Protein AF-A0A366DUB6-F1 (afdb_monomer_lite)

pLDDT: mean 78.01, std 19.07, range [27.92, 97.5]

Secondary structure (DSSP, 8-state):
--------PPPP-------TTSHHHHHHTTT--HHHHHHIIIIIHHHHHHHHHHHHHHHHHHHHH-HHHHHT--HHHHHHHHHHHHHHHHHHHHHHHH--TTT---TTTTHHHHHHHHHTT---GGGGTTS-HHHHHHHHHHHHHHHHGGGSGGGGGGG--GGGGGS-SS------GGG----PPPPTT----TT-TTS------------HHHHHHHHHHHHHHHHHHHHHHHHHHHHHHHHTS---HHHHHHHHHHTTSSS-HHHHHHHHHHHHHHTHHHHTPPP-HHHHHHHHHHHHHHHHHHHHSPP---HHHHHHHHHHHHHHHHHHHHHHHHTTS---HHHHHHHHHHHHH---HHHHHHHHHHHHHHHHHHTT---SHHHHHHHHHHHHHHHHHHHHHHTT-GGGS-------S------

Radius of gyration: 30.45 Å; chains: 1; bounding box: 73×61×122 Å

InterPro domains:
  IPR003816 Nitrate reductase, gamma subunit [TIGR00351] (32-175)
  IPR023234 NarG-like domain [PF02665] (21-175)
  IPR036197 NarG-like superfamily [SSF103501] (29-175)
  IPR038750 Uncharacterized protein YczE/YyaS-like [PF19700] (220-401)
  IPR038750 Uncharacterized protein YczE/YyaS-like [PTHR40078] (220-408)

Structure (mmCIF, N/CA/C/O backbone):
data_AF-A0A366DUB6-F1
#
_entry.id   AF-A0A366DUB6-F1
#
loop_
_atom_site.group_PDB
_atom_site.id
_atom_site.type_symbol
_atom_site.label_atom_id
_atom_site.label_alt_id
_atom_site.label_comp_id
_atom_site.label_asym_id
_atom_site.label_entity_id
_atom_site.label_seq_id
_atom_site.pdbx_PDB_ins_code
_atom_site.Cartn_x
_atom_site.Cartn_y
_atom_site.Cartn_z
_atom_site.occupancy
_atom_site.B_iso_or_equiv
_atom_site.auth_seq_id
_atom_site.auth_comp_id
_atom_site.auth_asym_id
_atom_site.auth_atom_id
_atom_site.pdbx_PDB_model_num
ATOM 1 N N . MET A 1 1 ? -46.608 15.774 -54.942 1.00 34.97 1 MET A N 1
ATOM 2 C CA . MET A 1 1 ? -46.071 14.465 -55.373 1.00 34.97 1 MET A CA 1
ATOM 3 C C . MET A 1 1 ? -44.607 14.395 -54.980 1.00 34.97 1 MET A C 1
ATOM 5 O O . MET A 1 1 ? -43.908 15.349 -55.271 1.00 34.97 1 MET A O 1
ATOM 9 N N . ARG A 1 2 ? -44.220 13.320 -54.270 1.00 31.08 2 ARG A N 1
ATOM 10 C CA . ARG A 1 2 ? -42.993 12.510 -54.465 1.00 31.08 2 ARG A CA 1
ATOM 11 C C . ARG A 1 2 ? -41.776 13.273 -55.037 1.00 31.08 2 ARG A C 1
ATOM 13 O O . ARG A 1 2 ? -41.858 13.749 -56.152 1.00 31.08 2 ARG A O 1
ATOM 20 N N . GLY A 1 3 ? -40.621 13.384 -54.394 1.00 27.92 3 GLY A N 1
ATOM 21 C CA . GLY A 1 3 ? -39.914 12.377 -53.615 1.00 27.92 3 GLY A CA 1
ATOM 22 C C . GLY A 1 3 ? -38.458 12.311 -54.105 1.00 27.92 3 GLY A C 1
ATOM 23 O O . GLY A 1 3 ? -38.237 12.295 -55.306 1.00 27.92 3 GLY A O 1
ATOM 24 N N . ALA A 1 4 ? -37.538 12.205 -53.144 1.00 28.23 4 ALA A N 1
ATOM 25 C CA . ALA A 1 4 ? -36.235 11.530 -53.197 1.00 28.23 4 ALA A CA 1
ATOM 26 C C . ALA A 1 4 ? -35.027 12.118 -53.973 1.00 28.23 4 ALA A C 1
ATOM 28 O O . ALA A 1 4 ? -35.127 12.539 -55.118 1.00 28.23 4 ALA A O 1
ATOM 29 N N . ALA A 1 5 ? -33.878 11.937 -53.294 1.00 29.95 5 ALA A N 1
ATOM 30 C CA . ALA A 1 5 ? -32.459 12.085 -53.658 1.00 29.95 5 ALA A CA 1
ATOM 31 C C . ALA A 1 5 ? -31.938 13.537 -53.715 1.00 29.95 5 ALA A C 1
ATOM 33 O O . ALA A 1 5 ? -32.468 14.355 -54.443 1.00 29.95 5 ALA A O 1
ATOM 34 N N . GLU A 1 6 ? -30.945 13.959 -52.923 1.00 30.59 6 GLU A N 1
ATOM 35 C CA . GLU A 1 6 ? -29.655 13.302 -52.677 1.00 30.59 6 GLU A CA 1
ATOM 36 C C . GLU A 1 6 ? -29.132 13.430 -51.233 1.00 30.59 6 GLU A C 1
ATOM 38 O O . GLU A 1 6 ? -29.434 14.357 -50.483 1.00 30.59 6 GLU A O 1
ATOM 43 N N . ALA A 1 7 ? -28.331 12.434 -50.863 1.00 30.78 7 ALA A N 1
ATOM 44 C CA . ALA A 1 7 ? -27.756 12.190 -49.555 1.00 30.78 7 ALA A CA 1
ATOM 45 C C . ALA A 1 7 ? -26.490 13.025 -49.287 1.00 30.78 7 ALA A C 1
ATOM 47 O O . ALA A 1 7 ? -25.540 12.989 -50.064 1.00 30.78 7 ALA A O 1
ATOM 48 N N . VAL A 1 8 ? -26.420 13.656 -48.111 1.00 33.19 8 VAL A N 1
ATOM 49 C CA . VAL A 1 8 ? -25.157 14.053 -47.472 1.00 33.19 8 VAL A CA 1
ATOM 50 C C . VAL A 1 8 ? -25.003 13.214 -46.210 1.00 33.19 8 VAL A C 1
ATOM 52 O O . VAL A 1 8 ? -25.770 13.333 -45.255 1.00 33.19 8 VAL A O 1
ATOM 55 N N . ALA A 1 9 ? -24.030 12.308 -46.247 1.00 32.44 9 ALA A N 1
ATOM 56 C CA . ALA A 1 9 ? -23.697 11.395 -45.168 1.00 32.44 9 ALA A CA 1
ATOM 57 C C . ALA A 1 9 ? -23.239 12.157 -43.913 1.00 32.44 9 ALA A C 1
ATOM 59 O O . ALA A 1 9 ? -22.246 12.887 -43.923 1.00 32.44 9 ALA A O 1
ATOM 60 N N . ALA A 1 10 ? -23.959 11.946 -42.814 1.00 31.89 10 ALA A N 1
ATOM 61 C CA . ALA A 1 10 ? -23.605 12.412 -41.485 1.00 31.89 10 ALA A CA 1
ATOM 62 C C . ALA A 1 10 ? -22.422 11.601 -40.923 1.00 31.89 10 ALA A C 1
ATOM 64 O O . ALA A 1 10 ? -22.503 10.381 -40.783 1.00 31.89 10 ALA A O 1
ATOM 65 N N . ARG A 1 11 ? -21.332 12.281 -40.544 1.00 33.34 11 ARG A N 1
ATOM 66 C CA . ARG A 1 11 ? -20.351 11.753 -39.580 1.00 33.34 11 ARG A CA 1
ATOM 67 C C . ARG A 1 11 ? -20.839 12.073 -38.159 1.00 33.34 11 ARG A C 1
ATOM 69 O O . ARG A 1 11 ? -21.175 13.231 -37.909 1.00 33.34 11 ARG A O 1
ATOM 76 N N . PRO A 1 12 ? -20.866 11.115 -37.217 1.00 37.25 12 PRO A N 1
ATOM 77 C CA . PRO A 1 12 ? -21.320 11.383 -35.862 1.00 37.25 12 PRO A CA 1
ATOM 78 C C . PRO A 1 12 ? -20.189 11.958 -34.995 1.00 37.25 12 PRO A C 1
ATOM 80 O O . PRO A 1 12 ? -19.056 11.487 -35.027 1.00 37.25 12 PRO A O 1
ATOM 83 N N . GLY A 1 13 ? -20.536 12.941 -34.162 1.00 36.03 13 GLY A N 1
ATOM 84 C CA . GLY A 1 13 ? -19.953 13.083 -32.825 1.00 36.03 13 GLY A CA 1
ATOM 85 C C . GLY A 1 13 ? -18.637 13.852 -32.682 1.00 36.03 13 GLY A C 1
ATOM 86 O O . GLY A 1 13 ? -17.608 13.275 -32.350 1.00 36.03 13 GLY A O 1
ATOM 87 N N . ARG A 1 14 ? -18.694 15.186 -32.728 1.00 34.31 14 ARG A N 1
ATOM 88 C CA . ARG A 1 14 ? -17.857 16.023 -31.848 1.00 34.31 14 ARG A CA 1
ATOM 89 C C . ARG A 1 14 ? -18.759 17.015 -31.123 1.00 34.31 14 ARG A C 1
ATOM 91 O O . ARG A 1 14 ? -19.282 17.940 -31.734 1.00 34.31 14 ARG A O 1
ATOM 98 N N . ARG A 1 15 ? -18.980 16.779 -29.825 1.00 36.50 15 ARG A N 1
ATOM 99 C CA . ARG A 1 15 ? -19.681 17.725 -28.944 1.00 36.50 15 ARG A CA 1
ATOM 100 C C . ARG A 1 15 ? -18.803 18.975 -28.736 1.00 36.50 15 ARG A C 1
ATOM 102 O O . ARG A 1 15 ? -17.579 18.830 -28.686 1.00 36.50 15 ARG A O 1
ATOM 109 N N . PRO A 1 16 ? -19.378 20.184 -28.611 1.00 34.16 16 PRO A N 1
ATOM 110 C CA . PRO A 1 16 ? -18.604 21.405 -28.400 1.00 34.16 16 PRO A CA 1
ATOM 111 C C . PRO A 1 16 ? -17.957 21.386 -27.009 1.00 34.16 16 PRO A C 1
ATOM 113 O O . PRO A 1 16 ? -18.644 21.169 -26.012 1.00 34.16 16 PRO A O 1
ATOM 116 N N . ARG A 1 17 ? -16.641 21.622 -26.931 1.00 37.78 17 ARG A N 1
ATOM 117 C CA . ARG A 1 17 ? -15.921 21.825 -25.663 1.00 37.78 17 ARG A CA 1
ATOM 118 C C . ARG A 1 17 ? -16.379 23.141 -25.031 1.00 37.78 17 ARG A C 1
ATOM 120 O O . ARG A 1 17 ? -16.026 24.212 -25.518 1.00 37.78 17 ARG A O 1
ATOM 127 N N . ALA A 1 18 ? -17.147 23.055 -23.951 1.00 35.25 18 ALA A N 1
ATOM 128 C CA . ALA A 1 18 ? -17.451 24.190 -23.093 1.00 35.25 18 ALA A CA 1
ATOM 129 C C . ALA A 1 18 ? -16.327 24.383 -22.056 1.00 35.25 18 ALA A C 1
ATOM 131 O O . ALA A 1 18 ? -15.951 23.442 -21.368 1.00 35.25 18 ALA A O 1
ATOM 132 N N . GLY A 1 19 ? -15.823 25.615 -21.933 1.00 36.03 19 GLY A N 1
ATOM 133 C CA . GLY A 1 19 ? -15.151 26.116 -20.727 1.00 36.03 19 GLY A CA 1
ATOM 134 C C . GLY A 1 19 ? -13.691 25.707 -20.506 1.00 36.03 19 GLY A C 1
ATOM 135 O O . GLY A 1 19 ? -13.387 24.912 -19.619 1.00 36.03 19 GLY A O 1
ATOM 136 N N . ALA A 1 20 ? -12.763 26.350 -21.220 1.00 36.97 20 ALA A N 1
ATOM 137 C CA . ALA A 1 20 ? -11.353 26.400 -20.829 1.00 36.97 20 ALA A CA 1
ATOM 138 C C . ALA A 1 20 ? -11.220 27.123 -19.472 1.00 36.97 20 ALA A C 1
ATOM 140 O O . ALA A 1 20 ? -11.294 28.347 -19.401 1.00 36.97 20 ALA A O 1
ATOM 141 N N . GLY A 1 21 ? -11.092 26.362 -18.383 1.00 36.41 21 GLY A N 1
ATOM 142 C CA . GLY A 1 21 ? -10.953 26.898 -17.021 1.00 36.41 21 GLY A CA 1
ATOM 143 C C . GLY A 1 21 ? -11.505 26.002 -15.907 1.00 36.41 21 GLY A C 1
ATOM 144 O O . GLY A 1 21 ? -11.239 26.253 -14.729 1.00 36.41 21 GLY A O 1
ATOM 145 N N . GLY A 1 22 ? -12.254 24.947 -16.247 1.00 42.44 22 GLY A N 1
ATOM 146 C CA . GLY A 1 22 ? -12.763 23.977 -15.276 1.00 42.44 22 GLY A CA 1
ATOM 147 C C . GLY A 1 22 ? -11.671 23.070 -14.674 1.00 42.44 22 GLY A C 1
ATOM 148 O O . GLY A 1 22 ? -10.623 22.875 -15.283 1.00 42.44 22 GLY A O 1
ATOM 149 N N . PRO A 1 23 ? -11.901 22.462 -13.492 1.00 51.28 23 PRO A N 1
ATOM 150 C CA . PRO A 1 23 ? -11.008 21.452 -12.902 1.00 51.28 23 PRO A CA 1
ATOM 151 C C . PRO A 1 23 ? -10.682 20.277 -13.838 1.00 51.28 23 PRO A C 1
ATOM 153 O O . PRO A 1 23 ? -9.624 19.676 -13.697 1.00 51.28 23 PRO A O 1
ATOM 156 N N . GLU A 1 24 ? -11.562 20.000 -14.801 1.00 47.19 24 GLU A N 1
ATOM 157 C CA . GLU A 1 24 ? -11.446 18.935 -15.805 1.00 47.19 24 GLU A CA 1
ATOM 158 C C . GLU A 1 24 ? -10.225 19.130 -16.717 1.00 47.19 24 GLU A C 1
ATOM 160 O O . GLU A 1 24 ? -9.447 18.204 -16.918 1.00 47.19 24 GLU A O 1
ATOM 165 N N . SER A 1 25 ? -9.926 20.365 -17.142 1.00 49.47 25 SER A N 1
ATOM 166 C CA . SER A 1 25 ? -8.716 20.622 -17.936 1.00 49.47 25 SER A CA 1
ATOM 167 C C . SER A 1 25 ? -7.428 20.467 -17.120 1.00 49.47 25 SER A C 1
ATOM 169 O O . SER A 1 25 ? -6.351 20.315 -17.689 1.00 49.47 25 SER A O 1
ATOM 171 N N . ARG A 1 26 ? -7.517 20.533 -15.783 1.00 46.38 26 ARG A N 1
ATOM 172 C CA . ARG A 1 26 ? -6.386 20.320 -14.868 1.00 46.38 26 ARG A CA 1
ATOM 173 C C . ARG A 1 26 ? -6.169 18.846 -14.545 1.00 46.38 26 ARG A C 1
ATOM 175 O O . ARG A 1 26 ? -5.027 18.470 -14.319 1.00 46.38 26 ARG A O 1
ATOM 182 N N . THR A 1 27 ? -7.214 18.022 -14.530 1.00 48.53 27 THR A N 1
ATOM 183 C CA . THR A 1 27 ? -7.070 16.563 -14.406 1.00 48.53 27 THR A CA 1
ATOM 184 C C . THR A 1 27 ? -6.525 15.946 -15.691 1.00 48.53 27 THR A C 1
ATOM 186 O O . THR A 1 27 ? -5.618 15.119 -15.615 1.00 48.53 27 THR A O 1
ATOM 189 N N . ASP A 1 28 ? -6.960 16.445 -16.851 1.00 49.34 28 ASP A N 1
ATOM 190 C CA . ASP A 1 28 ? -6.469 15.998 -18.161 1.00 49.34 28 ASP A CA 1
ATOM 191 C C . ASP A 1 28 ? -5.010 16.419 -18.406 1.00 49.34 28 ASP A C 1
ATOM 193 O O . ASP A 1 28 ? -4.226 15.673 -18.987 1.00 49.34 28 ASP A O 1
ATOM 197 N N . ALA A 1 29 ? -4.603 17.589 -17.897 1.00 44.50 29 ALA A N 1
ATOM 198 C CA . ALA A 1 29 ? -3.223 18.075 -17.993 1.00 44.50 29 ALA A CA 1
ATOM 199 C C . ALA A 1 29 ? -2.215 17.289 -17.127 1.00 44.50 29 ALA A C 1
ATOM 201 O O . ALA A 1 29 ? -1.011 17.429 -17.326 1.00 44.50 29 ALA A O 1
ATOM 202 N N . VAL A 1 30 ? -2.685 16.475 -16.174 1.00 49.47 30 VAL A N 1
ATOM 203 C CA . VAL A 1 30 ? -1.846 15.642 -15.286 1.00 49.47 30 VAL A CA 1
ATOM 204 C C . VAL A 1 30 ? -1.764 14.185 -15.783 1.00 49.47 30 VAL A C 1
ATOM 206 O O . VAL A 1 30 ? -1.053 13.376 -15.197 1.00 49.47 30 VAL A O 1
ATOM 209 N N . GLY A 1 31 ? -2.428 13.840 -16.896 1.00 43.16 31 GLY A N 1
ATOM 210 C CA . GLY A 1 31 ? -2.290 12.525 -17.537 1.00 43.16 31 GLY A CA 1
ATOM 211 C C . GLY A 1 31 ? -2.990 11.371 -16.810 1.00 43.16 31 GLY A C 1
ATOM 212 O O . GLY A 1 31 ? -2.677 10.211 -17.071 1.00 43.16 31 GLY A O 1
ATOM 213 N N . PHE A 1 32 ? -3.937 11.657 -15.908 1.00 45.47 32 PHE A N 1
ATOM 214 C CA . PHE A 1 32 ? -4.830 10.624 -15.383 1.00 45.47 32 PHE A CA 1
ATOM 215 C C . PHE A 1 32 ? -5.869 10.282 -16.449 1.00 45.47 32 PHE A C 1
ATOM 217 O O . PHE A 1 32 ? -6.806 11.045 -16.665 1.00 45.47 32 PHE A O 1
ATOM 224 N N . ASP A 1 33 ? -5.691 9.137 -17.105 1.00 56.44 33 ASP A N 1
ATOM 225 C CA . ASP A 1 33 ? -6.641 8.623 -18.087 1.00 56.44 33 ASP A CA 1
ATOM 226 C C . ASP A 1 33 ? -8.048 8.510 -17.470 1.00 56.44 33 ASP A C 1
ATOM 228 O O . ASP A 1 33 ? -8.213 8.033 -16.338 1.00 56.44 33 ASP A O 1
ATOM 232 N N . GLU A 1 34 ? -9.073 8.958 -18.197 1.00 55.66 34 GLU A N 1
ATOM 233 C CA . GLU A 1 34 ? -10.464 9.004 -17.723 1.00 55.66 34 GLU A CA 1
ATOM 234 C C . GLU A 1 34 ? -10.925 7.611 -17.255 1.00 55.66 34 GLU A C 1
ATOM 236 O O . GLU A 1 34 ? -11.598 7.461 -16.229 1.00 55.66 34 GLU A O 1
ATOM 241 N N . HIS A 1 35 ? -10.432 6.568 -17.928 1.00 57.38 35 HIS A N 1
ATOM 242 C CA . HIS A 1 35 ? -10.652 5.169 -17.586 1.00 57.38 35 HIS A CA 1
ATOM 243 C C . HIS A 1 35 ? -10.096 4.782 -16.204 1.00 57.38 35 HIS A C 1
ATOM 245 O O . HIS A 1 35 ? -10.786 4.133 -15.418 1.00 57.38 35 HIS A O 1
ATOM 251 N N . ALA A 1 36 ? -8.886 5.227 -15.850 1.00 55.12 36 ALA A N 1
ATOM 252 C CA . ALA A 1 36 ? -8.274 4.930 -14.555 1.00 55.12 36 ALA A CA 1
ATOM 253 C C . ALA A 1 36 ? -9.052 5.576 -13.397 1.00 55.12 36 ALA A C 1
ATOM 255 O O . ALA A 1 36 ? -9.252 4.951 -12.350 1.00 55.12 36 ALA A O 1
ATOM 256 N N . TYR A 1 37 ? -9.564 6.796 -13.593 1.00 59.09 37 TYR A N 1
ATOM 257 C CA . TYR A 1 37 ? -10.455 7.430 -12.622 1.00 59.09 37 TYR A CA 1
ATOM 258 C C . TYR A 1 37 ? -11.782 6.674 -12.502 1.00 59.09 37 TYR A C 1
ATOM 260 O O . TYR A 1 37 ? -12.256 6.456 -11.384 1.00 59.09 37 TYR A O 1
ATOM 268 N N . HIS A 1 38 ? -12.388 6.264 -13.621 1.00 61.88 38 HIS A N 1
ATOM 269 C CA . HIS A 1 38 ? -13.634 5.497 -13.606 1.00 61.88 38 HIS A CA 1
ATOM 270 C C . HIS A 1 38 ? -13.465 4.163 -12.878 1.00 61.88 38 HIS A C 1
ATOM 272 O O . HIS A 1 38 ? -14.278 3.852 -12.009 1.00 61.88 38 HIS A O 1
ATOM 278 N N . LEU A 1 39 ? -12.381 3.429 -13.134 1.00 63.50 39 LEU A N 1
ATOM 279 C CA . LEU A 1 39 ? -12.067 2.183 -12.435 1.00 63.50 39 LEU A CA 1
ATOM 280 C C . LEU A 1 39 ? -11.814 2.418 -10.939 1.00 63.50 39 LEU A C 1
ATOM 282 O O . LEU A 1 39 ? -12.414 1.743 -10.102 1.00 63.50 39 LEU A O 1
ATOM 286 N N . LEU A 1 40 ? -10.987 3.401 -10.570 1.00 64.12 40 LEU A N 1
ATOM 287 C CA . LEU A 1 40 ? -10.693 3.702 -9.165 1.00 64.12 40 LEU A CA 1
ATOM 288 C C . LEU A 1 40 ? -11.940 4.177 -8.405 1.00 64.12 40 LEU A C 1
ATOM 290 O O . LEU A 1 40 ? -12.194 3.740 -7.281 1.00 64.12 40 LEU A O 1
ATOM 294 N N . SER A 1 41 ? -12.746 5.048 -9.012 1.00 65.50 41 SER A N 1
ATOM 295 C CA . SER A 1 41 ? -13.995 5.548 -8.432 1.00 65.50 41 SER A CA 1
ATOM 296 C C . SER A 1 41 ? -15.038 4.435 -8.306 1.00 65.50 41 SER A C 1
ATOM 298 O O . SER A 1 41 ? -15.698 4.307 -7.264 1.00 65.50 41 SER A O 1
ATOM 300 N N . LEU A 1 42 ? -15.163 3.579 -9.325 1.00 68.94 42 LEU A N 1
ATOM 301 C CA . LEU A 1 42 ? -16.095 2.458 -9.327 1.00 68.94 42 LEU A CA 1
ATOM 302 C C . LEU A 1 42 ? -15.682 1.412 -8.293 1.00 68.94 42 LEU A C 1
ATOM 304 O O . LEU A 1 42 ? -16.437 1.176 -7.352 1.00 68.94 42 LEU A O 1
ATOM 308 N N . PHE A 1 43 ? -14.485 0.839 -8.397 1.00 71.06 43 PHE A N 1
ATOM 309 C CA . PHE A 1 43 ? -14.037 -0.232 -7.507 1.00 71.06 43 PHE A CA 1
ATOM 310 C C . PHE A 1 43 ? -13.688 0.282 -6.112 1.00 71.06 43 PHE A C 1
ATOM 312 O O . PHE A 1 43 ? -14.224 -0.220 -5.123 1.00 71.06 43 PHE A O 1
ATOM 319 N N . GLY A 1 44 ? -12.861 1.324 -6.013 1.00 71.06 44 GLY A N 1
ATOM 320 C CA . GLY A 1 44 ? -12.424 1.887 -4.734 1.00 71.06 44 GLY A CA 1
ATOM 321 C C . GLY A 1 44 ? -13.585 2.468 -3.933 1.00 71.06 44 GLY A C 1
ATOM 322 O O . GLY A 1 44 ? -13.765 2.138 -2.760 1.00 71.06 44 GLY A O 1
ATOM 323 N N . GLY A 1 45 ? -14.444 3.265 -4.575 1.00 73.38 45 GLY A N 1
ATOM 324 C CA . GLY A 1 45 ? -15.604 3.838 -3.899 1.00 73.38 45 GLY A CA 1
ATOM 325 C C . GLY A 1 45 ? -16.661 2.794 -3.519 1.00 73.38 45 GLY A C 1
ATOM 326 O O . GLY A 1 45 ? -17.311 2.940 -2.489 1.00 73.38 45 GLY A O 1
ATOM 327 N N . THR A 1 46 ? -16.856 1.740 -4.324 1.00 78.19 46 THR A N 1
ATOM 328 C CA . THR A 1 46 ? -17.817 0.668 -3.987 1.00 78.19 46 THR A CA 1
ATOM 329 C C . THR A 1 46 ? -17.289 -0.204 -2.855 1.00 78.19 46 THR A C 1
ATOM 331 O O . THR A 1 46 ? -18.030 -0.477 -1.914 1.00 78.19 46 THR A O 1
ATOM 334 N N . ALA A 1 47 ? -16.001 -0.562 -2.871 1.00 75.69 47 ALA A N 1
ATOM 335 C CA . ALA A 1 47 ? -15.365 -1.292 -1.776 1.00 75.69 47 ALA A CA 1
ATOM 336 C C . ALA A 1 47 ? -15.427 -0.503 -0.457 1.00 75.69 47 ALA A C 1
ATOM 338 O O . ALA A 1 47 ? -15.875 -1.035 0.561 1.00 75.69 47 ALA A O 1
ATOM 339 N N . ALA A 1 48 ? -15.058 0.784 -0.475 1.00 77.69 48 ALA A N 1
ATOM 340 C CA . ALA A 1 48 ? -15.158 1.658 0.695 1.00 77.69 48 ALA A CA 1
ATOM 341 C C . ALA A 1 48 ? -16.606 1.786 1.197 1.00 77.69 48 ALA A C 1
ATOM 343 O O . ALA A 1 48 ? -16.864 1.731 2.402 1.00 77.69 48 ALA A O 1
ATOM 344 N N . GLY A 1 49 ? -17.562 1.903 0.276 1.00 81.88 49 GLY A N 1
ATOM 345 C CA . GLY A 1 49 ? -18.984 1.953 0.584 1.00 81.88 49 GLY A CA 1
ATOM 346 C C . GLY A 1 49 ? -19.511 0.682 1.256 1.00 81.88 49 GLY A C 1
ATOM 347 O O . GLY A 1 49 ? -20.148 0.763 2.306 1.00 81.88 49 GLY A O 1
ATOM 348 N N . VAL A 1 50 ? -19.177 -0.497 0.722 1.00 82.62 50 VAL A N 1
ATOM 349 C CA . VAL A 1 50 ? -19.533 -1.798 1.317 1.00 82.62 50 VAL A CA 1
ATOM 350 C C . VAL A 1 50 ? -18.935 -1.939 2.716 1.00 82.62 50 VAL A C 1
ATOM 352 O O . VAL A 1 50 ? -19.654 -2.273 3.658 1.00 82.62 50 VAL A O 1
ATOM 355 N N . LEU A 1 51 ? -17.648 -1.620 2.887 1.00 84.31 51 LEU A N 1
ATOM 356 C CA . LEU A 1 51 ? -16.991 -1.645 4.198 1.00 84.31 51 LEU A CA 1
ATOM 357 C C . LEU A 1 51 ? -17.680 -0.711 5.201 1.00 84.31 51 LEU A C 1
ATOM 359 O O . LEU A 1 51 ? -17.870 -1.080 6.361 1.00 84.31 51 LEU A O 1
ATOM 363 N N . THR A 1 52 ? -18.101 0.472 4.752 1.00 88.75 52 THR A N 1
ATOM 364 C CA . THR A 1 52 ? -18.815 1.449 5.585 1.00 88.75 52 THR A CA 1
ATOM 365 C C . THR A 1 52 ? -20.183 0.922 6.016 1.00 88.75 52 THR A C 1
ATOM 367 O O . THR A 1 52 ? -20.526 1.010 7.196 1.00 88.75 52 THR A O 1
ATOM 370 N N . VAL A 1 53 ? -20.947 0.319 5.098 1.00 87.88 53 VAL A N 1
ATOM 371 C CA . VAL A 1 53 ? -22.253 -0.297 5.397 1.00 87.88 53 VAL A CA 1
ATOM 372 C C . VAL A 1 53 ? -22.101 -1.453 6.388 1.00 87.88 53 VAL A C 1
ATOM 374 O O . VAL A 1 53 ? -22.834 -1.510 7.375 1.00 87.88 53 VAL A O 1
ATOM 377 N N . VAL A 1 54 ? -21.121 -2.339 6.182 1.00 85.69 54 VAL A N 1
ATOM 378 C CA . VAL A 1 54 ? -20.841 -3.461 7.094 1.00 85.69 54 VAL A CA 1
ATOM 379 C C . VAL A 1 54 ? -20.423 -2.952 8.475 1.00 85.69 54 VAL A C 1
ATOM 381 O O . VAL A 1 54 ? -20.977 -3.384 9.487 1.00 85.69 54 VAL A O 1
ATOM 384 N N . GLY A 1 55 ? -19.493 -1.996 8.540 1.00 85.19 55 GLY A N 1
ATOM 385 C CA . GLY A 1 55 ? -19.056 -1.391 9.799 1.00 85.19 55 GLY A CA 1
ATOM 386 C C . GLY A 1 55 ? -20.212 -0.733 10.555 1.00 85.19 55 GLY A C 1
ATOM 387 O O . GLY A 1 55 ? -20.357 -0.917 11.765 1.00 85.19 55 GLY A O 1
ATOM 388 N N . LEU A 1 56 ? -21.092 -0.033 9.839 1.00 88.50 56 LEU A N 1
ATOM 389 C CA . LEU A 1 56 ? -22.292 0.571 10.405 1.00 88.50 56 LEU A CA 1
ATOM 390 C C . LEU A 1 56 ? -23.272 -0.481 10.933 1.00 88.50 56 LEU A C 1
ATOM 392 O O . LEU A 1 56 ? -23.760 -0.336 12.055 1.00 88.50 56 LEU A O 1
ATOM 396 N N . ALA A 1 57 ? -23.514 -1.561 10.185 1.00 87.06 57 ALA A N 1
ATOM 397 C CA . ALA A 1 57 ? -24.365 -2.667 10.621 1.00 87.06 57 ALA A CA 1
ATOM 398 C C . ALA A 1 57 ? -23.838 -3.303 11.917 1.00 87.06 57 ALA A C 1
ATOM 400 O O . ALA A 1 57 ? -24.600 -3.498 12.866 1.00 87.06 57 ALA A O 1
ATOM 401 N N . VAL A 1 58 ? -22.522 -3.529 12.013 1.00 89.75 58 VAL A N 1
ATOM 402 C CA . VAL A 1 58 ? -21.869 -4.035 13.232 1.00 89.75 58 VAL A CA 1
ATOM 403 C C . VAL A 1 58 ? -22.037 -3.062 14.404 1.00 89.75 58 VAL A C 1
ATOM 405 O O . VAL A 1 58 ? -22.337 -3.488 15.522 1.00 89.75 58 VAL A O 1
ATOM 408 N N . LEU A 1 59 ? -21.888 -1.753 14.181 1.00 88.25 59 LEU A N 1
ATOM 409 C CA . LEU A 1 59 ? -22.071 -0.740 15.226 1.00 88.25 59 LEU A CA 1
ATOM 410 C C . LEU A 1 59 ? -23.521 -0.659 15.712 1.00 88.25 59 LEU A C 1
ATOM 412 O O . LEU A 1 59 ? -23.753 -0.570 16.922 1.00 88.25 59 LEU A O 1
ATOM 416 N N . VAL A 1 60 ? -24.491 -0.717 14.797 1.00 87.62 60 VAL A N 1
ATOM 417 C CA . VAL A 1 60 ? -25.921 -0.738 15.127 1.00 87.62 60 VAL A CA 1
ATOM 418 C C . VAL A 1 60 ? -26.265 -2.017 15.889 1.00 87.62 60 VAL A C 1
ATOM 420 O O . VAL A 1 60 ? -26.871 -1.934 16.959 1.00 87.62 60 VAL A O 1
ATOM 423 N N . TYR A 1 61 ? -25.802 -3.179 15.420 1.00 89.81 61 TYR A N 1
ATOM 424 C CA . TYR A 1 61 ? -25.974 -4.461 16.104 1.00 89.81 61 TYR A CA 1
ATOM 425 C C . TYR A 1 61 ? -25.393 -4.428 17.521 1.00 89.81 61 TYR A C 1
ATOM 427 O O . TYR A 1 61 ? -26.086 -4.741 18.492 1.00 89.81 61 TYR A O 1
ATOM 435 N N . ARG A 1 62 ? -24.149 -3.958 17.678 1.00 89.25 62 ARG A N 1
ATOM 436 C CA . ARG A 1 62 ? -23.495 -3.802 18.986 1.00 89.25 62 ARG A CA 1
ATOM 437 C C . ARG A 1 62 ? -24.275 -2.860 19.903 1.00 89.25 62 ARG A C 1
ATOM 439 O O . ARG A 1 62 ? -24.399 -3.137 21.093 1.00 89.25 62 ARG A O 1
ATOM 446 N N . ARG A 1 63 ? -24.797 -1.750 19.374 1.00 88.56 63 ARG A N 1
ATOM 447 C CA . ARG A 1 63 ? -25.563 -0.761 20.149 1.00 88.56 63 ARG A CA 1
ATOM 448 C C . ARG A 1 63 ? -26.932 -1.288 20.588 1.00 88.56 63 ARG A C 1
ATOM 450 O O . ARG A 1 63 ? -27.418 -0.862 21.630 1.00 88.56 63 ARG A O 1
ATOM 457 N N . ARG A 1 64 ? -27.535 -2.206 19.826 1.00 87.75 64 ARG A N 1
ATOM 458 C CA . ARG A 1 64 ? -28.812 -2.860 20.159 1.00 87.75 64 ARG A CA 1
ATOM 459 C C . ARG A 1 64 ? -28.650 -4.025 21.137 1.00 87.75 64 ARG A C 1
ATOM 461 O O . ARG A 1 64 ? -29.475 -4.172 22.026 1.00 87.75 64 ARG A O 1
ATOM 468 N N . THR A 1 65 ? -27.590 -4.819 21.000 1.00 88.69 65 THR A N 1
ATOM 469 C CA . THR A 1 65 ? -27.384 -6.045 21.797 1.00 88.69 65 THR A CA 1
ATOM 470 C C . THR A 1 65 ? -26.664 -5.810 23.122 1.00 88.69 65 THR A C 1
ATOM 472 O O . THR A 1 65 ? -26.871 -6.544 24.085 1.00 88.69 65 THR A O 1
ATOM 475 N N . ARG A 1 66 ? -25.813 -4.781 23.221 1.00 91.25 66 ARG A N 1
ATOM 476 C CA . ARG A 1 66 ? -25.082 -4.480 24.460 1.00 91.25 66 ARG A CA 1
ATOM 477 C C . ARG A 1 66 ? -25.888 -3.534 25.344 1.00 91.25 66 ARG A C 1
ATOM 479 O O . ARG A 1 66 ? -25.913 -2.326 25.110 1.00 91.25 66 ARG A O 1
ATOM 486 N N . ALA A 1 67 ? -26.462 -4.075 26.419 1.00 84.44 67 ALA A N 1
ATOM 487 C CA . ALA A 1 67 ? -27.327 -3.347 27.350 1.00 84.44 67 ALA A CA 1
ATOM 488 C C . ALA A 1 67 ? -26.700 -2.052 27.914 1.00 84.44 67 ALA A C 1
ATOM 490 O O . ALA A 1 67 ? -27.381 -1.034 28.020 1.00 84.44 67 ALA A O 1
ATOM 491 N N . ALA A 1 68 ? -25.394 -2.056 28.213 1.00 86.94 68 ALA A N 1
ATOM 492 C CA . ALA A 1 68 ? -24.679 -0.864 28.681 1.00 86.94 68 ALA A CA 1
ATOM 493 C C . ALA A 1 68 ? -24.678 0.274 27.642 1.00 86.94 68 ALA A C 1
ATOM 495 O O . ALA A 1 68 ? -24.919 1.430 27.977 1.00 86.94 68 ALA A O 1
ATOM 496 N N . VAL A 1 69 ? -24.455 -0.059 26.366 1.00 83.19 69 VAL A N 1
ATOM 497 C CA . VAL A 1 69 ? -24.406 0.922 25.271 1.00 83.19 69 VAL A CA 1
ATOM 498 C C . VAL A 1 69 ? -25.813 1.403 24.917 1.00 83.19 69 VAL A C 1
ATOM 500 O O . VAL A 1 69 ? -26.013 2.592 24.666 1.00 83.19 69 VAL A O 1
ATOM 503 N N . PHE A 1 70 ? -26.797 0.502 24.932 1.00 85.88 70 PHE A N 1
ATOM 504 C CA . PHE A 1 70 ? -28.190 0.838 24.650 1.00 85.88 70 PHE A CA 1
ATOM 505 C C . PHE A 1 70 ? -28.741 1.863 25.650 1.00 85.88 70 PHE A C 1
ATOM 507 O O . PHE A 1 70 ? -29.287 2.884 25.233 1.00 85.88 70 PHE A O 1
ATOM 514 N N . ARG A 1 71 ? -28.519 1.647 26.956 1.00 84.94 71 ARG A N 1
ATOM 515 C CA . ARG A 1 71 ? -28.975 2.562 28.019 1.00 84.94 71 ARG A CA 1
ATOM 516 C C . ARG A 1 71 ? -28.314 3.941 27.964 1.00 84.94 71 ARG A C 1
ATOM 518 O O . ARG A 1 71 ? -28.960 4.929 28.281 1.00 84.94 71 ARG A O 1
ATOM 525 N N . ALA A 1 72 ? -27.061 4.020 27.520 1.00 88.50 72 ALA A N 1
ATOM 526 C CA . ALA A 1 72 ? -26.329 5.281 27.382 1.00 88.50 72 ALA A CA 1
ATOM 527 C C . ALA A 1 72 ? -26.633 6.049 26.073 1.00 88.50 72 ALA A C 1
ATOM 529 O O . ALA A 1 72 ? -26.041 7.100 25.821 1.00 88.50 72 ALA A O 1
ATOM 530 N N . THR A 1 73 ? -27.502 5.523 25.200 1.00 88.12 73 THR A N 1
ATOM 531 C CA . THR A 1 73 ? -27.817 6.141 23.900 1.00 88.12 73 THR A CA 1
ATOM 532 C C . THR A 1 73 ? -28.952 7.157 24.040 1.00 88.12 73 THR A C 1
ATOM 534 O O . THR A 1 73 ? -30.082 6.798 24.372 1.00 88.12 73 THR A O 1
ATOM 537 N N . THR A 1 74 ? -28.674 8.423 23.727 1.00 91.94 74 THR A N 1
ATOM 538 C CA . THR A 1 74 ? -29.653 9.521 23.812 1.00 91.94 74 THR A CA 1
ATOM 539 C C . THR A 1 74 ? -30.632 9.519 22.625 1.00 91.94 74 THR A C 1
ATOM 541 O O . THR A 1 74 ? -30.426 8.822 21.630 1.00 91.94 74 THR A O 1
ATOM 544 N N . ARG A 1 75 ? -31.723 10.303 22.693 1.00 90.25 75 ARG A N 1
ATOM 545 C CA . ARG A 1 75 ? -32.653 10.480 21.553 1.00 90.25 75 ARG A CA 1
ATOM 546 C C . ARG A 1 75 ? -31.965 11.131 20.348 1.00 90.25 75 ARG A C 1
ATOM 548 O O . ARG A 1 75 ? -32.163 10.673 19.227 1.00 90.25 75 ARG A O 1
ATOM 555 N N . ASN A 1 76 ? -31.107 12.114 20.609 1.00 91.44 76 ASN A N 1
ATOM 556 C CA . ASN A 1 76 ? -30.291 12.784 19.602 1.00 91.44 76 ASN A CA 1
ATOM 557 C C . ASN A 1 76 ? -29.371 11.795 18.861 1.00 91.44 76 ASN A C 1
ATOM 559 O O . ASN A 1 76 ? -29.298 11.794 17.636 1.00 91.44 76 ASN A O 1
ATOM 563 N N . ASP A 1 77 ? -28.758 10.854 19.591 1.00 88.69 77 ASP A N 1
ATOM 564 C CA . ASP A 1 77 ? -27.940 9.798 18.981 1.00 88.69 77 ASP A CA 1
ATOM 565 C C . ASP A 1 77 ? -28.758 8.923 18.021 1.00 88.69 77 ASP A C 1
ATOM 567 O O . ASP A 1 77 ? -28.270 8.548 16.959 1.00 88.69 77 ASP A O 1
ATOM 571 N N . LYS A 1 78 ? -30.013 8.602 18.364 1.00 89.12 78 LYS A N 1
ATOM 572 C CA . LYS A 1 78 ? -30.896 7.798 17.503 1.00 89.12 78 LYS A CA 1
ATOM 573 C C . LYS A 1 78 ? -31.263 8.540 16.217 1.00 89.12 78 LYS A C 1
ATOM 575 O O . LYS A 1 78 ? -31.225 7.925 15.156 1.00 89.12 78 LYS A O 1
ATOM 580 N N . GLN A 1 79 ? -31.580 9.834 16.310 1.00 92.06 79 GLN A N 1
ATOM 581 C CA . GLN A 1 79 ? -31.872 10.685 15.148 1.00 92.06 79 GLN A CA 1
ATOM 582 C C . GLN A 1 79 ? -30.647 10.810 14.236 1.00 92.06 79 GLN A C 1
ATOM 584 O O . GLN A 1 79 ? -30.749 10.564 13.037 1.00 92.06 79 GLN A O 1
ATOM 589 N N . MET A 1 80 ? -29.474 11.078 14.815 1.00 93.06 80 MET A N 1
ATOM 590 C CA . MET A 1 80 ? -28.199 11.101 14.097 1.00 93.06 80 MET A CA 1
ATOM 591 C C . MET A 1 80 ? -27.938 9.780 13.361 1.00 93.06 80 MET A C 1
ATOM 593 O O . MET A 1 80 ? -27.624 9.790 12.175 1.00 93.06 80 MET A O 1
ATOM 597 N N . TYR A 1 81 ? -28.084 8.636 14.043 1.00 90.62 81 TYR A N 1
ATOM 598 C CA . TYR A 1 81 ? -27.881 7.328 13.415 1.00 90.62 81 TYR A CA 1
ATOM 599 C C . TYR A 1 81 ? -28.888 7.052 12.301 1.00 90.62 81 TYR A C 1
ATOM 601 O O . TYR A 1 81 ? -28.491 6.499 11.284 1.00 90.62 81 TYR A O 1
ATOM 609 N N . LEU A 1 82 ? -30.157 7.434 12.469 1.00 92.75 82 LEU A N 1
ATOM 610 C CA . LEU A 1 82 ? -31.172 7.274 11.429 1.00 92.75 82 LEU A CA 1
ATOM 611 C C . LEU A 1 82 ? -30.768 8.025 10.157 1.00 92.75 82 LEU A C 1
ATOM 613 O O . LEU A 1 82 ? -30.713 7.423 9.091 1.00 92.75 82 LEU A O 1
ATOM 617 N N . VAL A 1 83 ? -30.425 9.310 10.275 1.00 94.19 83 VAL A N 1
ATOM 618 C CA . VAL A 1 83 ? -30.043 10.136 9.120 1.00 94.19 83 VAL A CA 1
ATOM 619 C C . VAL A 1 83 ? -28.732 9.653 8.496 1.00 94.19 83 VAL A C 1
ATOM 621 O O . VAL A 1 83 ? -28.645 9.551 7.276 1.00 94.19 83 VAL A O 1
ATOM 624 N N . LEU A 1 84 ? -27.738 9.278 9.308 1.00 92.62 84 LEU A N 1
ATOM 625 C CA . LEU A 1 84 ? -26.457 8.755 8.824 1.00 92.62 84 LEU A CA 1
ATOM 626 C C . LEU A 1 84 ? -26.618 7.426 8.068 1.00 92.62 84 LEU A C 1
ATOM 628 O O . LEU A 1 84 ? -26.046 7.260 6.993 1.00 92.62 84 LEU A O 1
ATOM 632 N N . VAL A 1 85 ? -27.404 6.488 8.611 1.00 92.50 85 VAL A N 1
ATOM 633 C CA . VAL A 1 85 ? -27.710 5.209 7.948 1.00 92.50 85 VAL A CA 1
ATOM 634 C C . VAL A 1 85 ? -28.440 5.463 6.636 1.00 92.50 85 VAL A C 1
ATOM 636 O O . VAL A 1 85 ? -28.027 4.928 5.610 1.00 92.50 85 VAL A O 1
ATOM 639 N N . SER A 1 86 ? -29.470 6.312 6.648 1.00 93.62 86 SER A N 1
ATOM 640 C CA . SER A 1 86 ? -30.213 6.670 5.440 1.00 93.62 86 SER A CA 1
ATOM 641 C C . SER A 1 86 ? -29.304 7.289 4.380 1.00 93.62 86 SER A C 1
ATOM 643 O O . SER A 1 86 ? -29.364 6.870 3.230 1.00 93.62 86 SER A O 1
ATOM 645 N N . ALA A 1 87 ? -28.416 8.216 4.752 1.00 93.69 87 ALA A N 1
ATOM 646 C CA . ALA A 1 87 ? -27.479 8.844 3.823 1.00 93.69 87 ALA A CA 1
ATOM 647 C C . ALA A 1 87 ? -26.535 7.828 3.165 1.00 93.69 87 ALA A C 1
ATOM 649 O O . ALA A 1 87 ? -26.380 7.841 1.944 1.00 93.69 87 ALA A O 1
ATOM 650 N N . ILE A 1 88 ? -25.954 6.916 3.949 1.00 91.81 88 ILE A N 1
ATOM 651 C CA . ILE A 1 88 ? -25.029 5.893 3.442 1.00 91.81 88 ILE A CA 1
ATOM 652 C C . ILE A 1 88 ? -25.759 4.889 2.540 1.00 91.81 88 ILE A C 1
ATOM 654 O O . ILE A 1 88 ? -25.274 4.580 1.454 1.00 91.81 88 ILE A O 1
ATOM 658 N N . VAL A 1 89 ? -26.934 4.402 2.954 1.00 90.94 89 VAL A N 1
ATOM 659 C CA . VAL A 1 89 ? -27.715 3.426 2.176 1.00 90.94 89 VAL A CA 1
ATOM 660 C C . VAL A 1 89 ? -28.237 4.045 0.881 1.00 90.94 89 VAL A C 1
ATOM 662 O O . VAL A 1 89 ? -28.061 3.445 -0.175 1.00 90.94 89 VAL A O 1
ATOM 665 N N . LEU A 1 90 ? -28.811 5.253 0.928 1.00 91.88 90 LEU A N 1
ATOM 666 C CA . LEU A 1 90 ? -29.268 5.968 -0.271 1.00 91.88 90 LEU A CA 1
ATOM 667 C C . LEU A 1 90 ? -28.107 6.284 -1.217 1.00 91.88 90 LEU A C 1
ATOM 669 O O . LEU A 1 90 ? -28.271 6.152 -2.424 1.00 91.88 90 LEU A O 1
ATOM 673 N N . GLY A 1 91 ? -26.934 6.645 -0.689 1.00 89.56 91 GLY A N 1
ATOM 674 C CA . GLY A 1 91 ? -25.746 6.917 -1.503 1.00 89.56 91 GLY A CA 1
ATOM 675 C C . GLY A 1 91 ? -25.232 5.667 -2.210 1.00 89.56 91 GLY A C 1
ATOM 676 O O . GLY A 1 91 ? -24.972 5.692 -3.413 1.00 89.56 91 GLY A O 1
ATOM 677 N N . MET A 1 92 ? -25.161 4.546 -1.487 1.00 88.75 92 MET A N 1
ATOM 678 C CA . MET A 1 92 ? -24.789 3.257 -2.070 1.00 88.75 92 MET A CA 1
ATOM 679 C C . MET A 1 92 ? -25.819 2.758 -3.078 1.00 88.75 92 MET A C 1
ATOM 681 O O . MET A 1 92 ? -25.440 2.264 -4.135 1.00 88.75 92 MET A O 1
ATOM 685 N N . TRP A 1 93 ? -27.109 2.929 -2.792 1.00 88.38 93 TRP A N 1
ATOM 686 C CA . TRP A 1 93 ? -28.179 2.595 -3.722 1.00 88.38 93 TRP A CA 1
ATOM 687 C C . TRP A 1 93 ? -28.112 3.442 -4.994 1.00 88.38 93 TRP A C 1
ATOM 689 O O . TRP A 1 93 ? -28.146 2.891 -6.092 1.00 88.38 93 TRP A O 1
ATOM 699 N N . ALA A 1 94 ? -27.973 4.766 -4.874 1.00 86.81 94 ALA A N 1
ATOM 700 C CA . ALA A 1 94 ? -27.858 5.669 -6.017 1.00 86.81 94 ALA A CA 1
ATOM 701 C C . ALA A 1 94 ? -26.660 5.300 -6.899 1.00 86.81 94 ALA A C 1
ATOM 703 O O . ALA A 1 94 ? -26.796 5.219 -8.115 1.00 86.81 94 ALA A O 1
ATOM 704 N N . LYS A 1 95 ? -25.519 4.974 -6.280 1.00 82.50 95 LYS A N 1
ATOM 705 C CA . LYS A 1 95 ? -24.338 4.497 -6.996 1.00 82.50 95 LYS A CA 1
ATOM 706 C C . LYS A 1 95 ? -24.586 3.167 -7.708 1.00 82.50 95 LYS A C 1
ATOM 708 O O . LYS A 1 95 ? -24.360 3.080 -8.903 1.00 82.50 95 LYS A O 1
ATOM 713 N N . LEU A 1 96 ? -25.054 2.135 -7.008 1.00 83.19 96 LEU A N 1
ATOM 714 C CA . LEU A 1 96 ? -25.206 0.792 -7.585 1.00 83.19 96 LEU A CA 1
ATOM 715 C C . LEU A 1 96 ? -26.321 0.707 -8.635 1.00 83.19 96 LEU A C 1
ATOM 717 O O . LEU A 1 96 ? -26.209 -0.068 -9.577 1.00 83.19 96 LEU A O 1
ATOM 721 N N . SER A 1 97 ? -27.385 1.499 -8.486 1.00 80.69 97 SER A N 1
ATOM 722 C CA . SER A 1 97 ? -28.488 1.527 -9.455 1.00 80.69 97 SER A CA 1
ATOM 723 C C . SER A 1 97 ? -28.133 2.265 -10.748 1.00 80.69 97 SER A C 1
ATOM 725 O O . SER A 1 97 ? -28.705 1.939 -11.786 1.00 80.69 97 SER A O 1
ATOM 727 N N . GLN A 1 98 ? -27.193 3.220 -10.695 1.00 76.75 98 GLN A N 1
ATOM 728 C CA . GLN A 1 98 ? -26.893 4.125 -11.813 1.00 76.75 98 GLN A CA 1
ATOM 729 C C . GLN A 1 98 ? -25.458 4.042 -12.353 1.00 76.75 98 GLN A C 1
ATOM 731 O O . GLN A 1 98 ? -25.196 4.558 -13.437 1.00 76.75 98 GLN A O 1
ATOM 736 N N . SER A 1 99 ? -24.517 3.396 -11.658 1.00 68.31 99 SER A N 1
ATOM 737 C CA . SER A 1 99 ? -23.188 3.087 -12.200 1.00 68.31 99 SER A CA 1
ATOM 738 C C . SER A 1 99 ? -23.262 1.842 -13.080 1.00 68.31 99 SER A C 1
ATOM 740 O O . SER A 1 99 ? -23.190 0.717 -12.590 1.00 68.31 99 SER A O 1
ATOM 742 N N . ARG A 1 100 ? -23.374 2.052 -14.394 1.00 65.06 100 ARG A N 1
ATOM 743 C CA . ARG A 1 100 ? -23.126 1.034 -15.423 1.00 65.06 100 ARG A CA 1
ATOM 744 C C . ARG A 1 100 ? -21.784 1.325 -16.090 1.00 65.06 100 ARG A C 1
ATOM 746 O O . ARG A 1 100 ? -21.418 2.490 -16.209 1.00 65.06 100 ARG A O 1
ATOM 753 N N . ILE A 1 101 ? -21.062 0.272 -16.474 1.00 56.19 101 ILE A N 1
ATOM 754 C CA . ILE A 1 101 ? -19.685 0.360 -16.992 1.00 56.19 101 ILE A CA 1
ATOM 755 C C . ILE A 1 101 ? -19.620 1.201 -18.280 1.00 56.19 101 ILE A C 1
ATOM 757 O O . ILE A 1 101 ? -18.666 1.953 -18.439 1.00 56.19 101 ILE A O 1
ATOM 761 N N . ASP A 1 102 ? -20.676 1.177 -19.103 1.00 54.44 102 ASP A N 1
ATOM 762 C CA . ASP A 1 102 ? -20.681 1.841 -20.417 1.00 54.44 102 ASP A CA 1
ATOM 763 C C . ASP A 1 102 ? -21.707 2.993 -20.558 1.00 54.44 102 ASP A C 1
ATOM 765 O O . ASP A 1 102 ? -21.555 3.850 -21.423 1.00 54.44 102 ASP A O 1
ATOM 769 N N . GLU A 1 103 ? -22.734 3.066 -19.696 1.00 60.06 103 GLU A N 1
ATOM 770 C CA . GLU A 1 103 ? -23.848 4.044 -19.785 1.00 60.06 103 GLU A CA 1
ATOM 771 C C . GLU A 1 103 ? -24.298 4.571 -18.405 1.00 60.06 103 GLU A C 1
ATOM 773 O O . GLU A 1 103 ? -25.487 4.733 -18.118 1.00 60.06 103 GLU A O 1
ATOM 778 N N . GLY A 1 104 ? -23.361 4.767 -17.477 1.00 61.41 104 GLY A N 1
ATOM 779 C CA . GLY A 1 104 ? -23.686 5.304 -16.154 1.00 61.41 104 GLY A CA 1
ATOM 780 C C . GLY A 1 104 ? -24.140 6.769 -16.190 1.00 61.41 104 GLY A C 1
ATOM 781 O O . GLY A 1 104 ? -23.697 7.548 -17.032 1.00 61.41 104 GLY A O 1
ATOM 782 N N . TYR A 1 105 ? -24.992 7.173 -15.241 1.00 69.50 105 TYR A N 1
ATOM 783 C CA . TYR A 1 105 ? -25.367 8.584 -15.085 1.00 69.50 105 TYR A CA 1
ATOM 784 C C . TYR A 1 105 ? -24.138 9.430 -14.721 1.00 69.50 105 TYR A C 1
ATOM 786 O O . TYR A 1 105 ? -23.555 9.262 -13.644 1.00 69.50 105 TYR A O 1
ATOM 794 N N . ASP A 1 106 ? -23.761 10.364 -15.594 1.00 72.94 106 ASP A N 1
ATOM 795 C CA . ASP A 1 106 ? -22.630 11.256 -15.349 1.00 72.94 106 ASP A CA 1
ATOM 796 C C . ASP A 1 106 ? -23.022 12.402 -14.402 1.00 72.94 106 ASP A C 1
ATOM 798 O O . ASP A 1 106 ? -23.479 13.482 -14.792 1.00 72.94 106 ASP A O 1
ATOM 802 N N . TYR A 1 107 ? -22.820 12.162 -13.108 1.00 72.12 107 TYR A N 1
ATOM 803 C CA . TYR A 1 107 ? -23.080 13.135 -12.049 1.00 72.12 107 TYR A CA 1
ATOM 804 C C . TYR A 1 107 ? -22.218 14.407 -12.154 1.00 72.12 107 TYR A C 1
ATOM 806 O O . TYR A 1 107 ? -22.536 15.408 -11.500 1.00 72.12 107 TYR A O 1
ATOM 814 N N . ARG A 1 108 ? -21.140 14.408 -12.954 1.00 71.25 108 ARG A N 1
ATOM 815 C CA . ARG A 1 108 ? -20.235 15.559 -13.098 1.00 71.25 108 ARG A CA 1
ATOM 816 C C . ARG A 1 108 ? -20.850 16.701 -13.897 1.00 71.25 108 ARG A C 1
ATOM 818 O O . ARG A 1 108 ? -20.503 17.850 -13.652 1.00 71.25 108 ARG A O 1
ATOM 825 N N . GLN A 1 109 ? -21.795 16.411 -14.788 1.00 78.12 109 GLN A N 1
ATOM 826 C CA . GLN A 1 109 ? -22.409 17.428 -15.650 1.00 78.12 109 GLN A CA 1
ATOM 827 C C . GLN A 1 109 ? -23.542 18.199 -14.958 1.00 78.12 109 GLN A C 1
ATOM 829 O O . GLN A 1 109 ? -23.899 19.290 -15.389 1.00 78.12 109 GLN A O 1
ATOM 834 N N . THR A 1 110 ? -24.105 17.656 -13.875 1.00 84.94 110 THR A N 1
ATOM 835 C CA . THR A 1 110 ? -25.329 18.181 -13.239 1.00 84.94 110 THR A CA 1
ATOM 836 C C . THR A 1 110 ? -25.147 18.410 -11.738 1.00 84.94 110 THR A C 1
ATOM 838 O O . THR A 1 110 ? -25.135 19.549 -11.268 1.00 84.94 110 THR A O 1
ATOM 841 N N . ILE A 1 111 ? -24.917 17.336 -10.978 1.00 86.00 111 ILE A N 1
ATOM 842 C CA . ILE A 1 111 ? -24.852 17.358 -9.510 1.00 86.00 111 ILE A CA 1
ATOM 843 C C . ILE A 1 111 ? -23.621 18.132 -9.019 1.00 86.00 111 ILE A C 1
ATOM 845 O O . ILE A 1 111 ? -23.725 18.921 -8.080 1.00 86.00 111 ILE A O 1
ATOM 849 N N . ALA A 1 112 ? -22.453 17.939 -9.642 1.00 85.00 112 ALA A N 1
ATOM 850 C CA . ALA A 1 112 ? -21.224 18.610 -9.210 1.00 85.00 112 ALA A CA 1
ATOM 851 C C . ALA A 1 112 ? -21.235 20.144 -9.438 1.00 85.00 112 ALA A C 1
ATOM 853 O O . ALA A 1 112 ? -20.809 20.875 -8.539 1.00 85.00 112 ALA A O 1
ATOM 854 N N . PRO A 1 113 ? -21.713 20.680 -10.582 1.00 86.56 113 PRO A N 1
ATOM 855 C CA . PRO A 1 113 ? -21.948 22.113 -10.754 1.00 86.56 113 PRO A CA 1
ATOM 856 C C . PRO A 1 113 ? -22.992 22.663 -9.777 1.00 86.56 113 PRO A C 1
ATOM 858 O O . PRO A 1 113 ? -22.736 23.691 -9.154 1.00 86.56 113 PRO A O 1
ATOM 861 N N . TRP A 1 114 ? -24.106 21.951 -9.561 1.00 90.38 114 TRP A N 1
ATOM 862 C CA . TRP A 1 114 ? -25.139 22.352 -8.596 1.00 90.38 114 TRP A CA 1
ATOM 863 C C . TRP A 1 114 ? -24.589 22.471 -7.167 1.00 90.38 114 TRP A C 1
ATOM 865 O O . TRP A 1 114 ? -24.777 23.493 -6.508 1.00 90.38 114 TRP A O 1
ATOM 875 N N . ALA A 1 115 ? -23.842 21.462 -6.706 1.00 88.31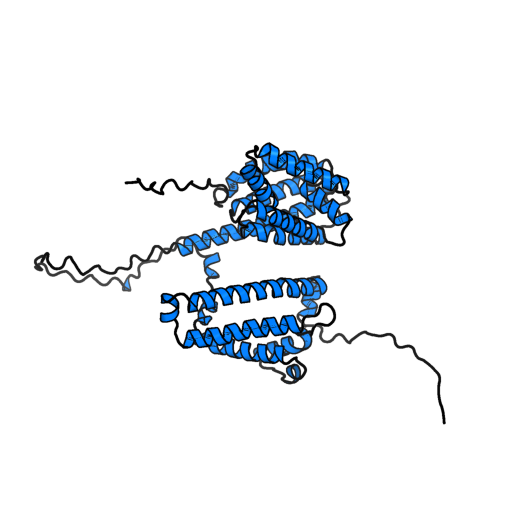 115 ALA A N 1
ATOM 876 C CA . ALA A 1 115 ? -23.260 21.448 -5.365 1.00 88.31 115 ALA A CA 1
ATOM 877 C C . ALA A 1 115 ? -22.246 22.586 -5.164 1.00 88.31 115 ALA A C 1
ATOM 879 O O . ALA A 1 115 ? -22.203 23.200 -4.099 1.00 88.31 115 ALA A O 1
ATOM 880 N N . ARG A 1 116 ? -21.456 22.911 -6.199 1.00 87.31 116 ARG A N 1
ATOM 881 C CA . ARG A 1 116 ? -20.562 24.081 -6.181 1.00 87.31 116 ARG A CA 1
ATOM 882 C C . ARG A 1 116 ? -21.345 25.388 -6.096 1.00 87.31 116 ARG A C 1
ATOM 884 O O . ARG A 1 116 ? -20.970 26.243 -5.300 1.00 87.31 116 ARG A O 1
ATOM 891 N N . GLY A 1 117 ? -22.441 25.502 -6.848 1.00 87.81 117 GLY A N 1
ATOM 892 C CA . GLY A 1 117 ? -23.329 26.665 -6.842 1.00 87.81 117 GLY A CA 1
ATOM 893 C C . GLY A 1 117 ? -23.864 27.013 -5.451 1.00 87.81 117 GLY A C 1
ATOM 894 O O . GLY A 1 117 ? -23.942 28.189 -5.110 1.00 87.81 117 GLY A O 1
ATOM 895 N N . ILE A 1 118 ? -24.149 26.011 -4.610 1.00 88.75 118 ILE A N 1
ATOM 896 C CA . ILE A 1 118 ? -24.554 26.225 -3.208 1.00 88.75 118 ILE A CA 1
ATOM 897 C C . ILE A 1 118 ? -23.449 26.934 -2.413 1.00 88.75 118 ILE A C 1
ATOM 899 O O . ILE A 1 118 ? -23.724 27.886 -1.688 1.00 88.75 118 ILE A O 1
ATOM 903 N N . VAL A 1 119 ? -22.195 26.495 -2.555 1.00 87.12 119 VAL A N 1
ATOM 904 C CA . VAL A 1 119 ? -21.051 27.064 -1.818 1.00 87.12 119 VAL A CA 1
ATOM 905 C C . VAL A 1 119 ? -20.698 28.461 -2.327 1.00 87.12 119 VAL A C 1
ATOM 907 O O . VAL A 1 119 ? -20.351 29.333 -1.535 1.00 87.12 119 VAL A O 1
ATOM 910 N N . THR A 1 120 ? -20.806 28.695 -3.636 1.00 89.19 120 THR A N 1
ATOM 911 C CA . THR A 1 120 ? -20.539 30.003 -4.255 1.00 89.19 120 THR A CA 1
ATOM 912 C C . THR A 1 120 ? -21.742 30.947 -4.227 1.00 89.19 120 THR A C 1
ATOM 914 O O . THR A 1 120 ? -21.678 32.004 -4.847 1.00 89.19 120 THR A O 1
ATOM 917 N N . LEU A 1 121 ? -22.836 30.571 -3.551 1.00 89.56 121 LEU A N 1
ATOM 918 C CA . LEU A 1 121 ? -24.091 31.333 -3.474 1.00 89.56 121 LEU A CA 1
ATOM 919 C C . LEU A 1 121 ? -24.697 31.689 -4.850 1.00 89.56 121 LEU A C 1
ATOM 921 O O . LEU A 1 121 ? -25.413 32.674 -4.987 1.00 89.56 121 LEU A O 1
ATOM 925 N N . ASN A 1 122 ? -24.426 30.868 -5.865 1.00 89.56 122 ASN A N 1
ATOM 926 C CA . ASN A 1 122 ? -24.951 30.983 -7.225 1.00 89.56 122 ASN A CA 1
ATOM 927 C C . ASN A 1 122 ? -25.533 29.630 -7.653 1.00 89.56 122 ASN A C 1
ATOM 929 O O . ASN A 1 122 ? -24.989 28.929 -8.509 1.00 89.56 122 ASN A O 1
ATOM 933 N N . SER A 1 123 ? -26.575 29.195 -6.946 1.00 86.12 123 SER A N 1
ATOM 934 C CA . SER A 1 123 ? -27.207 27.898 -7.174 1.00 86.12 123 SER A CA 1
ATOM 935 C C . SER A 1 123 ? -28.248 27.984 -8.286 1.00 86.12 123 SER A C 1
ATOM 937 O O . SER A 1 123 ? -29.192 28.764 -8.172 1.00 86.12 123 SER A O 1
ATOM 939 N N . ASP A 1 124 ? -28.127 27.125 -9.295 1.00 88.81 124 ASP A N 1
ATOM 940 C CA . ASP A 1 124 ? -29.134 26.937 -10.342 1.00 88.81 124 ASP A CA 1
ATOM 941 C C . ASP A 1 124 ? -29.933 25.638 -10.091 1.00 88.81 124 ASP A C 1
ATOM 943 O O . ASP A 1 124 ? -29.382 24.539 -10.238 1.00 88.81 124 ASP A O 1
ATOM 947 N N . PRO A 1 125 ? -31.220 25.719 -9.693 1.00 87.62 125 PRO A N 1
ATOM 948 C CA . PRO A 1 125 ? -32.059 24.544 -9.453 1.00 87.62 125 PRO A CA 1
ATOM 949 C C . PRO A 1 125 ? -32.354 23.718 -10.712 1.00 87.62 125 PRO A C 1
ATOM 951 O O . PRO A 1 125 ? -32.680 22.536 -10.589 1.00 87.62 125 PRO A O 1
ATOM 954 N N . SER A 1 126 ? -32.235 24.298 -11.913 1.00 89.50 126 SER A N 1
ATOM 955 C CA . SER A 1 126 ? -32.542 23.603 -13.171 1.00 89.50 126 SER A CA 1
ATOM 956 C C . SER A 1 126 ? -31.622 22.400 -13.413 1.00 89.50 126 SER A C 1
ATOM 958 O O . SER A 1 126 ? -32.050 21.390 -13.974 1.00 89.50 126 SER A O 1
ATOM 960 N N . LEU A 1 127 ? -30.401 22.445 -12.868 1.00 87.81 127 LEU A N 1
ATOM 961 C CA . LEU A 1 127 ? -29.415 21.362 -12.910 1.00 87.81 127 LEU A CA 1
ATOM 962 C C . LEU A 1 127 ? -29.890 20.071 -12.224 1.00 87.81 127 LEU A C 1
ATOM 964 O O . LEU A 1 127 ? -29.350 19.002 -12.500 1.00 87.81 127 LEU A O 1
ATOM 968 N N . MET A 1 128 ? -30.891 20.155 -11.342 1.00 88.75 128 MET A N 1
ATOM 969 C CA . MET A 1 128 ? -31.465 19.001 -10.644 1.00 88.75 128 MET A CA 1
ATOM 970 C C . MET A 1 128 ? -32.717 18.426 -11.321 1.00 88.75 128 MET A C 1
ATOM 972 O O . MET A 1 128 ? -33.145 17.333 -10.954 1.00 88.75 128 MET A O 1
ATOM 976 N N . ALA A 1 129 ? -33.286 19.097 -12.329 1.00 87.94 129 ALA A N 1
ATOM 977 C CA . ALA A 1 129 ? -34.566 18.703 -12.928 1.00 87.94 129 ALA A CA 1
ATOM 978 C C . ALA A 1 129 ? -34.526 17.334 -13.639 1.00 87.94 129 ALA A C 1
ATOM 980 O O . ALA A 1 129 ? -35.505 16.594 -13.604 1.00 87.94 129 ALA A O 1
ATOM 981 N N . GLY A 1 130 ? -33.393 16.979 -14.256 1.00 84.56 130 GLY A N 1
ATOM 982 C CA . GLY A 1 130 ? -33.192 15.698 -14.953 1.00 84.56 130 GLY A CA 1
ATOM 983 C C . GLY A 1 130 ? -32.474 14.622 -14.132 1.00 84.56 130 GLY A C 1
ATOM 984 O O . GLY A 1 130 ? -32.201 13.537 -14.644 1.00 84.56 130 GLY A O 1
ATOM 985 N N . VAL A 1 131 ? -32.126 14.911 -12.874 1.00 88.56 131 VAL A N 1
ATOM 986 C CA . VAL A 1 131 ? -31.334 14.005 -12.032 1.00 88.56 131 VAL A CA 1
ATOM 987 C C . VAL A 1 131 ? -32.217 12.856 -11.530 1.00 88.56 131 VAL A C 1
ATOM 989 O O . VAL A 1 131 ? -33.310 13.121 -11.028 1.00 88.56 131 VAL A O 1
ATOM 992 N N . PRO A 1 132 ? -31.768 11.587 -11.578 1.00 90.00 132 PRO A N 1
ATOM 993 C CA . PRO A 1 132 ? -32.534 10.472 -11.039 1.00 90.00 132 PRO A CA 1
ATOM 994 C C . PRO A 1 132 ? -32.928 10.658 -9.570 1.00 90.00 132 PRO A C 1
ATOM 996 O O . PRO A 1 132 ? -32.137 11.132 -8.751 1.00 90.00 132 PRO A O 1
ATOM 999 N N . LEU A 1 133 ? -34.129 10.195 -9.212 1.00 90.25 133 LEU A N 1
ATOM 1000 C CA . LEU A 1 133 ? -34.695 10.373 -7.871 1.00 90.25 133 LEU A CA 1
ATOM 1001 C C . LEU A 1 133 ? -33.780 9.844 -6.753 1.00 90.25 133 LEU A C 1
ATOM 1003 O O . LEU A 1 133 ? -33.699 10.447 -5.687 1.00 90.25 133 LEU A O 1
ATOM 1007 N N . SER A 1 134 ? -33.047 8.753 -6.994 1.00 90.12 134 SER A N 1
ATOM 1008 C CA . SER A 1 134 ? -32.094 8.198 -6.024 1.00 90.12 134 SER A CA 1
ATOM 1009 C C . SER A 1 134 ? -30.999 9.199 -5.631 1.00 90.12 134 SER A C 1
ATOM 1011 O O . SER A 1 134 ? -30.674 9.314 -4.448 1.00 90.12 134 SER A O 1
ATOM 1013 N N . TYR A 1 135 ? -30.479 9.971 -6.589 1.00 89.31 135 TYR A N 1
ATOM 1014 C CA . TYR A 1 135 ? -29.497 11.025 -6.334 1.00 89.31 135 TYR A CA 1
ATOM 1015 C C . TYR A 1 135 ? -30.120 12.252 -5.665 1.00 89.31 135 TYR A C 1
ATOM 1017 O O . TYR A 1 135 ? -29.506 12.811 -4.758 1.00 89.31 135 TYR A O 1
ATOM 1025 N N . GLN A 1 136 ? -31.341 12.640 -6.047 1.00 91.12 136 GLN A N 1
ATOM 1026 C CA . GLN A 1 136 ? -32.049 13.750 -5.397 1.00 91.12 136 GLN A CA 1
ATOM 1027 C C . GLN A 1 136 ? -32.315 13.451 -3.912 1.00 91.12 136 GLN A C 1
ATOM 1029 O O . GLN A 1 136 ? -31.995 14.260 -3.041 1.00 91.12 136 GLN A O 1
ATOM 1034 N N . LEU A 1 137 ? -32.824 12.252 -3.604 1.00 93.88 137 LEU A N 1
ATOM 1035 C CA . LEU A 1 137 ? -33.060 11.803 -2.229 1.00 93.88 137 LEU A CA 1
ATOM 1036 C C . LEU A 1 137 ? -31.757 11.743 -1.421 1.00 93.88 137 LEU A C 1
ATOM 1038 O O . LEU A 1 137 ? -31.735 12.174 -0.266 1.00 93.88 137 LEU A O 1
ATOM 1042 N N . HIS A 1 138 ? -30.668 11.248 -2.023 1.00 93.81 138 HIS A N 1
ATOM 1043 C CA . HIS A 1 138 ? -29.351 11.234 -1.384 1.00 93.81 138 HIS A CA 1
ATOM 1044 C C . HIS A 1 138 ? -28.823 12.653 -1.096 1.00 93.81 138 HIS A C 1
ATOM 1046 O O . HIS A 1 138 ? -28.288 12.902 -0.015 1.00 93.81 138 HIS A O 1
ATOM 1052 N N . ALA A 1 139 ? -29.008 13.599 -2.020 1.00 91.69 139 ALA A N 1
ATOM 1053 C CA . ALA A 1 139 ? -28.602 14.987 -1.821 1.00 91.69 139 ALA A CA 1
ATOM 1054 C C . ALA A 1 139 ? -29.373 15.638 -0.661 1.00 91.69 139 ALA A C 1
ATOM 1056 O O . ALA A 1 139 ? -28.764 16.235 0.225 1.00 91.69 139 ALA A O 1
ATOM 1057 N N . VAL A 1 140 ? -30.698 15.456 -0.604 1.00 94.25 140 VAL A N 1
ATOM 1058 C CA . VAL A 1 140 ? -31.539 16.003 0.476 1.00 94.25 140 VAL A CA 1
ATOM 1059 C C . VAL A 1 140 ? -31.142 15.432 1.837 1.00 94.25 140 VAL A C 1
ATOM 1061 O O . VAL A 1 140 ? -30.907 16.195 2.775 1.00 94.25 140 VAL A O 1
ATOM 1064 N N . ILE A 1 141 ? -31.008 14.105 1.964 1.00 96.00 141 ILE A N 1
ATOM 1065 C CA . ILE A 1 141 ? -30.604 13.495 3.242 1.00 96.00 141 ILE A CA 1
ATOM 1066 C C . ILE A 1 141 ? -29.177 13.903 3.637 1.00 96.00 141 ILE A C 1
ATOM 1068 O O . ILE A 1 141 ? -28.900 14.069 4.824 1.00 96.00 141 ILE A O 1
ATOM 1072 N N . GLY A 1 142 ? -28.287 14.123 2.662 1.00 93.69 142 GLY A N 1
ATOM 1073 C CA . GLY A 1 142 ? -26.948 14.667 2.880 1.00 93.69 142 GLY A CA 1
ATOM 1074 C C . GLY A 1 142 ? -26.979 16.084 3.456 1.00 93.69 142 GLY A C 1
ATOM 1075 O O . GLY A 1 142 ? -26.287 16.363 4.433 1.00 93.69 142 GLY A O 1
ATOM 1076 N N . MET A 1 143 ? -27.841 16.958 2.933 1.00 93.31 143 MET A N 1
ATOM 1077 C CA . MET A 1 143 ? -28.024 18.312 3.471 1.00 93.31 143 MET A CA 1
ATOM 1078 C C . MET A 1 143 ? -28.612 18.298 4.887 1.00 93.31 143 MET A C 1
ATOM 1080 O O . MET A 1 143 ? -28.148 19.038 5.753 1.00 93.31 143 MET A O 1
ATOM 1084 N N . VAL A 1 144 ? -29.573 17.409 5.162 1.00 95.81 144 VAL A N 1
ATOM 1085 C CA . VAL A 1 144 ? -30.096 17.199 6.524 1.00 95.81 144 VAL A CA 1
ATOM 1086 C C . VAL A 1 144 ? -28.990 16.708 7.461 1.00 95.81 144 VAL A C 1
ATOM 1088 O O . VAL A 1 144 ? -28.879 17.195 8.586 1.00 95.81 144 VAL A O 1
ATOM 1091 N N . LEU A 1 145 ? -28.140 15.781 7.007 1.00 94.50 145 LEU A N 1
ATOM 1092 C CA . LEU A 1 145 ? -27.003 15.296 7.789 1.00 94.50 145 LEU A CA 1
ATOM 1093 C C . LEU A 1 145 ? -26.053 16.444 8.151 1.00 94.50 145 LEU A C 1
ATOM 1095 O O . LEU A 1 145 ? -25.666 16.541 9.314 1.00 94.50 145 LEU A O 1
ATOM 1099 N N . ILE A 1 146 ? -25.731 17.324 7.194 1.00 92.69 146 ILE A N 1
ATOM 1100 C CA . ILE A 1 146 ? -24.894 18.518 7.409 1.00 92.69 146 ILE A CA 1
ATOM 1101 C C . ILE A 1 146 ? -25.540 19.461 8.434 1.00 92.69 146 ILE A C 1
ATOM 1103 O O . ILE A 1 146 ? -24.875 19.880 9.381 1.00 92.69 146 ILE A O 1
ATOM 1107 N N . ALA A 1 147 ? -26.839 19.742 8.306 1.00 94.56 147 ALA A N 1
ATOM 1108 C CA . ALA A 1 147 ? -27.570 20.604 9.238 1.00 94.56 147 ALA A CA 1
ATOM 1109 C C . ALA A 1 147 ? -27.593 20.052 10.678 1.00 94.56 147 ALA A C 1
ATOM 1111 O O . ALA A 1 147 ? -27.620 20.817 11.641 1.00 94.56 147 ALA A O 1
ATOM 1112 N N . LEU A 1 148 ? -27.540 18.726 10.842 1.00 93.38 148 LEU A N 1
ATOM 1113 C CA . LEU A 1 148 ? -27.492 18.062 12.147 1.00 93.38 148 LEU A CA 1
ATOM 1114 C C . LEU A 1 148 ? -26.092 18.018 12.778 1.00 93.38 148 LEU A C 1
ATOM 1116 O O . LEU A 1 148 ? -25.976 17.688 13.962 1.00 93.38 148 LEU A O 1
ATOM 1120 N N . VAL A 1 149 ? -25.021 18.330 12.041 1.00 93.56 149 VAL A N 1
ATOM 1121 C CA . VAL A 1 149 ? -23.643 18.221 12.551 1.00 93.56 149 VAL A CA 1
ATOM 1122 C C . VAL A 1 149 ? -23.401 18.995 13.857 1.00 93.56 149 VAL A C 1
ATOM 1124 O O . VAL A 1 149 ? -22.909 18.361 14.795 1.00 93.56 149 VAL A O 1
ATOM 1127 N N . PRO A 1 150 ? -23.738 20.297 13.993 1.00 93.88 150 PRO A N 1
ATOM 1128 C CA . PRO A 1 150 ? -23.425 21.053 15.212 1.00 93.88 150 PRO A CA 1
ATOM 1129 C C . PRO A 1 150 ? -24.230 20.596 16.436 1.00 93.88 150 PRO A C 1
ATOM 1131 O O . PRO A 1 150 ? -23.841 20.869 17.568 1.00 93.88 150 PRO A O 1
ATOM 1134 N N . PHE A 1 151 ? -25.335 19.878 16.225 1.00 93.38 151 PHE A N 1
ATOM 1135 C CA . PHE A 1 151 ? -26.244 19.458 17.290 1.00 93.38 151 PHE A CA 1
ATOM 1136 C C . PHE A 1 151 ? -26.062 17.999 17.699 1.00 93.38 151 PHE A C 1
ATOM 1138 O O . PHE A 1 151 ? -26.656 17.561 18.680 1.00 93.38 151 PHE A O 1
ATOM 1145 N N . THR A 1 152 ? -25.263 17.223 16.968 1.00 93.38 152 THR A N 1
ATOM 1146 C CA . THR A 1 152 ? -25.096 15.781 17.185 1.00 93.38 152 THR A CA 1
ATOM 1147 C C . THR A 1 152 ? -23.659 15.433 17.551 1.00 93.38 152 THR A C 1
ATOM 1149 O O . THR A 1 152 ? -22.740 16.247 17.456 1.00 93.38 152 THR A O 1
ATOM 1152 N N . ARG A 1 153 ? -23.423 14.167 17.924 1.00 88.12 153 ARG A N 1
ATOM 1153 C CA . ARG A 1 153 ? -22.055 13.676 18.133 1.00 88.12 153 ARG A CA 1
ATOM 1154 C C . ARG A 1 153 ? -21.190 13.780 16.876 1.00 88.12 153 ARG A C 1
ATOM 1156 O O . ARG A 1 153 ? -19.980 13.691 17.020 1.00 88.12 153 ARG A O 1
ATOM 1163 N N . LEU A 1 154 ? -21.749 14.002 15.678 1.00 88.38 154 LEU A N 1
ATOM 1164 C CA . LEU A 1 154 ? -20.988 14.173 14.433 1.00 88.38 154 LEU A CA 1
ATOM 1165 C C . LEU A 1 154 ? -19.979 15.325 14.487 1.00 88.38 154 LEU A C 1
ATOM 1167 O O . LEU A 1 154 ? -18.970 15.236 13.795 1.00 88.38 154 LEU A O 1
ATOM 1171 N N . VAL A 1 155 ? -20.163 16.315 15.370 1.00 89.69 155 VAL A N 1
ATOM 1172 C CA . VAL A 1 155 ? -19.197 17.406 15.603 1.00 89.69 155 VAL A CA 1
ATOM 1173 C C . VAL A 1 155 ? -17.766 16.913 15.870 1.00 89.69 155 VAL A C 1
ATOM 1175 O O . VAL A 1 155 ? -16.802 17.590 15.518 1.00 89.69 155 VAL A O 1
ATOM 1178 N N . HIS A 1 156 ? -17.604 15.696 16.409 1.00 85.81 156 HIS A N 1
ATOM 1179 C CA . HIS A 1 156 ? -16.290 15.082 16.625 1.00 85.81 156 HIS A CA 1
ATOM 1180 C C . HIS A 1 156 ? -15.441 14.954 15.348 1.00 85.81 156 HIS A C 1
ATOM 1182 O O . HIS A 1 156 ? -14.218 14.886 15.462 1.00 85.81 156 HIS A O 1
ATOM 1188 N N . MET A 1 157 ? -16.044 14.963 14.149 1.00 84.69 157 MET A N 1
ATOM 1189 C CA . MET A 1 157 ? -15.294 14.932 12.889 1.00 84.69 157 MET A CA 1
ATOM 1190 C C . MET A 1 157 ? -14.350 16.138 12.745 1.00 84.69 157 MET A C 1
ATOM 1192 O O . MET A 1 157 ? -13.275 16.003 12.170 1.00 84.69 157 MET A O 1
ATOM 1196 N N . PHE A 1 158 ? -14.701 17.290 13.333 1.00 79.44 158 PHE A N 1
ATOM 1197 C CA . PHE A 1 158 ? -13.864 18.497 13.328 1.00 79.44 158 PHE A CA 1
ATOM 1198 C C . PHE A 1 158 ? -12.740 18.461 14.367 1.00 79.44 158 PHE A C 1
ATOM 1200 O O . PHE A 1 158 ? -11.794 19.235 14.285 1.00 79.44 158 PHE A O 1
ATOM 1207 N N . SER A 1 159 ? -12.816 17.554 15.343 1.00 77.00 159 SER A N 1
ATOM 1208 C CA . SER A 1 159 ? -11.750 17.311 16.321 1.00 77.00 159 SER A CA 1
ATOM 1209 C C . SER A 1 159 ? -10.794 16.202 15.873 1.00 77.00 159 SER A C 1
ATOM 1211 O O . SER A 1 159 ? -10.068 15.647 16.702 1.00 77.00 159 SER A O 1
ATOM 1213 N N . ALA A 1 160 ? -10.795 15.855 14.578 1.00 73.88 160 ALA A N 1
ATOM 1214 C CA . ALA A 1 160 ? -9.844 14.910 14.011 1.00 73.88 160 ALA A CA 1
ATOM 1215 C C . ALA A 1 160 ? -8.411 15.351 14.377 1.00 73.88 160 ALA A C 1
ATOM 1217 O O . ALA A 1 160 ? -8.015 16.476 14.062 1.00 73.88 160 ALA A O 1
ATOM 1218 N N . PRO A 1 161 ? -7.619 14.505 15.059 1.00 70.25 161 PRO A N 1
ATOM 1219 C CA . PRO A 1 161 ? -6.354 14.918 15.658 1.00 70.25 161 PRO A CA 1
ATOM 1220 C C . PRO A 1 161 ? -5.220 14.983 14.619 1.00 70.25 161 PRO A C 1
ATOM 1222 O O . PRO A 1 161 ? -4.173 14.375 14.800 1.00 70.25 161 PRO A O 1
ATOM 1225 N N . VAL A 1 162 ? -5.391 15.728 13.523 1.00 61.72 162 VAL A N 1
ATOM 1226 C CA . VAL A 1 162 ? -4.380 15.842 12.454 1.00 61.72 162 VAL A CA 1
ATOM 1227 C C . VAL A 1 162 ? -3.089 16.474 12.987 1.00 61.72 162 VAL A C 1
ATOM 1229 O O . VAL A 1 162 ? -1.996 16.002 12.692 1.00 61.72 162 VAL A O 1
ATOM 1232 N N . GLY A 1 163 ? -3.194 17.470 13.872 1.00 55.53 163 GLY A N 1
ATOM 1233 C CA . GLY A 1 163 ? -2.032 18.090 14.520 1.00 55.53 163 GLY A CA 1
ATOM 1234 C C . GLY A 1 163 ? -1.225 17.140 15.417 1.00 55.53 163 GLY A C 1
ATOM 1235 O O . GLY A 1 163 ? -0.057 17.408 15.688 1.00 55.53 163 GLY A O 1
ATOM 1236 N N . TYR A 1 164 ? -1.796 16.003 15.844 1.00 58.78 164 TYR A N 1
ATOM 1237 C CA . TYR A 1 164 ? -1.037 14.994 16.593 1.00 58.78 164 TYR A CA 1
ATOM 1238 C C . TYR A 1 164 ? 0.018 14.292 15.740 1.00 58.78 164 TYR A C 1
ATOM 1240 O O . TYR A 1 164 ? 0.985 13.799 16.311 1.00 58.78 164 TYR A O 1
ATOM 1248 N N . LEU A 1 165 ? -0.127 14.276 14.408 1.00 49.12 165 LEU A N 1
ATOM 1249 C CA . LEU A 1 165 ? 0.877 13.702 13.504 1.00 49.12 165 LEU A CA 1
ATOM 1250 C C . LEU A 1 165 ? 2.252 14.368 13.677 1.00 49.12 165 LEU A C 1
ATOM 1252 O O . LEU A 1 165 ? 3.276 13.720 13.483 1.00 49.12 165 LEU A O 1
ATOM 1256 N N . PHE A 1 166 ? 2.261 15.640 14.082 1.00 59.03 166 PHE A N 1
ATOM 1257 C CA . PHE A 1 166 ? 3.461 16.468 14.219 1.00 59.03 166 PHE A CA 1
ATOM 1258 C C . PHE A 1 166 ? 3.729 16.898 15.667 1.00 59.03 166 PHE A C 1
ATOM 1260 O O . PHE A 1 166 ? 4.635 17.687 15.930 1.00 59.03 166 PHE A O 1
ATOM 1267 N N . ARG A 1 167 ? 2.937 16.406 16.628 1.00 50.31 167 ARG A N 1
ATOM 1268 C CA . ARG A 1 167 ? 3.075 16.779 18.038 1.00 50.31 167 ARG A CA 1
ATOM 1269 C C . ARG A 1 167 ? 4.235 15.999 18.670 1.00 50.31 167 ARG A C 1
ATOM 1271 O O . ARG A 1 167 ? 4.291 14.780 18.511 1.00 50.31 167 ARG A O 1
ATOM 1278 N N . PRO A 1 168 ? 5.116 16.646 19.454 1.00 53.09 168 PRO A N 1
ATOM 1279 C CA . PRO A 1 168 ? 6.113 15.937 20.250 1.00 53.09 168 PRO A CA 1
ATOM 1280 C C . PRO A 1 168 ? 5.470 14.870 21.152 1.00 53.09 168 PRO A C 1
ATOM 1282 O O . PRO A 1 168 ? 4.432 15.112 21.775 1.00 53.09 168 PRO A O 1
ATOM 1285 N N . CYS A 1 169 ? 6.097 13.687 21.234 1.00 58.88 169 CYS A N 1
ATOM 1286 C CA . CYS A 1 169 ? 5.575 12.537 21.992 1.00 58.88 169 CYS A CA 1
ATOM 1287 C C . CYS A 1 169 ? 5.387 12.850 23.482 1.00 58.88 169 CYS A C 1
ATOM 1289 O O . CYS A 1 169 ? 4.470 12.335 24.122 1.00 58.88 169 CYS A O 1
ATOM 1291 N N . ILE A 1 170 ? 6.264 13.696 24.024 1.00 67.56 170 ILE A N 1
ATOM 1292 C CA . ILE A 1 170 ? 6.233 14.160 25.405 1.00 67.56 170 ILE A CA 1
ATOM 1293 C C . ILE A 1 170 ? 5.855 15.633 25.377 1.00 67.56 170 ILE A C 1
ATOM 1295 O O . ILE A 1 170 ? 6.506 16.436 24.711 1.00 67.56 170 ILE A O 1
ATOM 1299 N N . VAL A 1 171 ? 4.798 15.983 26.107 1.00 69.19 171 VAL A N 1
ATOM 1300 C CA . VAL A 1 171 ? 4.373 17.372 26.256 1.00 69.19 171 VAL A CA 1
ATOM 1301 C C . VAL A 1 171 ? 4.473 17.777 27.707 1.00 69.19 171 VAL A C 1
ATOM 1303 O O . VAL A 1 171 ? 3.749 17.272 28.562 1.00 69.19 171 VAL A O 1
ATOM 1306 N N . TYR A 1 172 ? 5.373 18.718 27.958 1.00 72.19 172 TYR A N 1
ATOM 1307 C CA . TYR A 1 172 ? 5.496 19.390 29.236 1.00 72.19 172 TYR A CA 1
ATOM 1308 C C . TYR A 1 172 ? 4.477 20.523 29.292 1.00 72.19 172 TYR A C 1
ATOM 1310 O O . TYR A 1 172 ? 4.357 21.316 28.358 1.00 72.19 172 TYR A O 1
ATOM 1318 N N . ARG A 1 173 ? 3.728 20.595 30.390 1.00 78.06 173 ARG A N 1
ATOM 1319 C CA . ARG A 1 173 ? 2.853 21.728 30.685 1.00 78.06 173 ARG A CA 1
ATOM 1320 C C . ARG A 1 173 ? 3.515 22.538 31.789 1.00 78.06 173 ARG A C 1
ATOM 1322 O O . ARG A 1 173 ? 3.789 21.992 32.857 1.00 78.06 173 ARG A O 1
ATOM 1329 N N . SER A 1 174 ? 3.800 23.810 31.525 1.00 72.88 174 SER A N 1
ATOM 1330 C CA . SER A 1 174 ? 4.268 24.722 32.566 1.00 72.88 174 SER A CA 1
ATOM 1331 C C . SER A 1 174 ? 3.172 24.912 33.619 1.00 72.88 174 SER A C 1
ATOM 1333 O O . SER A 1 174 ? 1.976 24.830 33.324 1.00 72.88 174 SER A O 1
ATOM 1335 N N . ARG A 1 175 ? 3.581 25.116 34.875 1.00 74.62 175 ARG A N 1
ATOM 1336 C CA . ARG A 1 175 ? 2.657 25.472 35.957 1.00 74.62 175 ARG A CA 1
ATOM 1337 C C . ARG A 1 175 ? 2.258 26.936 35.791 1.00 74.62 175 ARG A C 1
ATOM 1339 O O . ARG A 1 175 ? 3.138 27.770 35.603 1.00 74.62 175 ARG A O 1
ATOM 1346 N N . ASP A 1 176 ? 0.962 27.232 35.868 1.00 75.75 176 ASP A N 1
ATOM 1347 C CA . ASP A 1 176 ? 0.462 28.608 35.896 1.00 75.75 176 ASP A CA 1
ATOM 1348 C C . ASP A 1 176 ? 0.687 29.196 37.303 1.00 75.75 176 ASP A C 1
ATOM 1350 O O . ASP A 1 176 ? 0.088 28.696 38.262 1.00 75.75 176 ASP A O 1
ATOM 1354 N N . PRO A 1 177 ? 1.528 30.235 37.462 1.00 68.38 177 PRO A N 1
ATOM 1355 C CA . PRO A 1 177 ? 1.783 30.858 38.759 1.00 68.38 177 PRO A CA 1
ATOM 1356 C C . PRO A 1 177 ? 0.521 31.446 39.401 1.00 68.38 177 PRO A C 1
ATOM 1358 O O . PRO A 1 177 ? 0.460 31.566 40.619 1.00 68.38 177 PRO A O 1
ATOM 1361 N N . ARG A 1 178 ? -0.505 31.783 38.604 1.00 67.50 178 ARG A N 1
ATOM 1362 C CA . ARG A 1 178 ? -1.762 32.381 39.084 1.00 67.50 178 ARG A CA 1
ATOM 1363 C C . ARG A 1 178 ? -2.733 31.368 39.693 1.00 67.50 178 ARG A C 1
ATOM 1365 O O . ARG A 1 178 ? -3.687 31.768 40.349 1.00 67.50 178 ARG A O 1
ATOM 1372 N N . GLN A 1 179 ? -2.504 30.070 39.483 1.00 61.94 179 GLN A N 1
ATOM 1373 C CA . GLN A 1 179 ? -3.295 28.982 40.078 1.00 61.94 179 GLN A CA 1
ATOM 1374 C C . GLN A 1 179 ? -2.638 28.377 41.327 1.00 61.94 179 GLN A C 1
ATOM 1376 O O . GLN A 1 179 ? -3.146 27.400 41.882 1.00 61.94 179 GLN A O 1
ATOM 1381 N N . LEU A 1 180 ? -1.524 28.948 41.795 1.00 59.66 180 LEU A N 1
ATOM 1382 C CA . LEU A 1 180 ? -0.926 28.608 43.082 1.00 59.66 180 LEU A CA 1
ATOM 1383 C C . LEU A 1 180 ? -1.759 29.248 44.199 1.00 59.66 180 LEU A C 1
ATOM 1385 O O . LEU A 1 180 ? -1.372 30.249 44.789 1.00 59.66 180 LEU A O 1
ATOM 1389 N N . GLY A 1 181 ? -2.930 28.678 44.477 1.00 61.50 181 GLY A N 1
ATOM 1390 C CA . GLY A 1 181 ? -3.616 28.958 45.730 1.00 61.50 181 GLY A CA 1
ATOM 1391 C C . GLY A 1 181 ? -2.728 28.492 46.881 1.00 61.50 181 GLY A C 1
ATOM 1392 O O . GLY A 1 181 ? -2.309 27.330 46.904 1.00 61.50 181 GLY A O 1
ATOM 1393 N N . GLU A 1 182 ? -2.430 29.383 47.825 1.00 59.19 182 GLU A N 1
ATOM 1394 C CA . GLU A 1 182 ? -1.841 28.993 49.100 1.00 59.19 182 GLU A CA 1
ATOM 1395 C C . GLU A 1 182 ? -2.750 27.936 49.721 1.00 59.19 182 GLU A C 1
ATOM 1397 O O . GLU A 1 182 ? -3.934 28.157 49.984 1.00 59.19 182 GLU A O 1
ATOM 1402 N N . ARG A 1 183 ? -2.219 26.728 49.896 1.00 59.22 183 ARG A N 1
ATOM 1403 C CA . ARG A 1 183 ? -2.933 25.683 50.617 1.00 59.22 183 ARG A CA 1
ATOM 1404 C C . ARG A 1 183 ? -3.136 26.227 52.030 1.00 59.22 183 ARG A C 1
ATOM 1406 O O . ARG A 1 183 ? -2.147 26.391 52.738 1.00 59.22 183 ARG A O 1
ATOM 1413 N N . ALA A 1 184 ? -4.381 26.542 52.398 1.00 60.62 184 ALA A N 1
ATOM 1414 C CA . ALA A 1 184 ? -4.690 27.168 53.681 1.00 60.62 184 ALA A CA 1
ATOM 1415 C C . ALA A 1 184 ? -3.955 26.435 54.823 1.00 60.62 184 ALA A C 1
ATOM 1417 O O . ALA A 1 184 ? -3.999 25.194 54.857 1.00 60.62 184 ALA A O 1
ATOM 1418 N N . PRO A 1 185 ? -3.261 27.155 55.727 1.00 58.19 185 PRO A N 1
ATOM 1419 C CA . PRO A 1 185 ? -2.579 26.542 56.855 1.00 58.19 185 PRO A CA 1
ATOM 1420 C C . PRO A 1 185 ? -3.574 25.682 57.630 1.00 58.19 185 PRO A C 1
ATOM 1422 O O . PRO A 1 185 ? -4.607 26.166 58.095 1.00 58.19 185 PRO A O 1
ATOM 1425 N N . ARG A 1 186 ? -3.301 24.379 57.739 1.00 59.81 186 ARG A N 1
ATOM 1426 C CA . ARG A 1 186 ? -4.106 23.507 58.599 1.00 59.81 186 ARG A CA 1
ATOM 1427 C C . ARG A 1 186 ? -3.970 24.019 60.039 1.00 59.81 186 ARG A C 1
ATOM 1429 O O . ARG A 1 186 ? -2.833 24.187 60.479 1.00 59.81 186 ARG A O 1
ATOM 1436 N N . PRO A 1 187 ? -5.070 24.248 60.781 1.00 59.41 187 PRO A N 1
ATOM 1437 C CA . PRO A 1 187 ? -4.985 24.698 62.164 1.00 59.41 187 PRO A CA 1
ATOM 1438 C C . PRO A 1 187 ? -4.189 23.694 63.003 1.00 59.41 187 PRO A C 1
ATOM 1440 O O . PRO A 1 187 ? -4.503 22.498 63.020 1.00 59.41 187 PRO A O 1
ATOM 1443 N N . ALA A 1 188 ? -3.160 24.175 63.698 1.00 56.19 188 ALA A N 1
ATOM 1444 C CA . ALA A 1 188 ? -2.402 23.392 64.664 1.00 56.19 188 ALA A CA 1
ATOM 1445 C C . ALA A 1 188 ? -3.317 23.068 65.857 1.00 56.19 188 ALA A C 1
ATOM 1447 O O . ALA A 1 188 ? -3.491 23.878 66.759 1.00 56.19 188 ALA A O 1
ATOM 1448 N N . GLY A 1 189 ? -3.981 21.912 65.811 1.00 57.38 189 GLY A N 1
ATOM 1449 C CA . GLY A 1 189 ? -4.934 21.505 66.848 1.00 57.38 189 GLY A CA 1
ATOM 1450 C C . GLY A 1 189 ? -6.007 20.511 66.407 1.00 57.38 189 GLY A C 1
ATOM 1451 O O . GLY A 1 189 ? -6.711 19.972 67.259 1.00 57.38 189 GLY A O 1
ATOM 1452 N N . SER A 1 190 ? -6.137 20.197 65.110 1.00 53.94 190 SER A N 1
ATOM 1453 C CA . SER A 1 190 ? -7.041 19.121 64.687 1.00 53.94 190 SER A CA 1
ATOM 1454 C C . SER A 1 190 ? -6.459 17.761 65.091 1.00 53.94 190 SER A C 1
ATOM 1456 O O . SER A 1 190 ? -5.624 17.187 64.389 1.00 53.94 190 SER A O 1
ATOM 1458 N N . ARG A 1 191 ? -6.886 17.258 66.252 1.00 51.53 191 ARG A N 1
ATOM 1459 C CA . ARG A 1 191 ? -6.616 15.900 66.736 1.00 51.53 191 ARG A CA 1
ATOM 1460 C C . ARG A 1 191 ? -6.934 14.909 65.612 1.00 51.53 191 ARG A C 1
ATOM 1462 O O . ARG A 1 191 ? -8.044 14.921 65.080 1.00 51.53 191 ARG A O 1
ATOM 1469 N N . TRP A 1 192 ? -5.959 14.086 65.228 1.00 53.72 192 TRP A N 1
ATOM 1470 C CA . TRP A 1 192 ? -6.117 13.083 64.173 1.00 53.72 192 TRP A CA 1
ATOM 1471 C C . TRP A 1 192 ? -7.159 12.054 64.629 1.00 53.72 192 TRP A C 1
ATOM 1473 O O . TRP A 1 192 ? -6.860 11.138 65.392 1.00 53.72 192 TRP A O 1
ATOM 1483 N N . ASN A 1 193 ? -8.419 12.247 64.241 1.00 48.19 193 ASN A N 1
ATOM 1484 C CA . ASN A 1 193 ? -9.474 11.293 64.534 1.00 48.19 193 ASN A CA 1
ATOM 1485 C C . ASN A 1 193 ? -9.357 10.168 63.502 1.00 48.19 193 ASN A C 1
ATOM 1487 O O . ASN A 1 193 ? -9.781 10.323 62.356 1.00 48.19 193 ASN A O 1
ATOM 1491 N N . GLY A 1 194 ? -8.763 9.039 63.899 1.00 49.84 194 GLY A N 1
ATOM 1492 C CA . GLY A 1 194 ? -8.531 7.855 63.058 1.00 49.84 194 GLY A CA 1
ATOM 1493 C C . GLY A 1 194 ? -9.797 7.164 62.533 1.00 49.84 194 GLY A C 1
ATOM 1494 O O . GLY A 1 194 ? -9.736 6.028 62.081 1.00 49.84 194 GLY A O 1
ATOM 1495 N N . ARG A 1 195 ? -10.949 7.841 62.584 1.00 44.88 195 ARG A N 1
ATOM 1496 C CA . ARG A 1 195 ? -12.247 7.382 62.087 1.00 44.88 195 ARG A CA 1
ATOM 1497 C C . ARG A 1 195 ? -12.669 8.017 60.757 1.00 44.88 195 ARG A C 1
ATOM 1499 O O . ARG A 1 195 ? -13.726 7.675 60.243 1.00 44.88 195 ARG A O 1
ATOM 1506 N N . GLN A 1 196 ? -11.856 8.910 60.185 1.00 44.78 196 GLN A N 1
ATOM 1507 C CA . GLN A 1 196 ? -12.091 9.512 58.860 1.00 44.78 196 GLN A CA 1
ATOM 1508 C C . GLN A 1 196 ? -11.052 9.111 57.797 1.00 44.78 196 GLN A C 1
ATOM 1510 O O . GLN A 1 196 ? -11.001 9.706 56.724 1.00 44.78 196 GLN A O 1
ATOM 1515 N N . SER A 1 197 ? -10.267 8.056 58.024 1.00 42.06 197 SER A N 1
ATOM 1516 C CA . SER A 1 197 ? -9.352 7.491 57.017 1.00 42.06 197 SER A CA 1
ATOM 1517 C C . SER A 1 197 ? -10.044 6.586 55.980 1.00 42.06 197 SER A C 1
ATOM 1519 O O . SER A 1 197 ? -9.381 5.799 55.314 1.00 42.06 197 SER A O 1
ATOM 1521 N N . GLY A 1 198 ? -11.370 6.681 55.827 1.00 40.12 198 GLY A N 1
ATOM 1522 C CA . GLY A 1 198 ? -12.128 5.870 54.869 1.00 40.12 198 GLY A CA 1
ATOM 1523 C C . GLY A 1 198 ? -12.623 6.606 53.622 1.00 40.12 198 GLY A C 1
ATOM 1524 O O . GLY A 1 198 ? -12.876 5.960 52.612 1.00 40.12 198 GLY A O 1
ATOM 1525 N N . GLN A 1 199 ? -12.811 7.931 53.658 1.00 41.25 199 GLN A N 1
ATOM 1526 C CA . GLN A 1 199 ? -13.556 8.627 52.594 1.00 41.25 199 GLN A CA 1
ATOM 1527 C C . GLN A 1 199 ? -13.094 10.070 52.370 1.00 41.25 199 GLN A C 1
ATOM 1529 O O . GLN A 1 199 ? -13.879 11.002 52.342 1.00 41.25 199 GLN A O 1
ATOM 1534 N N . THR A 1 200 ? -11.799 10.271 52.171 1.00 38.25 200 THR A N 1
ATOM 1535 C CA . THR A 1 200 ? -11.328 11.308 51.242 1.00 38.25 200 THR A CA 1
ATOM 1536 C C . THR A 1 200 ? -10.142 10.727 50.494 1.00 38.25 200 THR A C 1
ATOM 1538 O O . THR A 1 200 ? -9.007 11.190 50.582 1.00 38.25 200 THR A O 1
ATOM 1541 N N . LEU A 1 201 ? -10.426 9.688 49.699 1.00 38.09 201 LEU A N 1
ATOM 1542 C CA . LEU A 1 201 ? -9.763 9.597 48.407 1.00 38.09 201 LEU A CA 1
ATOM 1543 C C . LEU A 1 201 ? -10.037 10.945 47.753 1.00 38.09 201 LEU A C 1
ATOM 1545 O O . LEU A 1 201 ? -11.114 11.188 47.216 1.00 38.09 201 LEU A O 1
ATOM 1549 N N . VAL A 1 202 ? -9.071 11.854 47.884 1.00 39.56 202 VAL A N 1
ATOM 1550 C CA . VAL A 1 202 ? -8.841 12.887 46.898 1.00 39.56 202 VAL A CA 1
ATOM 1551 C C . VAL A 1 202 ? -8.843 12.103 45.601 1.00 39.56 202 VAL A C 1
ATOM 1553 O O . VAL A 1 202 ? -7.858 11.459 45.249 1.00 39.56 202 VAL A O 1
ATOM 1556 N N . THR A 1 203 ? -9.980 12.115 44.912 1.00 36.75 203 THR A N 1
ATOM 1557 C CA . THR A 1 203 ? -10.086 11.835 43.492 1.00 36.75 203 THR A CA 1
ATOM 1558 C C . THR A 1 203 ? -9.348 12.966 42.785 1.00 36.75 203 THR A C 1
ATOM 1560 O O . THR A 1 203 ? -9.894 13.677 41.952 1.00 36.75 203 THR A O 1
ATOM 1563 N N . GLY A 1 204 ? -8.067 13.150 43.115 1.00 33.50 204 GLY A N 1
ATOM 1564 C CA . GLY A 1 204 ? -7.086 13.398 42.102 1.00 33.50 204 GLY A CA 1
ATOM 1565 C C . GLY A 1 204 ? -7.245 12.180 41.229 1.00 33.50 204 GLY A C 1
ATOM 1566 O O . GLY A 1 204 ? -6.762 11.099 41.554 1.00 33.50 204 GLY A O 1
ATOM 1567 N N . SER A 1 205 ? -8.044 12.343 40.178 1.00 33.97 205 SER A N 1
ATOM 1568 C CA . SER A 1 205 ? -7.829 11.616 38.954 1.00 33.97 205 SER A CA 1
ATOM 1569 C C . SER A 1 205 ? -6.319 11.601 38.793 1.00 33.97 205 SER A C 1
ATOM 1571 O O . SER A 1 205 ? -5.725 12.619 38.434 1.00 33.97 205 SER A O 1
ATOM 1573 N N . VAL A 1 206 ? -5.682 10.482 39.148 1.00 39.19 206 VAL A N 1
ATOM 1574 C CA . VAL A 1 206 ? -4.486 10.043 38.459 1.00 39.19 206 VAL A CA 1
ATOM 1575 C C . VAL A 1 206 ? -4.913 10.191 37.020 1.00 39.19 206 VAL A C 1
ATOM 1577 O O . VAL A 1 206 ? -5.764 9.437 36.548 1.00 39.19 206 VAL A O 1
ATOM 1580 N N . HIS A 1 207 ? -4.520 11.310 36.405 1.00 44.53 207 HIS A N 1
ATOM 1581 C CA . HIS A 1 207 ? -4.747 11.545 35.000 1.00 44.53 207 HIS A CA 1
ATOM 1582 C C . HIS A 1 207 ? -4.163 10.294 34.399 1.00 44.53 207 HIS A C 1
ATOM 1584 O O . HIS A 1 207 ? -2.951 10.101 34.507 1.00 44.53 207 HIS A O 1
ATOM 1590 N N . ALA A 1 208 ? -5.044 9.388 33.958 1.00 40.94 208 ALA A N 1
ATOM 1591 C CA . ALA A 1 208 ? -4.657 8.129 33.369 1.00 40.94 208 ALA A CA 1
ATOM 1592 C C . ALA A 1 208 ? -3.541 8.518 32.424 1.00 40.94 208 ALA A C 1
ATOM 1594 O O . ALA A 1 208 ? -3.807 9.360 31.561 1.00 40.94 208 ALA A O 1
ATOM 1595 N N . VAL A 1 209 ? -2.303 8.070 32.697 1.00 47.50 209 VAL A N 1
ATOM 1596 C CA . VAL A 1 209 ? -1.155 8.368 31.842 1.00 47.50 209 VAL A CA 1
ATOM 1597 C C . VAL A 1 209 ? -1.672 8.026 30.468 1.00 47.50 209 VAL A C 1
ATOM 1599 O O . VAL A 1 209 ? -2.019 6.875 30.202 1.00 47.50 209 VAL A O 1
ATOM 1602 N N . GLN A 1 210 ? -1.965 9.062 29.688 1.00 49.78 210 GLN A N 1
ATOM 1603 C CA . GLN A 1 210 ? -2.780 8.880 28.509 1.00 49.78 210 GLN A CA 1
ATOM 1604 C C . GLN A 1 210 ? -1.762 8.264 27.570 1.00 49.78 210 GLN A C 1
ATOM 1606 O O . GLN A 1 210 ? -0.914 8.969 27.054 1.00 49.78 210 GLN A O 1
ATOM 1611 N N . TRP A 1 211 ? -1.730 6.936 27.464 1.00 48.53 211 TRP A N 1
ATOM 1612 C CA . TRP A 1 211 ? -0.761 6.216 26.632 1.00 48.53 211 TRP A CA 1
ATOM 1613 C C . TRP A 1 211 ? -1.007 6.491 25.139 1.00 48.53 211 TRP A C 1
ATOM 1615 O O . TRP A 1 211 ? -0.151 6.257 24.290 1.00 48.53 211 TRP A O 1
ATOM 1625 N N . TRP A 1 212 ? -2.183 7.041 24.822 1.00 48.25 212 TRP A N 1
ATOM 1626 C CA . TRP A 1 212 ? -2.659 7.354 23.481 1.00 48.25 212 TRP A CA 1
ATOM 1627 C C . TRP A 1 212 ? -1.747 8.281 22.645 1.00 48.25 212 TRP A C 1
ATOM 1629 O O . TRP A 1 212 ? -1.500 7.937 21.496 1.00 48.25 212 TRP A O 1
ATOM 1639 N N . PRO A 1 213 ? -1.175 9.400 23.139 1.00 54.19 213 PRO A N 1
ATOM 1640 C CA . PRO A 1 213 ? -0.296 10.276 22.356 1.00 54.19 213 PRO A CA 1
ATOM 1641 C C . PRO A 1 213 ? 0.999 9.582 21.918 1.00 54.19 213 PRO A C 1
ATOM 1643 O O . PRO A 1 213 ? 1.447 9.767 20.789 1.00 54.19 213 PRO A O 1
ATOM 1646 N N . ILE A 1 214 ? 1.569 8.746 22.790 1.00 60.69 214 ILE A N 1
ATOM 1647 C CA . ILE A 1 214 ? 2.769 7.954 22.505 1.00 60.69 214 ILE A CA 1
ATOM 1648 C C . ILE A 1 214 ? 2.443 6.863 21.470 1.00 60.69 214 ILE A C 1
ATOM 1650 O O . ILE A 1 214 ? 3.179 6.685 20.500 1.00 60.69 214 ILE A O 1
ATOM 1654 N N . LEU A 1 215 ? 1.297 6.189 21.626 1.00 62.91 215 LEU A N 1
ATOM 1655 C CA . LEU A 1 215 ? 0.781 5.208 20.664 1.00 62.91 215 LEU A CA 1
ATOM 1656 C C . LEU A 1 215 ? 0.540 5.824 19.277 1.00 62.91 215 LEU A C 1
ATOM 1658 O O . LEU A 1 215 ? 0.919 5.222 18.274 1.00 62.91 215 LEU A O 1
ATOM 1662 N N . VAL A 1 216 ? -0.042 7.026 19.210 1.00 65.31 216 VAL A N 1
ATOM 1663 C CA . VAL A 1 216 ? -0.305 7.736 17.949 1.00 65.31 216 VAL A CA 1
ATOM 1664 C C . VAL A 1 216 ? 0.998 8.133 17.261 1.00 65.31 216 VAL A C 1
ATOM 1666 O O . VAL A 1 216 ? 1.166 7.813 16.091 1.00 65.31 216 VAL A O 1
ATOM 1669 N N . CYS A 1 217 ? 1.959 8.744 17.958 1.00 65.19 217 CYS A N 1
ATOM 1670 C CA . CYS A 1 217 ? 3.235 9.119 17.334 1.00 65.19 217 CYS A CA 1
ATOM 1671 C C . CYS A 1 217 ? 4.005 7.897 16.810 1.00 65.19 217 CYS A C 1
ATOM 1673 O O . CYS A 1 217 ? 4.551 7.920 15.704 1.00 65.19 217 CYS A O 1
ATOM 1675 N N . MET A 1 218 ? 4.000 6.795 17.569 1.00 73.31 218 MET A N 1
ATOM 1676 C CA . MET A 1 218 ? 4.573 5.532 17.106 1.00 73.31 218 MET A CA 1
ATOM 1677 C C . MET A 1 218 ? 3.845 4.991 15.873 1.00 73.31 218 MET A C 1
ATOM 1679 O O . MET A 1 218 ? 4.503 4.524 14.946 1.00 73.31 218 MET A O 1
ATOM 1683 N N . LEU A 1 219 ? 2.513 5.072 15.828 1.00 80.75 219 LEU A N 1
ATOM 1684 C CA . LEU A 1 219 ? 1.726 4.646 14.673 1.00 80.75 219 LEU A CA 1
ATOM 1685 C C . LEU A 1 219 ? 2.053 5.474 13.427 1.00 80.75 219 LEU A C 1
ATOM 1687 O O . LEU A 1 219 ? 2.257 4.901 12.364 1.00 80.75 219 LEU A O 1
ATOM 1691 N N . VAL A 1 220 ? 2.158 6.797 13.551 1.00 81.25 220 VAL A N 1
ATOM 1692 C CA . VAL A 1 220 ? 2.461 7.694 12.424 1.00 81.25 220 VAL A CA 1
ATOM 1693 C C . VAL A 1 220 ? 3.824 7.388 11.833 1.00 81.25 220 VAL A C 1
ATOM 1695 O O . VAL A 1 220 ? 3.931 7.181 10.629 1.00 81.25 220 VAL A O 1
ATOM 1698 N N . ARG A 1 221 ? 4.855 7.271 12.674 1.00 83.06 221 ARG A N 1
ATOM 1699 C CA . ARG A 1 221 ? 6.202 6.903 12.225 1.00 83.06 221 ARG A CA 1
ATOM 1700 C C . ARG A 1 221 ? 6.208 5.563 11.488 1.00 83.06 221 ARG A C 1
ATOM 1702 O O . ARG A 1 221 ? 6.857 5.433 10.456 1.00 83.06 221 ARG A O 1
ATOM 1709 N N . ARG A 1 222 ? 5.450 4.584 11.990 1.00 86.81 222 ARG A N 1
ATOM 1710 C CA . ARG A 1 222 ? 5.291 3.278 11.338 1.00 86.81 222 ARG A CA 1
ATOM 1711 C C . ARG A 1 222 ? 4.562 3.406 10.002 1.00 86.81 222 ARG A C 1
ATOM 1713 O O . ARG A 1 222 ? 4.996 2.789 9.041 1.00 86.81 222 ARG A O 1
ATOM 1720 N N . LEU A 1 223 ? 3.487 4.190 9.920 1.00 89.00 223 LEU A N 1
ATOM 1721 C CA . LEU A 1 223 ? 2.736 4.413 8.679 1.00 89.00 223 LEU A CA 1
ATOM 1722 C C . LEU A 1 223 ? 3.587 5.118 7.624 1.00 89.00 223 LEU A C 1
ATOM 1724 O O . LEU A 1 223 ? 3.597 4.677 6.480 1.00 89.00 223 LEU A O 1
ATOM 1728 N N . VAL A 1 224 ? 4.335 6.153 8.010 1.00 89.88 224 VAL A N 1
ATOM 1729 C CA . VAL A 1 224 ? 5.267 6.844 7.112 1.00 89.88 224 VAL A CA 1
ATOM 1730 C C . VAL A 1 224 ? 6.308 5.863 6.587 1.00 89.88 224 VAL A C 1
ATOM 1732 O O . VAL A 1 224 ? 6.458 5.767 5.376 1.00 89.88 224 VAL A O 1
ATOM 1735 N N . ALA A 1 225 ? 6.959 5.092 7.464 1.00 91.31 225 ALA A N 1
ATOM 1736 C CA . ALA A 1 225 ? 7.947 4.094 7.055 1.00 91.31 225 ALA A CA 1
ATOM 1737 C C . ALA A 1 225 ? 7.355 2.977 6.180 1.00 91.31 225 ALA A C 1
ATOM 1739 O O . ALA A 1 225 ? 7.994 2.542 5.228 1.00 91.31 225 ALA A O 1
ATOM 1740 N N . LEU A 1 226 ? 6.128 2.532 6.470 1.00 91.75 226 LEU A N 1
ATOM 1741 C CA . LEU A 1 226 ? 5.432 1.545 5.650 1.00 91.75 226 LEU A CA 1
ATOM 1742 C C . LEU A 1 226 ? 5.182 2.095 4.251 1.00 91.75 226 LEU A C 1
ATOM 1744 O O . LEU A 1 226 ? 5.598 1.477 3.284 1.00 91.75 226 LEU A O 1
ATOM 1748 N N . TYR A 1 227 ? 4.498 3.232 4.127 1.00 93.56 227 TYR A N 1
ATOM 1749 C CA . TYR A 1 227 ? 4.104 3.740 2.815 1.00 93.56 227 TYR A CA 1
ATOM 1750 C C . TYR A 1 227 ? 5.297 4.243 2.003 1.00 93.56 227 TYR A C 1
ATOM 1752 O O . TYR A 1 227 ? 5.326 4.005 0.798 1.00 93.56 227 TYR A O 1
ATOM 1760 N N . SER A 1 228 ? 6.304 4.854 2.637 1.00 94.19 228 SER A N 1
ATOM 1761 C CA . SER A 1 228 ? 7.552 5.191 1.947 1.00 94.19 228 SER A CA 1
ATOM 1762 C C . SER A 1 228 ? 8.298 3.932 1.511 1.00 94.19 228 SER A C 1
ATOM 1764 O O . SER A 1 228 ? 8.697 3.845 0.357 1.00 94.19 228 SER A O 1
ATOM 1766 N N . GLY A 1 229 ? 8.412 2.922 2.379 1.00 95.19 229 GLY A N 1
ATOM 1767 C CA . GLY A 1 229 ? 9.023 1.637 2.048 1.00 95.19 229 GLY A CA 1
ATOM 1768 C C . GLY A 1 229 ? 8.324 0.944 0.879 1.00 95.19 229 GLY A C 1
ATOM 1769 O O . GLY A 1 229 ? 8.976 0.571 -0.086 1.00 95.19 229 GLY A O 1
ATOM 1770 N N . LEU A 1 230 ? 6.994 0.833 0.907 1.00 94.31 230 LEU A N 1
ATOM 1771 C CA . LEU A 1 230 ? 6.219 0.203 -0.168 1.00 94.31 230 LEU A CA 1
ATOM 1772 C C . LEU A 1 230 ? 6.326 0.961 -1.502 1.00 94.31 230 LEU A C 1
ATOM 1774 O O . LEU A 1 230 ? 6.424 0.327 -2.551 1.00 94.31 230 LEU A O 1
ATOM 1778 N N . TRP A 1 231 ? 6.339 2.298 -1.472 1.00 95.25 231 TRP A N 1
ATOM 1779 C CA . TRP A 1 231 ? 6.512 3.113 -2.678 1.00 95.25 231 TRP A CA 1
ATOM 1780 C C . TRP A 1 231 ? 7.932 3.009 -3.248 1.00 95.25 231 TRP A C 1
ATOM 1782 O O . TRP A 1 231 ? 8.121 2.841 -4.445 1.00 95.25 23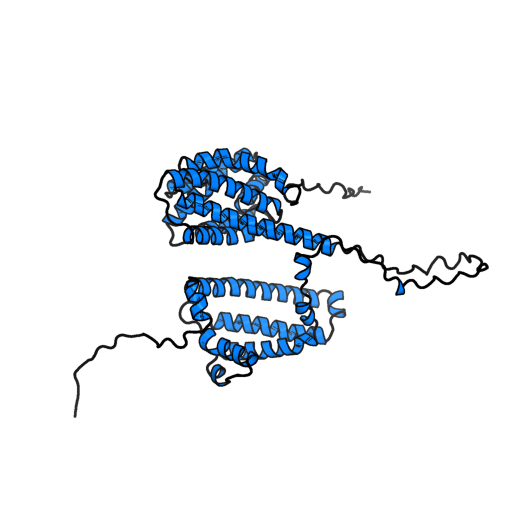1 TRP A O 1
ATOM 1792 N N . LEU A 1 232 ? 8.962 3.041 -2.404 1.00 96.75 232 LEU A N 1
ATOM 1793 C CA . LEU A 1 232 ? 10.337 2.844 -2.871 1.00 96.75 232 LEU A CA 1
ATOM 1794 C C . LEU A 1 232 ? 10.555 1.417 -3.390 1.00 96.75 232 LEU A C 1
ATOM 1796 O O . LEU A 1 232 ? 11.316 1.226 -4.337 1.00 96.75 232 LEU A O 1
ATOM 1800 N N . TYR A 1 233 ? 9.860 0.429 -2.817 1.00 96.44 233 TYR A N 1
ATOM 1801 C CA . TYR A 1 233 ? 9.928 -0.957 -3.265 1.00 96.44 233 TYR A CA 1
ATOM 1802 C C . TYR A 1 233 ? 9.417 -1.074 -4.700 1.00 96.44 233 TYR A C 1
ATOM 1804 O O . TYR A 1 233 ? 10.174 -1.491 -5.572 1.00 96.44 233 TYR A O 1
ATOM 1812 N N . GLY A 1 234 ? 8.185 -0.641 -4.984 1.00 95.31 234 GLY A N 1
ATOM 1813 C CA . GLY A 1 234 ? 7.652 -0.742 -6.344 1.00 95.31 234 GLY A CA 1
ATOM 1814 C C . GLY A 1 234 ? 8.404 0.120 -7.359 1.00 95.31 234 GLY A C 1
ATOM 1815 O O . GLY A 1 234 ? 8.671 -0.342 -8.467 1.00 95.31 234 GLY A O 1
ATOM 1816 N N . PHE A 1 235 ? 8.867 1.308 -6.964 1.00 96.12 235 PHE A N 1
ATOM 1817 C CA . PHE A 1 235 ? 9.724 2.126 -7.819 1.00 96.12 235 PHE A CA 1
ATOM 1818 C C . PHE A 1 235 ? 11.051 1.424 -8.148 1.00 96.12 235 PHE A C 1
ATOM 1820 O O . PHE A 1 235 ? 11.483 1.429 -9.298 1.00 96.12 235 PHE A O 1
ATOM 1827 N N . SER A 1 236 ? 11.683 0.757 -7.175 1.00 97.50 236 SER A N 1
ATOM 1828 C CA . SER A 1 236 ? 12.899 -0.027 -7.431 1.00 97.50 236 SER A CA 1
ATOM 1829 C C . SER A 1 236 ? 12.658 -1.196 -8.394 1.00 97.50 236 SER A C 1
ATOM 1831 O O . SER A 1 236 ? 13.514 -1.453 -9.237 1.00 97.50 236 SER A O 1
ATOM 1833 N N . MET A 1 237 ? 11.484 -1.845 -8.341 1.00 96.75 237 MET A N 1
ATOM 1834 C CA . MET A 1 237 ? 11.092 -2.868 -9.324 1.00 96.75 237 MET A CA 1
ATOM 1835 C C . MET A 1 237 ? 11.037 -2.271 -10.733 1.00 96.75 237 MET A C 1
ATOM 1837 O O . MET A 1 237 ? 11.615 -2.834 -11.659 1.00 96.75 237 MET A O 1
ATOM 1841 N N . ALA A 1 238 ? 10.439 -1.085 -10.891 1.00 96.81 238 ALA A N 1
ATOM 1842 C CA . ALA A 1 238 ? 10.391 -0.397 -12.181 1.00 96.81 238 ALA A CA 1
ATOM 1843 C C . ALA A 1 238 ? 11.795 -0.084 -12.723 1.00 96.81 238 ALA A C 1
ATOM 1845 O O . ALA A 1 238 ? 12.056 -0.298 -13.905 1.00 96.81 238 ALA A O 1
ATOM 1846 N N . VAL A 1 239 ? 12.722 0.358 -11.864 1.00 96.88 239 VAL A N 1
ATOM 1847 C CA . VAL A 1 239 ? 14.127 0.586 -12.249 1.00 96.88 239 VAL A CA 1
ATOM 1848 C C . VAL A 1 239 ? 14.791 -0.715 -12.716 1.00 96.88 239 VAL A C 1
ATOM 1850 O O . VAL A 1 239 ? 15.481 -0.697 -13.733 1.00 96.88 239 VAL A O 1
ATOM 1853 N N . MET A 1 240 ? 14.573 -1.846 -12.033 1.00 95.94 240 MET A N 1
ATOM 1854 C CA . MET A 1 240 ? 15.118 -3.149 -12.457 1.00 95.94 240 MET A CA 1
ATOM 1855 C C . MET A 1 240 ? 14.545 -3.594 -13.810 1.00 95.94 240 MET A C 1
ATOM 1857 O O . MET A 1 240 ? 15.297 -4.024 -14.687 1.00 95.94 240 MET A O 1
ATOM 1861 N N . VAL A 1 241 ? 13.235 -3.418 -14.014 1.00 96.12 241 VAL A N 1
ATOM 1862 C CA . VAL A 1 241 ? 12.562 -3.701 -15.292 1.00 96.12 241 VAL A CA 1
ATOM 1863 C C . VAL A 1 241 ? 13.129 -2.837 -16.418 1.00 96.12 241 VAL A C 1
ATOM 1865 O O . VAL A 1 241 ? 13.475 -3.375 -17.468 1.00 96.12 241 VAL A O 1
ATOM 1868 N N . ARG A 1 242 ? 13.322 -1.529 -16.196 1.00 94.69 242 ARG A N 1
ATOM 1869 C CA . ARG A 1 242 ? 13.935 -0.622 -17.185 1.00 94.69 242 ARG A CA 1
ATOM 1870 C C . ARG A 1 242 ? 15.413 -0.912 -17.436 1.00 94.69 242 ARG A C 1
ATOM 1872 O O . ARG A 1 242 ? 15.880 -0.755 -18.560 1.00 94.69 242 ARG A O 1
ATOM 1879 N N . ALA A 1 243 ? 16.154 -1.366 -16.425 1.00 94.50 243 ALA A N 1
ATOM 1880 C CA . ALA A 1 243 ? 17.537 -1.794 -16.603 1.00 94.50 243 ALA A CA 1
ATOM 1881 C C . ALA A 1 243 ? 17.629 -3.052 -17.480 1.00 94.50 243 ALA A C 1
ATOM 1883 O O . ALA A 1 243 ? 18.594 -3.209 -18.227 1.00 94.50 243 ALA A O 1
ATOM 1884 N N . GLY A 1 244 ? 16.648 -3.958 -17.421 1.00 92.94 244 GLY A N 1
ATOM 1885 C CA . GLY A 1 244 ? 16.562 -5.121 -18.308 1.00 92.94 244 GLY A CA 1
ATOM 1886 C C . GLY A 1 244 ? 17.783 -6.049 -18.248 1.00 92.94 244 GLY A C 1
ATOM 1887 O O . GLY A 1 244 ? 18.106 -6.693 -19.241 1.00 92.94 244 GLY A O 1
ATOM 1888 N N . LEU A 1 245 ? 18.517 -6.066 -17.128 1.00 94.62 245 LEU A N 1
ATOM 1889 C CA . LEU A 1 245 ? 19.694 -6.925 -16.913 1.00 94.62 245 LEU A CA 1
ATOM 1890 C C . LEU A 1 245 ? 19.350 -8.221 -16.159 1.00 94.62 245 LEU A C 1
ATOM 1892 O O . LEU A 1 245 ? 20.241 -9.017 -15.861 1.00 94.62 245 LEU A O 1
ATOM 1896 N N . GLY A 1 246 ? 18.070 -8.429 -15.853 1.00 94.62 246 GLY A N 1
ATOM 1897 C CA . GLY A 1 246 ? 17.547 -9.510 -15.020 1.00 94.62 246 GLY A CA 1
ATOM 1898 C C . GLY A 1 246 ? 16.751 -8.958 -13.837 1.00 94.62 246 GLY A C 1
ATOM 1899 O O . GLY A 1 246 ? 17.026 -7.855 -13.366 1.00 94.62 246 GLY A O 1
ATOM 1900 N N . LEU A 1 247 ? 15.767 -9.726 -13.376 1.00 95.44 247 LEU A N 1
ATOM 1901 C CA . LEU A 1 247 ? 14.861 -9.359 -12.282 1.00 95.44 247 LEU A CA 1
ATOM 1902 C C . LEU A 1 247 ? 15.030 -10.278 -11.066 1.00 95.44 247 LEU A C 1
ATOM 1904 O O . LEU A 1 247 ? 15.712 -11.304 -11.153 1.00 95.44 247 LEU A O 1
ATOM 1908 N N . ASP A 1 248 ? 14.419 -9.921 -9.935 1.00 94.56 248 ASP A N 1
ATOM 1909 C CA . ASP A 1 248 ? 14.309 -10.835 -8.795 1.00 94.56 248 ASP A CA 1
ATOM 1910 C C . ASP A 1 248 ? 13.361 -12.014 -9.128 1.00 94.56 248 ASP A C 1
ATOM 1912 O O . ASP A 1 248 ? 12.559 -11.922 -10.060 1.00 94.56 248 ASP A O 1
ATOM 1916 N N . PRO A 1 249 ? 13.426 -13.144 -8.396 1.00 94.50 249 PRO A N 1
ATOM 1917 C CA . PRO A 1 249 ? 12.646 -14.348 -8.706 1.00 94.50 249 PRO A CA 1
ATOM 1918 C C . PRO A 1 249 ? 11.157 -14.115 -8.964 1.00 94.50 249 PRO A C 1
ATOM 1920 O O . PRO A 1 249 ? 10.569 -14.724 -9.857 1.00 94.50 249 PRO A O 1
ATOM 1923 N N . TRP A 1 250 ? 10.547 -13.231 -8.180 1.00 95.38 250 TRP A N 1
ATOM 1924 C CA . TRP A 1 250 ? 9.126 -12.942 -8.273 1.00 95.38 250 TRP A CA 1
ATOM 1925 C C . TRP A 1 250 ? 8.797 -11.990 -9.415 1.00 95.38 250 TRP A C 1
ATOM 1927 O O . TRP A 1 250 ? 7.775 -12.186 -10.063 1.00 95.38 250 TRP A O 1
ATOM 1937 N N . ASP A 1 251 ? 9.633 -10.998 -9.703 1.00 95.88 251 ASP A N 1
ATOM 1938 C CA . ASP A 1 251 ? 9.401 -10.093 -10.824 1.00 95.88 251 ASP A CA 1
ATOM 1939 C C . ASP A 1 251 ? 9.694 -10.768 -12.165 1.00 95.88 251 ASP A C 1
ATOM 1941 O O . ASP A 1 251 ? 9.015 -10.453 -13.138 1.00 95.88 251 ASP A O 1
ATOM 1945 N N . VAL A 1 252 ? 10.580 -11.775 -12.220 1.00 97.25 252 VAL A N 1
ATOM 1946 C CA . VAL A 1 252 ? 10.670 -12.680 -13.384 1.00 97.25 252 VAL A CA 1
ATOM 1947 C C . VAL A 1 252 ? 9.318 -13.356 -13.634 1.00 97.25 252 VAL A C 1
ATOM 1949 O O . VAL A 1 252 ? 8.854 -13.422 -14.772 1.00 97.25 252 VAL A O 1
ATOM 1952 N N . PHE A 1 253 ? 8.646 -13.823 -12.578 1.00 97.12 253 PHE A N 1
ATOM 1953 C CA . PHE A 1 253 ? 7.304 -14.395 -12.690 1.00 97.12 253 PHE A CA 1
ATOM 1954 C C . PHE A 1 253 ? 6.246 -13.369 -13.094 1.00 97.12 253 PHE A C 1
ATOM 1956 O O . PHE A 1 253 ? 5.483 -13.637 -14.022 1.00 97.12 253 PHE A O 1
ATOM 1963 N N . HIS A 1 254 ? 6.213 -12.191 -12.466 1.00 96.56 254 HIS A N 1
ATOM 1964 C CA . HIS A 1 254 ? 5.260 -11.142 -12.840 1.00 96.56 254 HIS A CA 1
ATOM 1965 C C . HIS A 1 254 ? 5.453 -10.689 -14.287 1.00 96.56 254 HIS A C 1
ATOM 1967 O O . HIS A 1 254 ? 4.468 -10.533 -15.003 1.00 96.56 254 HIS A O 1
ATOM 1973 N N . GLN A 1 255 ? 6.702 -10.540 -14.735 1.00 96.38 255 GLN A N 1
ATOM 1974 C CA . GLN A 1 255 ? 7.020 -10.195 -16.116 1.00 96.38 255 GLN A CA 1
ATOM 1975 C C . GLN A 1 255 ? 6.547 -11.281 -17.084 1.00 96.38 255 GLN A C 1
ATOM 1977 O O . GLN A 1 255 ? 5.895 -10.963 -18.075 1.00 96.38 255 GLN A O 1
ATOM 1982 N N . GLY A 1 256 ? 6.838 -12.551 -16.782 1.00 95.31 256 GLY A N 1
ATOM 1983 C CA . GLY A 1 256 ? 6.403 -13.681 -17.600 1.00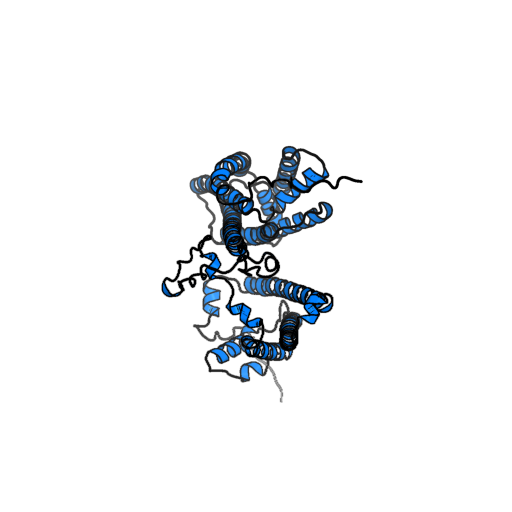 95.31 256 GLY A CA 1
ATOM 1984 C C . GLY A 1 256 ? 4.882 -13.730 -17.733 1.00 95.31 256 GLY A C 1
ATOM 1985 O O . GLY A 1 256 ? 4.363 -13.785 -18.840 1.00 95.31 256 GLY A O 1
ATOM 1986 N N . VAL A 1 257 ? 4.146 -13.621 -16.621 1.00 92.75 257 VAL A N 1
ATOM 1987 C CA . VAL A 1 257 ? 2.673 -13.599 -16.644 1.00 92.75 257 VAL A CA 1
ATOM 1988 C C . VAL A 1 257 ? 2.140 -12.391 -17.416 1.00 92.75 257 VAL A C 1
ATOM 1990 O O . VAL A 1 257 ? 1.237 -12.563 -18.230 1.00 92.75 257 VAL A O 1
ATOM 1993 N N . ALA A 1 258 ? 2.705 -11.196 -17.213 1.00 91.44 258 ALA A N 1
ATOM 1994 C CA . ALA A 1 258 ? 2.288 -9.974 -17.907 1.00 91.44 258 ALA A CA 1
ATOM 1995 C C . ALA A 1 258 ? 2.436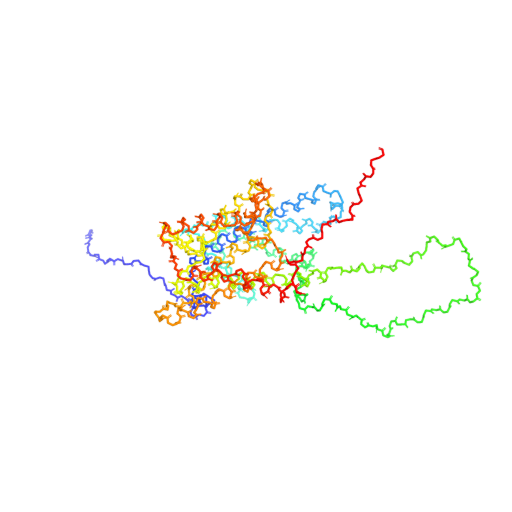 -10.059 -19.437 1.00 91.44 258 ALA A C 1
ATOM 1997 O O . ALA A 1 258 ? 1.727 -9.358 -20.150 1.00 91.44 258 ALA A O 1
ATOM 1998 N N . GLY A 1 259 ? 3.297 -10.942 -19.954 1.00 90.00 259 GLY A N 1
ATOM 1999 C CA . GLY A 1 259 ? 3.397 -11.218 -21.390 1.00 90.00 259 GLY A CA 1
ATOM 2000 C C . GLY A 1 259 ? 2.208 -11.992 -21.980 1.00 90.00 259 GLY A C 1
ATOM 2001 O O . GLY A 1 259 ? 1.999 -11.941 -23.189 1.00 90.00 259 GLY A O 1
ATOM 2002 N N . HIS A 1 260 ? 1.415 -12.683 -21.151 1.00 91.69 260 HIS A N 1
ATOM 2003 C CA . HIS A 1 260 ? 0.313 -13.558 -21.592 1.00 91.69 260 HIS A CA 1
ATOM 2004 C C . HIS A 1 260 ? -1.081 -13.039 -21.230 1.00 91.69 260 HIS A C 1
ATOM 2006 O O . HIS A 1 260 ? -2.080 -13.638 -21.630 1.00 91.69 260 HIS A O 1
ATOM 2012 N N . VAL A 1 261 ? -1.180 -11.950 -20.463 1.00 89.38 261 VAL A N 1
ATOM 2013 C CA . VAL A 1 261 ? -2.462 -11.365 -20.041 1.00 89.38 261 VAL A CA 1
ATOM 2014 C C . VAL A 1 261 ? -2.521 -9.872 -20.365 1.00 89.38 261 VAL A C 1
ATOM 2016 O O . VAL A 1 261 ? -1.504 -9.192 -20.277 1.00 89.38 261 VAL A O 1
ATOM 2019 N N . PRO A 1 262 ? -3.704 -9.313 -20.680 1.00 87.44 262 PRO A N 1
ATOM 2020 C CA . PRO A 1 262 ? -3.868 -7.887 -20.970 1.00 87.44 262 PRO A CA 1
ATOM 2021 C C . PRO A 1 262 ? -3.929 -7.051 -19.678 1.00 87.44 262 PRO A C 1
ATOM 2023 O O . PRO A 1 262 ? -4.847 -6.259 -19.478 1.00 87.44 262 PRO A O 1
ATOM 2026 N N . LEU A 1 263 ? -2.990 -7.270 -18.757 1.00 82.94 263 LEU A N 1
ATOM 2027 C CA . LEU A 1 263 ? -2.887 -6.562 -17.480 1.00 82.94 263 LEU A CA 1
ATOM 2028 C C . LEU A 1 263 ? -1.520 -5.881 -17.383 1.00 82.94 263 LEU A C 1
ATOM 2030 O O . LEU A 1 263 ? -0.526 -6.411 -17.874 1.00 82.94 263 LEU A O 1
ATOM 2034 N N . SER A 1 264 ? -1.457 -4.728 -16.714 1.00 89.31 264 SER A N 1
ATOM 2035 C CA . SER A 1 264 ? -0.177 -4.070 -16.435 1.00 89.31 264 SER A CA 1
ATOM 2036 C C . SER A 1 264 ? 0.693 -4.915 -15.497 1.00 89.31 264 SER A C 1
ATOM 2038 O O . SER A 1 264 ? 0.201 -5.765 -14.746 1.00 89.31 264 SER A O 1
ATOM 2040 N N . PHE A 1 265 ? 1.998 -4.638 -15.484 1.00 90.44 265 PHE A N 1
ATOM 2041 C CA . PHE A 1 265 ? 2.939 -5.298 -14.581 1.00 90.44 265 PHE A CA 1
ATOM 2042 C C . PHE A 1 265 ? 2.524 -5.136 -13.105 1.00 90.44 265 PHE A C 1
ATOM 2044 O O . PHE A 1 265 ? 2.538 -6.096 -12.324 1.00 90.44 265 PHE A O 1
ATOM 2051 N N . GLY A 1 266 ? 2.083 -3.936 -12.719 1.00 88.31 266 GLY A N 1
ATOM 2052 C CA . GLY A 1 266 ? 1.569 -3.648 -11.385 1.00 88.31 266 GLY A CA 1
ATOM 2053 C C . GLY A 1 266 ? 0.288 -4.405 -11.045 1.00 88.31 266 GLY A C 1
ATOM 2054 O O . GLY A 1 266 ? 0.173 -4.940 -9.939 1.00 88.31 266 GLY A O 1
ATOM 2055 N N . MET A 1 267 ? -0.650 -4.535 -11.990 1.00 83.81 267 MET A N 1
ATOM 2056 C CA . MET A 1 267 ? -1.867 -5.335 -11.802 1.00 83.81 267 MET A CA 1
ATOM 2057 C C . MET A 1 267 ? -1.547 -6.821 -11.628 1.00 83.81 267 MET A C 1
ATOM 2059 O O . MET A 1 267 ? -2.098 -7.453 -10.727 1.00 83.81 267 MET A O 1
ATOM 2063 N N . VAL A 1 268 ? -0.627 -7.379 -12.421 1.00 88.31 268 VAL A N 1
ATOM 2064 C CA . VAL A 1 268 ? -0.174 -8.773 -12.271 1.00 88.31 268 VAL A CA 1
ATOM 2065 C C . VAL A 1 268 ? 0.472 -8.997 -10.904 1.00 88.31 268 VAL A C 1
ATOM 2067 O O . VAL A 1 268 ? 0.169 -9.987 -10.232 1.00 88.31 268 VAL A O 1
ATOM 2070 N N . THR A 1 269 ? 1.296 -8.052 -10.446 1.00 90.75 269 THR A N 1
ATOM 2071 C CA . THR A 1 269 ? 1.890 -8.083 -9.100 1.00 90.75 269 THR A CA 1
ATOM 2072 C C . THR A 1 269 ? 0.808 -8.081 -8.014 1.00 90.75 269 THR A C 1
ATOM 2074 O O . THR A 1 269 ? 0.856 -8.883 -7.076 1.00 90.75 269 THR A O 1
ATOM 2077 N N . ALA A 1 270 ? -0.209 -7.225 -8.153 1.00 86.81 270 ALA A N 1
ATOM 2078 C CA . ALA A 1 270 ? -1.305 -7.125 -7.195 1.00 86.81 270 ALA A CA 1
ATOM 2079 C C . ALA A 1 270 ? -2.184 -8.393 -7.169 1.00 86.81 270 ALA A C 1
ATOM 2081 O O . ALA A 1 270 ? -2.496 -8.921 -6.099 1.00 86.81 270 ALA A O 1
ATOM 2082 N N . VAL A 1 271 ? -2.546 -8.926 -8.339 1.00 86.69 271 VAL A N 1
ATOM 2083 C CA . VAL A 1 271 ? -3.325 -10.169 -8.467 1.00 86.69 271 VAL A CA 1
ATOM 2084 C C . VAL A 1 271 ? -2.557 -11.349 -7.877 1.00 86.69 271 VAL A C 1
ATOM 2086 O O . VAL A 1 271 ? -3.121 -12.112 -7.093 1.00 86.69 271 VAL A O 1
ATOM 2089 N N . THR A 1 272 ? -1.261 -11.464 -8.172 1.00 90.19 272 THR A N 1
ATOM 2090 C CA . THR A 1 272 ? -0.403 -12.513 -7.602 1.00 90.19 272 THR A CA 1
ATOM 2091 C C . THR A 1 272 ? -0.351 -12.405 -6.080 1.00 90.19 272 THR A C 1
ATOM 2093 O O . THR A 1 272 ? -0.549 -13.398 -5.381 1.00 90.19 272 THR A O 1
ATOM 2096 N N . GLY A 1 273 ? -0.177 -11.195 -5.540 1.00 87.50 273 GLY A N 1
ATOM 2097 C CA . GLY A 1 273 ? -0.238 -10.949 -4.101 1.00 87.50 273 GLY A CA 1
ATOM 2098 C C . GLY A 1 273 ? -1.573 -11.373 -3.478 1.00 87.50 273 GLY A C 1
ATOM 2099 O O . GLY A 1 273 ? -1.581 -12.020 -2.429 1.00 87.50 273 GLY A O 1
ATOM 2100 N N . ALA A 1 274 ? -2.698 -11.077 -4.134 1.00 86.56 274 ALA A N 1
ATOM 2101 C CA . ALA A 1 274 ? -4.025 -11.490 -3.680 1.00 86.56 274 ALA A CA 1
ATOM 2102 C C . ALA A 1 274 ? -4.195 -13.018 -3.702 1.00 86.56 274 ALA A C 1
ATOM 2104 O O . ALA A 1 274 ? -4.688 -13.590 -2.730 1.00 86.56 274 ALA A O 1
ATOM 2105 N N . VAL A 1 275 ? -3.725 -13.694 -4.756 1.00 88.19 275 VAL A N 1
ATOM 2106 C CA . VAL A 1 275 ? -3.721 -15.165 -4.850 1.00 88.19 275 VAL A CA 1
ATOM 2107 C C . VAL A 1 275 ? -2.891 -15.775 -3.722 1.00 88.19 275 VAL A C 1
ATOM 2109 O O . VAL A 1 275 ? -3.350 -16.694 -3.044 1.00 88.19 275 VAL A O 1
ATOM 2112 N N . VAL A 1 276 ? -1.705 -15.227 -3.444 1.00 88.88 276 VAL A N 1
ATOM 2113 C CA . VAL A 1 276 ? -0.863 -15.682 -2.330 1.00 88.88 276 VAL A CA 1
ATOM 2114 C C . VAL A 1 276 ? -1.569 -15.498 -0.981 1.00 88.88 276 VAL A C 1
ATOM 2116 O O . VAL A 1 276 ? -1.464 -16.372 -0.121 1.00 88.88 276 VAL A O 1
ATOM 2119 N N . LEU A 1 277 ? -2.349 -14.428 -0.789 1.00 84.81 277 LEU A N 1
ATOM 2120 C CA . LEU A 1 277 ? -3.174 -14.284 0.417 1.00 84.81 277 LEU A CA 1
ATOM 2121 C C . LEU A 1 277 ? -4.313 -15.296 0.503 1.00 84.81 277 LEU A C 1
ATOM 2123 O O . LEU A 1 277 ? -4.631 -15.747 1.601 1.00 84.81 277 LEU A O 1
ATOM 2127 N N . LEU A 1 278 ? -4.912 -15.705 -0.615 1.00 83.06 278 LEU A N 1
ATOM 2128 C CA . LEU A 1 278 ? -5.897 -16.791 -0.599 1.00 83.06 278 LEU A CA 1
ATOM 2129 C C . LEU A 1 278 ? -5.253 -18.112 -0.154 1.00 83.06 278 LEU A C 1
ATOM 2131 O O . LEU A 1 278 ? -5.852 -18.856 0.625 1.00 83.06 278 LEU A O 1
ATOM 2135 N N . LEU A 1 279 ? -3.994 -18.358 -0.534 1.00 83.38 279 LEU A N 1
ATOM 2136 C CA . LEU A 1 279 ? -3.216 -19.502 -0.039 1.00 83.38 279 LEU A CA 1
ATOM 2137 C C . LEU A 1 279 ? -2.940 -19.438 1.474 1.00 83.38 279 LEU A C 1
ATOM 2139 O O . LEU A 1 279 ? -2.568 -20.453 2.067 1.00 83.38 279 LEU A O 1
ATOM 2143 N N . TRP A 1 280 ? -3.159 -18.295 2.137 1.00 81.38 280 TRP A N 1
ATOM 2144 C CA . TRP A 1 280 ? -3.078 -18.203 3.597 1.00 81.38 280 TRP A CA 1
ATOM 2145 C C . TRP A 1 280 ? -4.313 -18.736 4.321 1.00 81.38 280 TRP A C 1
ATOM 2147 O O . TRP A 1 280 ? -4.224 -19.000 5.523 1.00 81.38 280 TRP A O 1
ATOM 2157 N N . ILE A 1 281 ? -5.445 -18.931 3.635 1.00 77.50 281 ILE A N 1
ATOM 2158 C CA . ILE A 1 281 ? -6.677 -19.435 4.259 1.00 77.50 281 ILE A CA 1
ATOM 2159 C C . ILE A 1 281 ? -6.426 -20.801 4.937 1.00 77.50 281 ILE A C 1
ATOM 2161 O O . ILE A 1 281 ? -6.709 -20.919 6.135 1.00 77.50 281 ILE A O 1
ATOM 2165 N N . PRO A 1 282 ? -5.790 -21.797 4.278 1.00 76.00 282 PRO A N 1
ATOM 2166 C CA . PRO A 1 282 ? -5.355 -23.030 4.943 1.00 76.00 282 PRO A CA 1
ATOM 2167 C C . PRO A 1 282 ? -4.327 -22.809 6.062 1.00 76.00 282 PRO A C 1
ATOM 2169 O O . PRO A 1 282 ? -4.296 -23.560 7.036 1.00 76.00 282 PRO A O 1
ATOM 2172 N N . LEU A 1 283 ? -3.484 -21.778 5.940 1.00 74.44 283 LEU A N 1
ATOM 2173 C CA . LEU A 1 283 ? -2.409 -21.454 6.887 1.00 74.44 283 LEU A CA 1
ATOM 2174 C C . LEU A 1 283 ? -2.909 -20.716 8.144 1.00 74.44 283 LEU A C 1
ATOM 2176 O O . LEU A 1 283 ? -2.132 -20.509 9.081 1.00 74.44 283 LEU A O 1
ATOM 2180 N N . ARG A 1 284 ? -4.193 -20.324 8.183 1.00 75.88 284 ARG A N 1
ATOM 2181 C CA . ARG A 1 284 ? -4.851 -19.603 9.290 1.00 75.88 284 ARG A CA 1
ATOM 2182 C C . ARG A 1 284 ? -4.078 -18.361 9.758 1.00 75.88 284 ARG A C 1
ATOM 2184 O O . ARG A 1 284 ? -4.077 -18.031 10.946 1.00 75.88 284 ARG A O 1
ATOM 2191 N N . GLN A 1 285 ? -3.410 -17.669 8.836 1.00 70.88 285 GLN A N 1
ATOM 2192 C CA . GLN A 1 285 ? -2.724 -16.411 9.127 1.00 70.88 285 GLN A CA 1
ATOM 2193 C C . GLN A 1 285 ? -3.667 -15.223 8.967 1.00 70.88 285 GLN A C 1
ATOM 2195 O O . GLN A 1 285 ? -4.474 -15.179 8.042 1.00 70.88 285 GLN A O 1
ATOM 2200 N N . ARG A 1 286 ? -3.566 -14.247 9.874 1.00 72.62 286 ARG A N 1
ATOM 2201 C CA . ARG A 1 286 ? -4.375 -13.026 9.814 1.00 72.62 286 ARG A CA 1
ATOM 2202 C C . ARG A 1 286 ? -3.599 -11.945 9.054 1.00 72.62 286 ARG A C 1
ATOM 2204 O O . ARG A 1 286 ? -2.527 -11.572 9.531 1.00 72.62 286 ARG A O 1
ATOM 2211 N N . PRO A 1 287 ? -4.107 -11.438 7.917 1.00 75.81 287 PRO A N 1
ATOM 2212 C CA . PRO A 1 287 ? -3.454 -10.348 7.201 1.00 75.81 287 PRO A CA 1
ATOM 2213 C C . PRO A 1 287 ? -3.461 -9.071 8.050 1.00 75.81 287 PRO A C 1
ATOM 2215 O O . PRO A 1 287 ? -4.451 -8.755 8.714 1.00 75.81 287 PRO A O 1
ATOM 2218 N N . GLY A 1 288 ? -2.339 -8.351 8.040 1.00 78.12 288 GLY A N 1
ATOM 2219 C CA . GLY A 1 288 ? -2.222 -7.028 8.653 1.00 78.12 288 GLY A CA 1
ATOM 2220 C C . GLY A 1 288 ? -2.509 -5.907 7.654 1.00 78.12 288 GLY A C 1
ATOM 2221 O O . GLY A 1 288 ? -2.656 -6.149 6.455 1.00 78.12 288 GLY A O 1
ATOM 2222 N N . LEU A 1 289 ? -2.530 -4.659 8.135 1.00 79.62 289 LEU A N 1
ATOM 2223 C CA . LEU A 1 289 ? -2.633 -3.479 7.265 1.00 79.62 289 LEU A CA 1
ATOM 2224 C C . LEU A 1 289 ? -1.490 -3.456 6.242 1.00 79.62 289 LEU A C 1
ATOM 2226 O O . LEU A 1 289 ? -1.734 -3.254 5.059 1.00 79.62 289 LEU A O 1
ATOM 2230 N N . GLY A 1 290 ? -0.261 -3.737 6.688 1.00 81.94 290 GLY A N 1
ATOM 2231 C CA . GLY A 1 290 ? 0.917 -3.795 5.825 1.00 81.94 290 GLY A CA 1
ATOM 2232 C C . GLY A 1 290 ? 0.784 -4.832 4.714 1.00 81.94 290 GLY A C 1
ATOM 2233 O O . GLY A 1 290 ? 1.198 -4.565 3.597 1.00 81.94 290 GLY A O 1
ATOM 2234 N N . THR A 1 291 ? 0.129 -5.963 4.980 1.00 83.62 291 THR A N 1
ATOM 2235 C CA . THR A 1 291 ? -0.091 -7.035 4.003 1.00 83.62 291 THR A CA 1
ATOM 2236 C C . THR A 1 291 ? -0.983 -6.586 2.842 1.00 83.62 291 THR A C 1
ATOM 2238 O O . THR A 1 291 ? -0.656 -6.825 1.684 1.00 83.62 291 THR A O 1
ATOM 2241 N N . ILE A 1 292 ? -2.095 -5.907 3.144 1.00 84.69 292 ILE A N 1
ATOM 2242 C CA . ILE A 1 292 ? -3.027 -5.404 2.123 1.00 84.69 292 ILE A CA 1
ATOM 2243 C C . ILE A 1 292 ? -2.416 -4.197 1.403 1.00 84.69 292 ILE A C 1
ATOM 2245 O O . ILE A 1 292 ? -2.437 -4.135 0.175 1.00 84.69 292 ILE A O 1
ATOM 2249 N N . SER A 1 293 ? -1.823 -3.263 2.155 1.00 86.25 293 SER A N 1
ATOM 2250 C CA . SER A 1 293 ? -1.152 -2.096 1.581 1.00 86.25 293 SER A CA 1
ATOM 2251 C C . SER A 1 293 ? 0.000 -2.500 0.665 1.00 86.25 293 SER A C 1
ATOM 2253 O O . SER A 1 293 ? 0.193 -1.855 -0.355 1.00 86.25 293 SER A O 1
ATOM 2255 N N . ASN A 1 294 ? 0.735 -3.572 0.979 1.00 90.56 294 ASN A N 1
ATOM 2256 C CA . ASN A 1 294 ? 1.828 -4.077 0.148 1.00 90.56 294 ASN A CA 1
ATOM 2257 C C . ASN A 1 294 ? 1.345 -4.424 -1.265 1.00 90.56 294 ASN A C 1
ATOM 2259 O O . ASN A 1 294 ? 1.902 -3.908 -2.225 1.00 90.56 294 ASN A O 1
ATOM 2263 N N . ILE A 1 295 ? 0.254 -5.185 -1.381 1.00 88.44 295 ILE A N 1
ATOM 2264 C CA . ILE A 1 295 ? -0.334 -5.573 -2.672 1.00 88.44 295 ILE A CA 1
ATOM 2265 C C . ILE A 1 295 ? -0.693 -4.345 -3.511 1.00 88.44 295 ILE A C 1
ATOM 2267 O O . ILE A 1 295 ? -0.331 -4.259 -4.682 1.00 88.44 295 ILE A O 1
ATOM 2271 N N . VAL A 1 296 ? -1.410 -3.395 -2.908 1.00 87.19 296 VAL A N 1
ATOM 2272 C CA . VAL A 1 296 ? -1.965 -2.246 -3.635 1.00 87.19 296 VAL A CA 1
ATOM 2273 C C . VAL A 1 296 ? -0.880 -1.221 -3.960 1.00 87.19 296 VAL A C 1
ATOM 2275 O O . VAL A 1 296 ? -0.746 -0.800 -5.104 1.00 87.19 296 VAL A O 1
ATOM 2278 N N . VAL A 1 297 ? -0.095 -0.814 -2.962 1.00 91.25 297 VAL A N 1
ATOM 2279 C CA . VAL A 1 297 ? 0.867 0.287 -3.100 1.00 91.25 297 VAL A CA 1
ATOM 2280 C C . VAL A 1 297 ? 2.033 -0.118 -3.991 1.00 91.25 297 VAL A C 1
ATOM 2282 O O . VAL A 1 297 ? 2.432 0.687 -4.823 1.00 91.25 297 VAL A O 1
ATOM 2285 N N . ILE A 1 298 ? 2.551 -1.348 -3.873 1.00 93.50 298 ILE A N 1
ATOM 2286 C CA . ILE A 1 298 ? 3.646 -1.813 -4.738 1.00 93.50 298 ILE A CA 1
ATOM 2287 C C . ILE A 1 298 ? 3.181 -1.895 -6.192 1.00 93.50 298 ILE A C 1
ATOM 2289 O O . ILE A 1 298 ? 3.894 -1.410 -7.065 1.00 93.50 298 ILE A O 1
ATOM 2293 N N . GLY A 1 299 ? 1.987 -2.447 -6.448 1.00 89.44 299 GLY A N 1
ATOM 2294 C CA . GLY A 1 299 ? 1.425 -2.536 -7.799 1.00 89.44 299 GLY A CA 1
ATOM 2295 C C . GLY A 1 299 ? 1.259 -1.162 -8.456 1.00 89.44 299 GLY A C 1
ATOM 2296 O O . GLY A 1 299 ? 1.742 -0.941 -9.561 1.00 89.44 299 GLY A O 1
ATOM 2297 N N . VAL A 1 300 ? 0.668 -0.197 -7.744 1.00 89.12 300 VAL A N 1
ATOM 2298 C CA . VAL A 1 300 ? 0.545 1.186 -8.247 1.00 89.12 300 VAL A CA 1
ATOM 2299 C C . VAL A 1 300 ? 1.919 1.833 -8.443 1.00 89.12 300 VAL A C 1
ATOM 2301 O O . VAL A 1 300 ? 2.134 2.571 -9.400 1.00 89.12 300 VAL A O 1
ATOM 2304 N N . SER A 1 301 ? 2.860 1.555 -7.544 1.00 93.44 301 SER A N 1
ATOM 2305 C CA . SER A 1 301 ? 4.197 2.142 -7.566 1.00 93.44 301 SER A CA 1
ATOM 2306 C C . SER A 1 301 ? 5.048 1.704 -8.736 1.00 93.44 301 SER A C 1
ATOM 2308 O O . SER A 1 301 ? 5.719 2.540 -9.339 1.00 93.44 301 SER A O 1
ATOM 2310 N N . VAL A 1 302 ? 5.014 0.418 -9.075 1.00 95.00 302 VAL A N 1
ATOM 2311 C CA . VAL A 1 302 ? 5.775 -0.079 -10.217 1.00 95.00 302 VAL A CA 1
ATOM 2312 C C . VAL A 1 302 ? 5.211 0.449 -11.528 1.00 95.00 302 VAL A C 1
ATOM 2314 O O . VAL A 1 302 ? 5.989 0.908 -12.355 1.00 95.00 302 VAL A O 1
ATOM 2317 N N . ASP A 1 303 ? 3.886 0.502 -11.693 1.00 91.44 303 ASP A N 1
ATOM 2318 C CA . ASP A 1 303 ? 3.283 1.078 -12.901 1.00 91.44 303 ASP A CA 1
ATOM 2319 C C . ASP A 1 303 ? 3.585 2.578 -13.017 1.00 91.44 303 ASP A C 1
ATOM 2321 O O . ASP A 1 303 ? 3.964 3.050 -14.087 1.00 91.44 303 ASP A O 1
ATOM 2325 N N . ALA A 1 304 ? 3.511 3.326 -11.910 1.00 86.25 304 ALA A N 1
ATOM 2326 C CA . ALA A 1 304 ? 3.905 4.734 -11.885 1.00 86.25 304 ALA A CA 1
ATOM 2327 C C . ALA A 1 304 ? 5.399 4.923 -12.198 1.00 86.25 304 ALA A C 1
ATOM 2329 O O . ALA A 1 304 ? 5.772 5.845 -12.921 1.00 86.25 304 ALA A O 1
ATOM 2330 N N . GLY A 1 305 ? 6.261 4.045 -11.677 1.00 89.62 305 GLY A N 1
ATOM 2331 C CA . GLY A 1 305 ? 7.691 4.046 -11.968 1.00 89.62 305 GLY A CA 1
ATOM 2332 C C . GLY A 1 305 ? 7.981 3.738 -13.436 1.00 89.62 305 GLY A C 1
ATOM 2333 O O . GLY A 1 305 ? 8.786 4.428 -14.048 1.00 89.62 305 GLY A O 1
ATOM 2334 N N . LEU A 1 306 ? 7.298 2.756 -14.026 1.00 91.19 306 LEU A N 1
ATOM 2335 C CA . LEU A 1 306 ? 7.430 2.421 -15.444 1.00 91.19 306 LEU A CA 1
ATOM 2336 C C . LEU A 1 306 ? 6.908 3.545 -16.337 1.00 91.19 306 LEU A C 1
ATOM 2338 O O . LEU A 1 306 ? 7.527 3.842 -17.350 1.00 91.19 306 LEU A O 1
ATOM 2342 N N . TRP A 1 307 ? 5.817 4.202 -15.954 1.00 90.69 307 TRP A N 1
ATOM 2343 C CA . TRP A 1 307 ? 5.308 5.368 -16.671 1.00 90.69 307 TRP A CA 1
ATOM 2344 C C . TRP A 1 307 ? 6.281 6.557 -16.621 1.00 90.69 307 TRP A C 1
ATOM 2346 O O . TRP A 1 307 ? 6.464 7.244 -17.622 1.00 90.69 307 TRP A O 1
ATOM 2356 N N . LEU A 1 308 ? 6.934 6.781 -15.475 1.00 90.62 308 LEU A N 1
ATOM 2357 C CA . LEU A 1 308 ? 7.866 7.894 -15.278 1.00 90.62 308 LEU A CA 1
ATOM 2358 C C . LEU A 1 308 ? 9.243 7.655 -15.916 1.00 90.62 308 LEU A C 1
ATOM 2360 O O . LEU A 1 308 ? 9.875 8.593 -16.400 1.00 90.62 308 LEU A O 1
ATOM 2364 N N . LEU A 1 309 ? 9.745 6.421 -15.855 1.00 91.44 309 LEU A N 1
ATOM 2365 C CA . LEU A 1 309 ? 11.093 6.082 -16.296 1.00 91.44 309 LEU A CA 1
ATOM 2366 C C . LEU A 1 309 ? 11.099 5.728 -17.790 1.00 91.44 309 LEU A C 1
ATOM 2368 O O . LEU A 1 309 ? 10.374 4.812 -18.189 1.00 91.44 309 LEU A O 1
ATOM 2372 N N . PRO A 1 310 ? 11.945 6.379 -18.609 1.00 90.44 310 PRO A N 1
ATOM 2373 C CA . PRO A 1 310 ? 12.114 6.003 -20.006 1.00 90.44 310 PRO A CA 1
ATOM 2374 C C . PRO A 1 310 ? 12.849 4.663 -20.139 1.00 90.44 310 PRO A C 1
ATOM 2376 O O . PRO A 1 310 ? 13.443 4.150 -19.187 1.00 90.44 310 PRO A O 1
ATOM 2379 N N . GLU A 1 311 ? 12.843 4.108 -21.347 1.00 88.44 311 GLU A N 1
ATOM 2380 C CA . GLU A 1 311 ? 13.709 2.982 -21.693 1.00 88.44 311 GLU A CA 1
ATOM 2381 C C . GLU A 1 311 ? 15.154 3.458 -21.833 1.00 88.44 311 GLU A C 1
ATOM 2383 O O . GLU A 1 311 ? 15.436 4.469 -22.477 1.00 88.44 311 GLU A O 1
ATOM 2388 N N . TRP A 1 312 ? 16.081 2.750 -21.185 1.00 90.50 312 TRP A N 1
ATOM 2389 C CA . TRP A 1 312 ? 17.500 3.079 -21.240 1.00 90.50 312 TRP A CA 1
ATOM 2390 C C . TRP A 1 312 ? 18.206 2.179 -22.241 1.00 90.50 312 TRP A C 1
ATOM 2392 O O . TRP A 1 312 ? 18.358 0.983 -22.008 1.00 90.50 312 TRP A O 1
ATOM 2402 N N . GLU A 1 313 ? 18.695 2.766 -23.329 1.00 89.12 313 GLU A N 1
ATOM 2403 C CA . GLU A 1 313 ? 19.466 2.035 -24.339 1.00 89.12 313 GLU A CA 1
ATOM 2404 C C . GLU A 1 313 ? 20.942 1.891 -23.943 1.00 89.12 313 GLU A C 1
ATOM 2406 O O . GLU A 1 313 ? 21.583 0.876 -24.224 1.00 89.12 313 GLU A O 1
ATOM 2411 N N . SER A 1 314 ? 21.498 2.887 -23.244 1.00 93.06 314 SER A N 1
ATOM 2412 C CA . SER A 1 314 ? 22.924 2.923 -22.928 1.00 93.06 314 SER A CA 1
ATOM 2413 C C . SER A 1 314 ? 23.297 1.898 -21.853 1.00 93.06 314 SER A C 1
ATOM 2415 O O . SER A 1 314 ? 22.869 1.953 -20.697 1.00 93.06 314 SER A O 1
ATOM 2417 N N . MET A 1 315 ? 24.166 0.956 -22.230 1.00 93.25 315 MET A N 1
ATOM 2418 C CA . MET A 1 315 ? 24.608 -0.119 -21.340 1.00 93.25 315 MET A CA 1
ATOM 2419 C C . MET A 1 315 ? 25.226 0.384 -20.020 1.00 93.25 315 MET A C 1
ATOM 2421 O O . MET A 1 315 ? 24.884 -0.175 -18.978 1.00 93.25 315 MET A O 1
ATOM 2425 N N . PRO A 1 316 ? 26.047 1.458 -19.990 1.00 94.56 316 PRO A N 1
ATOM 2426 C CA . PRO A 1 316 ? 26.572 1.990 -18.731 1.00 94.56 316 PRO A CA 1
ATOM 2427 C C . PRO A 1 316 ? 25.480 2.452 -17.757 1.00 94.56 316 PRO A C 1
ATOM 2429 O O . PRO A 1 316 ? 25.592 2.206 -16.557 1.00 94.56 316 PRO A O 1
ATOM 2432 N N . VAL A 1 317 ? 24.400 3.067 -18.257 1.00 93.56 317 VAL A N 1
ATOM 2433 C CA . VAL A 1 317 ? 23.276 3.507 -17.414 1.00 93.56 317 VAL A CA 1
ATOM 2434 C C . VAL A 1 317 ? 22.538 2.302 -16.851 1.00 93.56 317 VAL A C 1
ATOM 2436 O O . VAL A 1 317 ? 22.278 2.266 -15.655 1.00 93.56 317 VAL A O 1
ATOM 2439 N N . ARG A 1 318 ? 22.273 1.278 -17.668 1.00 95.19 318 ARG A N 1
ATOM 2440 C CA . ARG A 1 318 ? 21.624 0.033 -17.220 1.00 95.19 318 ARG A CA 1
ATOM 2441 C C . ARG A 1 318 ? 22.450 -0.684 -16.148 1.00 95.19 318 ARG A C 1
ATOM 2443 O O . ARG A 1 318 ? 21.909 -1.109 -15.128 1.00 95.19 318 ARG A O 1
ATOM 2450 N N . VAL A 1 319 ? 23.766 -0.774 -16.358 1.00 95.19 319 VAL A N 1
ATOM 2451 C CA . VAL A 1 319 ? 24.715 -1.401 -15.424 1.00 95.19 319 VAL A CA 1
ATOM 2452 C C . VAL A 1 319 ? 24.819 -0.621 -14.116 1.00 95.19 319 VAL A C 1
ATOM 2454 O O . VAL A 1 319 ? 24.922 -1.247 -13.069 1.00 95.19 319 VAL A O 1
ATOM 2457 N N . GLY A 1 320 ? 24.752 0.714 -14.144 1.00 94.38 320 GLY A N 1
ATOM 2458 C CA . GLY A 1 320 ? 24.702 1.537 -12.931 1.00 94.38 320 GLY A CA 1
ATOM 2459 C C . GLY A 1 320 ? 23.340 1.507 -12.226 1.00 94.38 320 GLY A C 1
ATOM 2460 O O . GLY A 1 320 ? 23.272 1.478 -10.997 1.00 94.38 320 GLY A O 1
ATOM 2461 N N . ALA A 1 321 ? 22.249 1.462 -12.992 1.00 95.00 321 ALA A N 1
ATOM 2462 C CA . ALA A 1 321 ? 20.885 1.452 -12.475 1.00 95.00 321 ALA A CA 1
ATOM 2463 C C . ALA A 1 321 ? 20.562 0.161 -11.717 1.00 95.00 321 ALA A C 1
ATOM 2465 O O . ALA A 1 321 ? 19.896 0.220 -10.688 1.00 95.00 321 ALA A O 1
ATOM 2466 N N . MET A 1 322 ? 21.062 -0.991 -12.176 1.00 95.25 322 MET A N 1
ATOM 2467 C CA . MET A 1 322 ? 20.805 -2.281 -11.531 1.00 95.25 322 MET A CA 1
ATOM 2468 C C . MET A 1 322 ? 21.233 -2.319 -10.047 1.00 95.25 322 MET A C 1
ATOM 2470 O O . MET A 1 322 ? 20.368 -2.523 -9.198 1.00 95.25 322 MET A O 1
ATOM 2474 N N . PRO A 1 323 ? 22.506 -2.090 -9.667 1.00 95.56 323 PRO A N 1
ATOM 2475 C CA . PRO A 1 323 ? 22.910 -2.090 -8.262 1.00 95.56 323 PRO A CA 1
ATOM 2476 C C . PRO A 1 323 ? 22.223 -0.979 -7.460 1.00 95.56 323 PRO A C 1
ATOM 2478 O O . PRO A 1 323 ? 21.854 -1.216 -6.311 1.00 95.56 323 PRO A O 1
ATOM 2481 N N . ALA A 1 324 ? 21.977 0.197 -8.053 1.00 95.56 324 ALA A N 1
ATOM 2482 C CA . ALA A 1 324 ? 21.209 1.256 -7.398 1.00 95.56 324 ALA A CA 1
ATOM 2483 C C . ALA A 1 324 ? 19.780 0.796 -7.061 1.00 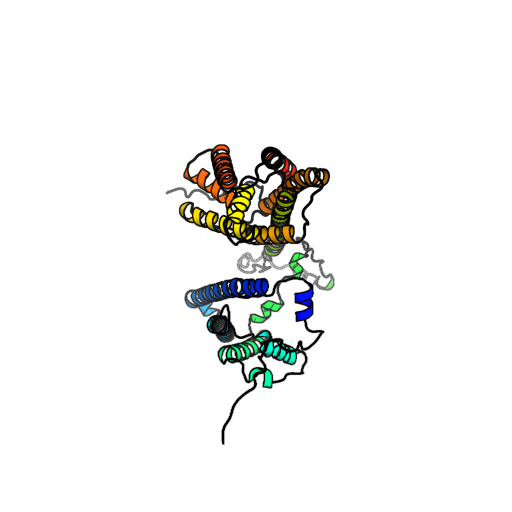95.56 324 ALA A C 1
ATOM 2485 O O . ALA A 1 324 ? 19.294 1.052 -5.960 1.00 95.56 324 ALA A O 1
ATOM 2486 N N . ALA A 1 325 ? 19.136 0.055 -7.967 1.00 96.62 325 ALA A N 1
ATOM 2487 C CA . ALA A 1 325 ? 17.822 -0.528 -7.745 1.00 96.62 325 ALA A CA 1
ATOM 2488 C C . ALA A 1 325 ? 17.843 -1.593 -6.644 1.00 96.62 325 ALA A C 1
ATOM 2490 O O . ALA A 1 325 ? 16.968 -1.576 -5.786 1.00 96.62 325 ALA A O 1
ATOM 2491 N N . VAL A 1 326 ? 18.856 -2.469 -6.607 1.00 96.56 326 VAL A N 1
ATOM 2492 C CA . VAL A 1 326 ? 19.000 -3.478 -5.539 1.00 96.56 326 VAL A CA 1
ATOM 2493 C C . VAL A 1 326 ? 19.188 -2.811 -4.172 1.00 96.56 326 VAL A C 1
ATOM 2495 O O . VAL A 1 326 ? 18.541 -3.201 -3.201 1.00 96.56 326 VAL A O 1
ATOM 2498 N N . VAL A 1 327 ? 20.026 -1.772 -4.083 1.00 96.94 327 VAL A N 1
ATOM 2499 C CA . VAL A 1 327 ? 20.229 -0.999 -2.843 1.00 96.94 327 VAL A CA 1
ATOM 2500 C C . VAL A 1 327 ? 18.942 -0.293 -2.419 1.00 96.94 327 VAL A C 1
ATOM 2502 O O . VAL A 1 327 ? 18.569 -0.339 -1.245 1.00 96.94 327 VAL A O 1
ATOM 2505 N N . LEU A 1 328 ? 18.230 0.320 -3.367 1.00 97.19 328 LEU A N 1
ATOM 2506 C CA . LEU A 1 328 ? 16.946 0.960 -3.102 1.00 97.19 328 LEU A CA 1
ATOM 2507 C C . LEU A 1 328 ? 15.900 -0.054 -2.623 1.00 97.19 328 LEU A C 1
ATOM 2509 O O . LEU A 1 328 ? 15.183 0.215 -1.660 1.00 97.19 328 LEU A O 1
ATOM 2513 N N . ASN A 1 329 ? 15.849 -1.231 -3.247 1.00 96.88 329 ASN A N 1
ATOM 2514 C CA . ASN A 1 329 ? 14.957 -2.321 -2.871 1.00 96.88 329 ASN A CA 1
ATOM 2515 C C . ASN A 1 329 ? 15.271 -2.845 -1.459 1.00 96.88 329 ASN A C 1
ATOM 2517 O O . ASN A 1 329 ? 14.352 -3.082 -0.673 1.00 96.88 329 ASN A O 1
ATOM 2521 N N . ALA A 1 330 ? 16.553 -2.950 -1.090 1.00 95.38 330 ALA A N 1
ATOM 2522 C CA . ALA A 1 330 ? 16.974 -3.311 0.264 1.00 95.38 330 ALA A CA 1
ATOM 2523 C C . ALA A 1 330 ? 16.510 -2.273 1.302 1.00 95.38 330 ALA A C 1
ATOM 2525 O O . ALA A 1 330 ? 15.894 -2.636 2.307 1.00 95.38 330 ALA A O 1
ATOM 2526 N N . ALA A 1 331 ? 16.729 -0.981 1.033 1.00 95.81 331 ALA A N 1
ATOM 2527 C CA . ALA A 1 331 ? 16.295 0.108 1.911 1.00 95.81 331 ALA A CA 1
ATOM 2528 C C . ALA A 1 331 ? 14.769 0.121 2.082 1.00 95.81 331 ALA A C 1
ATOM 2530 O O . ALA A 1 331 ? 14.255 0.194 3.201 1.00 95.81 331 ALA A O 1
ATOM 2531 N N . ALA A 1 332 ? 14.043 -0.020 0.973 1.00 95.50 332 ALA A N 1
ATOM 2532 C CA . ALA A 1 332 ? 12.594 -0.137 0.944 1.00 95.50 332 ALA A CA 1
ATOM 2533 C C . ALA A 1 332 ? 12.091 -1.328 1.777 1.00 95.50 332 ALA A C 1
ATOM 2535 O O . ALA A 1 332 ? 11.143 -1.193 2.556 1.00 95.50 332 ALA A O 1
ATOM 2536 N N . THR A 1 333 ? 12.773 -2.471 1.660 1.00 91.56 333 THR A N 1
ATOM 2537 C CA . THR A 1 333 ? 12.464 -3.699 2.401 1.00 91.56 333 THR A CA 1
ATOM 2538 C C . THR A 1 333 ? 12.594 -3.503 3.905 1.00 91.56 333 THR A C 1
ATOM 2540 O O . THR A 1 333 ? 11.674 -3.811 4.664 1.00 91.56 333 THR A O 1
ATOM 2543 N N . VAL A 1 334 ? 13.704 -2.914 4.352 1.00 92.50 334 VAL A N 1
ATOM 2544 C CA . VAL A 1 334 ? 13.934 -2.655 5.777 1.00 92.50 334 VAL A CA 1
ATOM 2545 C C . VAL A 1 334 ? 12.911 -1.664 6.342 1.00 92.50 334 VAL A C 1
ATOM 2547 O O . VAL A 1 334 ? 12.433 -1.859 7.460 1.00 92.50 334 VAL A O 1
ATOM 2550 N N . LEU A 1 335 ? 12.518 -0.639 5.579 1.00 92.38 335 LEU A N 1
ATOM 2551 C CA . LEU A 1 335 ? 11.498 0.327 6.000 1.00 92.38 335 LEU A CA 1
ATOM 2552 C C . LEU A 1 335 ? 10.110 -0.312 6.158 1.00 92.38 335 LEU A C 1
ATOM 2554 O O . LEU A 1 335 ? 9.471 -0.126 7.201 1.00 92.38 335 LEU A O 1
ATOM 2558 N N . TYR A 1 336 ? 9.649 -1.090 5.168 1.00 89.94 336 TYR A N 1
ATOM 2559 C CA . TYR A 1 336 ? 8.312 -1.691 5.235 1.00 89.94 336 TYR A CA 1
ATOM 2560 C C . TYR A 1 336 ? 8.234 -2.786 6.306 1.00 89.94 336 TYR A C 1
ATOM 2562 O O . TYR A 1 336 ? 7.258 -2.823 7.061 1.00 89.94 336 TYR A O 1
ATOM 2570 N N . ILE A 1 337 ? 9.251 -3.657 6.411 1.00 87.12 337 ILE A N 1
ATOM 2571 C CA . ILE A 1 337 ? 9.289 -4.713 7.436 1.00 87.12 337 ILE A CA 1
ATOM 2572 C C . ILE A 1 337 ? 9.437 -4.076 8.815 1.00 87.12 337 ILE A C 1
ATOM 2574 O O . ILE A 1 337 ? 8.692 -4.417 9.737 1.00 87.12 337 ILE A O 1
ATOM 2578 N N . GLY A 1 338 ? 10.334 -3.094 8.946 1.00 84.50 338 GLY A N 1
ATOM 2579 C CA . GLY A 1 338 ? 10.571 -2.366 10.187 1.00 84.50 338 GLY A CA 1
ATOM 2580 C C . GLY A 1 338 ? 9.299 -1.725 10.738 1.00 84.50 338 GLY A C 1
ATOM 2581 O O . GLY A 1 338 ? 9.080 -1.727 11.949 1.00 84.50 338 GLY A O 1
ATOM 2582 N N . ALA A 1 339 ? 8.379 -1.266 9.884 1.00 86.94 339 ALA A N 1
ATOM 2583 C CA . ALA A 1 339 ? 7.091 -0.740 10.331 1.00 86.94 339 ALA A CA 1
ATOM 2584 C C . ALA A 1 339 ? 6.261 -1.753 11.152 1.00 86.94 339 ALA A C 1
ATOM 2586 O O . ALA A 1 339 ? 5.409 -1.350 11.951 1.00 86.94 339 ALA A O 1
ATOM 2587 N N . GLY A 1 340 ? 6.489 -3.062 10.997 1.00 82.56 340 GLY A N 1
ATOM 2588 C CA . GLY A 1 340 ? 5.901 -4.114 11.830 1.00 82.56 340 GLY A CA 1
ATOM 2589 C C . GLY A 1 340 ? 4.374 -4.205 11.738 1.00 82.56 340 GLY A C 1
ATOM 2590 O O . GLY A 1 340 ? 3.720 -4.540 12.722 1.00 82.56 340 GLY A O 1
ATOM 2591 N N . MET A 1 341 ? 3.773 -3.817 10.609 1.00 81.94 341 MET A N 1
ATOM 2592 C CA . MET A 1 341 ? 2.309 -3.760 10.425 1.00 81.94 341 MET A CA 1
ATOM 2593 C C . MET A 1 341 ? 1.722 -4.970 9.684 1.00 81.94 341 MET A C 1
ATOM 2595 O O . MET A 1 341 ? 0.613 -4.905 9.151 1.00 81.94 341 MET A O 1
ATOM 2599 N N . GLY A 1 342 ? 2.447 -6.085 9.697 1.00 76.69 342 GLY A N 1
ATOM 2600 C CA . GLY A 1 342 ? 2.082 -7.329 9.028 1.00 76.69 342 GLY A CA 1
ATOM 2601 C C . GLY A 1 342 ? 3.054 -7.657 7.891 1.00 76.69 342 GLY A C 1
ATOM 2602 O O . GLY A 1 342 ? 3.512 -6.735 7.214 1.00 76.69 342 GLY A O 1
ATOM 2603 N N . PRO A 1 343 ? 3.389 -8.943 7.695 1.00 75.81 343 PRO A N 1
ATOM 2604 C CA . PRO A 1 343 ? 4.313 -9.372 6.648 1.00 75.81 343 PRO A CA 1
ATOM 2605 C C . PRO A 1 343 ? 3.698 -9.202 5.252 1.00 75.81 343 PRO A C 1
ATOM 2607 O O . PRO A 1 343 ? 2.470 -9.189 5.106 1.00 75.81 343 PRO A O 1
ATOM 2610 N N . GLY A 1 344 ? 4.544 -9.104 4.222 1.00 83.00 344 GLY A N 1
ATOM 2611 C CA . GLY A 1 344 ? 4.088 -9.163 2.834 1.00 83.00 344 GLY A CA 1
ATOM 2612 C C . GLY A 1 344 ? 3.479 -10.537 2.502 1.00 83.00 344 GLY A C 1
ATOM 2613 O O . GLY A 1 344 ? 3.789 -11.519 3.184 1.00 83.00 344 GLY A O 1
ATOM 2614 N N . PRO A 1 345 ? 2.631 -10.653 1.459 1.00 84.88 345 PRO A N 1
ATOM 2615 C CA . PRO A 1 345 ? 2.024 -11.928 1.058 1.00 84.88 345 PRO A CA 1
ATOM 2616 C C . PRO A 1 345 ? 3.056 -13.054 0.864 1.00 84.88 345 PRO A C 1
ATOM 2618 O O . PRO A 1 345 ? 2.876 -14.166 1.367 1.00 84.88 345 PRO A O 1
ATOM 2621 N N . ARG A 1 346 ? 4.174 -12.733 0.197 1.00 87.62 346 ARG A N 1
ATOM 2622 C CA . ARG A 1 346 ? 5.305 -13.642 -0.060 1.00 87.62 346 ARG A CA 1
ATOM 2623 C C . ARG A 1 346 ? 5.955 -14.112 1.255 1.00 87.62 346 ARG A C 1
ATOM 2625 O O . ARG A 1 346 ? 6.120 -15.311 1.480 1.00 87.62 346 ARG A O 1
ATOM 2632 N N . ASP A 1 347 ? 6.228 -13.176 2.163 1.00 81.69 347 ASP A N 1
ATOM 2633 C CA . ASP A 1 347 ? 6.860 -13.441 3.465 1.00 81.69 347 ASP A CA 1
ATOM 2634 C C . ASP A 1 347 ? 5.972 -14.297 4.382 1.00 81.69 347 ASP A C 1
ATOM 2636 O O . ASP A 1 347 ? 6.436 -15.220 5.062 1.00 81.69 347 ASP A O 1
ATOM 2640 N N . GLY A 1 348 ? 4.665 -14.024 4.408 1.00 80.81 348 GLY A N 1
ATOM 2641 C CA . GLY A 1 348 ? 3.744 -14.819 5.218 1.00 80.81 348 GLY A CA 1
ATOM 2642 C C . GLY A 1 348 ? 3.481 -16.212 4.638 1.00 80.81 348 GLY A C 1
ATOM 2643 O O . GLY A 1 348 ? 3.301 -17.155 5.409 1.00 80.81 348 GLY A O 1
ATOM 2644 N N . LEU A 1 349 ? 3.578 -16.400 3.313 1.00 85.12 349 LEU A N 1
ATOM 2645 C CA . LEU A 1 349 ? 3.553 -17.737 2.708 1.00 85.12 349 LEU A CA 1
ATOM 2646 C C . LEU A 1 349 ? 4.741 -18.576 3.201 1.00 85.12 349 LEU A C 1
ATOM 2648 O O . LEU A 1 349 ? 4.543 -19.696 3.679 1.00 85.12 349 LEU A O 1
ATOM 2652 N N . MET A 1 350 ? 5.952 -18.010 3.163 1.00 86.06 350 MET A N 1
ATOM 2653 C CA . MET A 1 350 ? 7.166 -18.657 3.672 1.00 86.06 350 MET A CA 1
ATOM 2654 C C . MET A 1 350 ? 7.014 -19.044 5.150 1.00 86.06 350 MET A C 1
ATOM 2656 O O . MET A 1 350 ? 7.168 -20.211 5.510 1.00 86.06 350 MET A O 1
ATOM 2660 N N . THR A 1 351 ? 6.670 -18.087 6.017 1.00 81.12 351 THR A N 1
ATOM 2661 C CA . THR A 1 351 ? 6.530 -18.354 7.462 1.00 81.12 351 THR A CA 1
ATOM 2662 C C . THR A 1 351 ? 5.386 -19.323 7.777 1.00 81.12 351 THR A C 1
ATOM 2664 O O . THR A 1 351 ? 5.469 -20.099 8.731 1.00 81.12 351 THR A O 1
ATOM 2667 N N . GLY A 1 352 ? 4.333 -19.337 6.958 1.00 82.56 352 GLY A N 1
ATOM 2668 C CA . GLY A 1 352 ? 3.222 -20.275 7.083 1.00 82.56 352 GLY A CA 1
ATOM 2669 C C . GLY A 1 352 ? 3.610 -21.700 6.756 1.00 82.56 352 GLY A C 1
ATOM 2670 O O . GLY A 1 352 ? 3.296 -22.611 7.523 1.00 82.56 352 GLY A O 1
ATOM 2671 N N . LEU A 1 353 ? 4.313 -21.888 5.644 1.00 85.12 353 LEU A N 1
ATOM 2672 C CA . LEU A 1 353 ? 4.808 -23.195 5.232 1.00 85.12 353 LEU A CA 1
ATOM 2673 C C . LEU A 1 353 ? 5.806 -23.752 6.245 1.00 85.12 353 LEU A C 1
ATOM 2675 O O . LEU A 1 353 ? 5.671 -24.911 6.628 1.00 85.12 353 LEU A O 1
ATOM 2679 N N . VAL A 1 354 ? 6.721 -22.926 6.761 1.00 85.50 354 VAL A N 1
ATOM 2680 C CA . VAL A 1 354 ? 7.640 -23.315 7.847 1.00 85.50 354 VAL A CA 1
ATOM 2681 C C . VAL A 1 354 ? 6.863 -23.797 9.073 1.00 85.50 354 VAL A C 1
ATOM 2683 O O . VAL A 1 354 ? 7.116 -24.889 9.571 1.00 85.50 354 VAL A O 1
ATOM 2686 N N . ARG A 1 355 ? 5.854 -23.039 9.523 1.00 83.88 355 ARG A N 1
ATOM 2687 C CA . ARG A 1 355 ? 5.029 -23.422 10.681 1.00 83.88 355 ARG A CA 1
ATOM 2688 C C . ARG A 1 355 ? 4.222 -24.702 10.472 1.00 83.88 355 ARG A C 1
ATOM 2690 O O . ARG A 1 355 ? 3.956 -25.398 11.444 1.00 83.88 355 ARG A O 1
ATOM 2697 N N . ARG A 1 356 ? 3.781 -24.985 9.243 1.00 86.94 356 ARG A N 1
ATOM 2698 C CA . ARG A 1 356 ? 2.954 -26.163 8.939 1.00 86.94 356 ARG A CA 1
ATOM 2699 C C . ARG A 1 356 ? 3.787 -27.424 8.697 1.00 86.94 356 ARG A C 1
ATOM 2701 O O . ARG A 1 356 ? 3.345 -28.506 9.058 1.00 86.94 356 ARG A O 1
ATOM 2708 N N . THR A 1 357 ? 4.945 -27.289 8.052 1.00 88.00 357 THR A N 1
ATOM 2709 C CA . THR A 1 357 ? 5.799 -28.421 7.639 1.00 88.00 357 THR A CA 1
ATOM 2710 C C . THR A 1 357 ? 6.905 -28.742 8.641 1.00 88.00 357 THR A C 1
ATOM 2712 O O . THR A 1 357 ? 7.398 -29.864 8.656 1.00 88.00 357 THR A O 1
ATOM 2715 N N . GLY A 1 358 ? 7.324 -27.768 9.455 1.00 85.62 358 GLY A N 1
ATOM 2716 C CA . GLY A 1 358 ? 8.494 -27.887 10.327 1.00 85.62 358 GLY A CA 1
ATOM 2717 C C . GLY A 1 358 ? 9.837 -27.788 9.592 1.00 85.62 358 GLY A C 1
ATOM 2718 O O . GLY A 1 358 ? 10.883 -27.960 10.212 1.00 85.62 358 GLY A O 1
ATOM 2719 N N . TRP A 1 359 ? 9.843 -27.516 8.283 1.00 91.69 359 TRP A N 1
ATOM 2720 C CA . TRP A 1 359 ? 11.076 -27.382 7.507 1.00 91.69 359 TRP A CA 1
ATOM 2721 C C . TRP A 1 359 ? 11.834 -26.095 7.834 1.00 91.69 359 TRP A C 1
ATOM 2723 O O . TRP A 1 359 ? 11.260 -25.098 8.272 1.00 91.69 359 TRP A O 1
ATOM 2733 N N . SER A 1 360 ? 13.145 -26.097 7.573 1.00 91.12 360 SER A N 1
ATOM 2734 C CA . SER A 1 360 ? 13.970 -24.906 7.787 1.00 91.12 360 SER A CA 1
ATOM 2735 C C . SER A 1 360 ? 13.546 -23.748 6.873 1.00 91.12 360 SER A C 1
ATOM 2737 O O . SER A 1 360 ? 13.175 -23.949 5.713 1.00 91.12 360 SER A O 1
ATOM 2739 N N . VAL A 1 361 ? 13.672 -22.513 7.377 1.00 81.56 361 VAL A N 1
ATOM 2740 C CA . VAL A 1 361 ? 13.373 -21.282 6.618 1.00 81.56 361 VAL A CA 1
ATOM 2741 C C . VAL A 1 361 ? 14.145 -21.243 5.298 1.00 81.56 361 VAL A C 1
ATOM 2743 O O . VAL A 1 361 ? 13.585 -20.851 4.280 1.00 81.56 361 VAL A O 1
ATOM 2746 N N . ARG A 1 362 ? 15.405 -21.703 5.296 1.00 86.94 362 ARG A N 1
ATOM 2747 C CA . ARG A 1 362 ? 16.248 -21.758 4.095 1.00 86.94 362 ARG A CA 1
ATOM 2748 C C . ARG A 1 362 ? 15.621 -22.635 3.012 1.00 86.94 362 ARG A C 1
ATOM 2750 O O . ARG A 1 362 ? 15.477 -22.175 1.890 1.00 86.94 362 ARG A O 1
ATOM 2757 N N . VAL A 1 363 ? 15.213 -23.859 3.354 1.00 90.19 363 VAL A N 1
ATOM 2758 C CA . VAL A 1 363 ? 14.630 -24.805 2.387 1.00 90.19 363 VAL A CA 1
ATOM 2759 C C . VAL A 1 363 ? 13.323 -24.263 1.815 1.00 90.19 363 VAL A C 1
ATOM 2761 O O . VAL A 1 363 ? 13.152 -24.250 0.600 1.00 90.19 363 VAL A O 1
ATOM 2764 N N . VAL A 1 364 ? 12.423 -23.765 2.669 1.00 89.12 364 VAL A N 1
ATOM 2765 C CA . VAL A 1 364 ? 11.129 -23.227 2.221 1.00 89.12 364 VAL A CA 1
ATOM 2766 C C . VAL A 1 364 ? 11.321 -21.992 1.342 1.00 89.12 364 VAL A C 1
ATOM 2768 O O . VAL A 1 364 ? 10.725 -21.908 0.273 1.00 89.12 364 VAL A O 1
ATOM 2771 N N . ARG A 1 365 ? 12.173 -21.050 1.761 1.00 88.69 365 ARG A N 1
ATOM 2772 C CA . ARG A 1 365 ? 12.443 -19.823 1.007 1.00 88.69 365 ARG A CA 1
ATOM 2773 C C . ARG A 1 365 ? 13.056 -20.126 -0.355 1.00 88.69 365 ARG A C 1
ATOM 2775 O O . ARG A 1 365 ? 12.511 -19.694 -1.363 1.00 88.69 365 ARG A O 1
ATOM 2782 N N . THR A 1 366 ? 14.143 -20.896 -0.383 1.00 89.44 366 THR A N 1
ATOM 2783 C CA . THR A 1 366 ? 14.823 -21.257 -1.631 1.00 89.44 366 THR A CA 1
ATOM 2784 C C . THR A 1 366 ? 13.905 -22.068 -2.542 1.00 89.44 366 THR A C 1
ATOM 2786 O O . THR A 1 366 ? 13.879 -21.815 -3.739 1.00 89.44 366 THR A O 1
ATOM 2789 N N . GLY A 1 367 ? 13.100 -22.986 -1.997 1.00 92.31 367 GLY A N 1
ATOM 2790 C CA . GLY A 1 367 ? 12.129 -23.751 -2.780 1.00 92.31 367 GLY A CA 1
ATOM 2791 C C . GLY A 1 367 ? 11.082 -22.866 -3.461 1.00 92.31 367 GLY A C 1
ATOM 2792 O O . GLY A 1 367 ? 10.837 -23.027 -4.654 1.00 92.31 367 GLY A O 1
ATOM 2793 N N . ILE A 1 368 ? 10.503 -21.900 -2.735 1.00 92.19 368 ILE A N 1
ATOM 2794 C CA . ILE A 1 368 ? 9.541 -20.943 -3.304 1.00 92.19 368 ILE A CA 1
ATOM 2795 C C . ILE A 1 368 ? 10.218 -20.058 -4.356 1.00 92.19 368 ILE A C 1
ATOM 2797 O O . ILE A 1 368 ? 9.696 -19.926 -5.458 1.00 92.19 368 ILE A O 1
ATOM 2801 N N . GLU A 1 369 ? 11.372 -19.467 -4.036 1.00 93.25 369 GLU A N 1
ATOM 2802 C CA . GLU A 1 369 ? 12.091 -18.573 -4.953 1.00 93.25 369 GLU A CA 1
ATOM 2803 C C . GLU A 1 369 ? 12.483 -19.295 -6.250 1.00 93.25 369 GLU A C 1
ATOM 2805 O O . GLU A 1 369 ? 12.231 -18.771 -7.330 1.00 93.25 369 GLU A O 1
ATOM 2810 N N . VAL A 1 370 ? 13.015 -20.519 -6.168 1.00 94.56 370 VAL A N 1
ATOM 2811 C CA . VAL A 1 370 ? 13.376 -21.319 -7.350 1.00 94.56 370 VAL A CA 1
ATOM 2812 C C . VAL A 1 370 ? 12.141 -21.716 -8.157 1.00 94.56 370 VAL A C 1
ATOM 2814 O O . VAL A 1 370 ? 12.170 -21.609 -9.379 1.00 94.56 370 VAL A O 1
ATOM 2817 N N . ALA A 1 371 ? 11.050 -22.140 -7.511 1.00 95.19 371 ALA A N 1
ATOM 2818 C CA . ALA A 1 371 ? 9.827 -22.526 -8.215 1.00 95.19 371 ALA A CA 1
ATOM 2819 C C . ALA A 1 371 ? 9.207 -21.347 -8.978 1.00 95.19 371 ALA A C 1
ATOM 2821 O O . ALA A 1 371 ? 8.824 -21.489 -10.141 1.00 95.19 371 ALA A O 1
ATOM 2822 N N . VAL A 1 372 ? 9.136 -20.175 -8.342 1.00 95.19 372 VAL A N 1
ATOM 2823 C CA . VAL A 1 372 ? 8.593 -18.958 -8.956 1.00 95.19 372 VAL A CA 1
ATOM 2824 C C . VAL A 1 372 ? 9.512 -18.460 -10.072 1.00 95.19 372 VAL A C 1
ATOM 2826 O O . VAL A 1 372 ? 9.022 -18.194 -11.165 1.00 95.19 372 VAL A O 1
ATOM 2829 N N . LEU A 1 373 ? 10.832 -18.430 -9.849 1.00 95.88 373 LEU A N 1
ATOM 2830 C CA . LEU A 1 373 ? 11.820 -18.065 -10.870 1.00 95.88 373 LEU A CA 1
ATOM 2831 C C . LEU A 1 373 ? 11.740 -18.987 -12.091 1.00 95.88 373 LEU A C 1
ATOM 2833 O O . LEU A 1 373 ? 11.679 -18.501 -13.216 1.00 95.88 373 LEU A O 1
ATOM 2837 N N . ALA A 1 374 ? 11.709 -20.306 -11.879 1.00 96.56 374 ALA A N 1
ATOM 2838 C CA . ALA A 1 374 ? 11.619 -21.286 -12.958 1.00 96.56 374 ALA A CA 1
ATOM 2839 C C . ALA A 1 374 ? 10.311 -21.132 -13.744 1.00 96.56 374 ALA A C 1
ATOM 2841 O O . ALA A 1 374 ? 10.332 -21.097 -14.971 1.00 96.56 374 ALA A O 1
ATOM 2842 N N . THR A 1 375 ? 9.183 -20.973 -13.046 1.00 96.56 375 THR A N 1
ATOM 2843 C CA . THR A 1 375 ? 7.879 -20.748 -13.687 1.00 96.56 375 THR A CA 1
ATOM 2844 C C . THR A 1 375 ? 7.884 -19.450 -14.491 1.00 96.56 375 THR A C 1
ATOM 2846 O O . THR A 1 375 ? 7.468 -19.438 -15.644 1.00 96.56 375 THR A O 1
ATOM 2849 N N . GLY A 1 376 ? 8.395 -18.362 -13.915 1.00 96.00 376 GLY A N 1
ATOM 2850 C CA . GLY A 1 376 ? 8.493 -17.074 -14.590 1.00 96.00 376 GLY A CA 1
ATOM 2851 C C . GLY A 1 376 ? 9.382 -17.113 -15.824 1.00 96.00 376 GLY A C 1
ATOM 2852 O O . GLY A 1 376 ? 9.011 -16.582 -16.866 1.00 96.00 376 GLY A O 1
ATOM 2853 N N . TRP A 1 377 ? 10.523 -17.794 -15.731 1.00 96.12 377 TRP A N 1
ATOM 2854 C CA . TRP A 1 377 ? 11.446 -17.938 -16.849 1.00 96.12 377 TRP A CA 1
ATOM 2855 C C . TRP A 1 377 ? 10.832 -18.753 -17.992 1.00 96.12 377 TRP A C 1
ATOM 2857 O O . TRP A 1 377 ? 10.920 -18.343 -19.146 1.00 96.12 377 TRP A O 1
ATOM 2867 N N . LEU A 1 378 ? 10.121 -19.844 -17.677 1.00 96.62 378 LEU A N 1
ATOM 2868 C CA . LEU A 1 378 ? 9.369 -20.630 -18.664 1.00 96.62 378 LEU A CA 1
ATOM 2869 C C . LEU A 1 378 ? 8.245 -19.828 -19.335 1.00 96.62 378 LEU A C 1
ATOM 2871 O O . LEU A 1 378 ? 7.940 -20.061 -20.501 1.00 96.62 378 LEU A O 1
ATOM 2875 N N . LEU A 1 379 ? 7.646 -18.872 -18.621 1.00 94.94 379 LEU A N 1
ATOM 2876 C CA . LEU A 1 379 ? 6.640 -17.956 -19.165 1.00 94.94 379 LEU A CA 1
ATOM 2877 C C . LEU A 1 379 ? 7.246 -16.797 -19.978 1.00 94.94 379 LEU A C 1
ATOM 2879 O O . LEU A 1 379 ? 6.490 -16.011 -20.543 1.00 94.94 379 LEU A O 1
ATOM 2883 N N . GLY A 1 380 ? 8.575 -16.697 -20.076 1.00 93.62 380 GLY A N 1
ATOM 2884 C CA . GLY A 1 380 ? 9.270 -15.672 -20.863 1.00 93.62 380 GLY A CA 1
ATOM 2885 C C . GLY A 1 380 ? 9.785 -14.472 -20.061 1.00 93.62 380 GLY A C 1
ATOM 2886 O O . GLY A 1 380 ? 10.150 -13.461 -20.655 1.00 93.62 380 GLY A O 1
ATOM 2887 N N . GLY A 1 381 ? 9.826 -14.555 -18.729 1.00 94.75 381 GLY A N 1
ATOM 2888 C CA . GLY A 1 381 ? 10.452 -13.536 -17.884 1.00 94.75 381 GLY A CA 1
ATOM 2889 C C . GLY A 1 381 ? 11.979 -13.479 -18.040 1.00 94.75 381 GLY A C 1
ATOM 2890 O O . GLY A 1 381 ? 12.636 -14.489 -18.307 1.00 94.75 381 GLY A O 1
ATOM 2891 N N . THR A 1 382 ? 12.565 -12.299 -17.835 1.00 94.25 382 THR A N 1
ATOM 2892 C CA . THR A 1 382 ? 13.993 -12.047 -18.066 1.00 94.25 382 THR A CA 1
ATOM 2893 C C . THR A 1 382 ? 14.854 -12.471 -16.879 1.00 94.25 382 THR A C 1
ATOM 2895 O O . THR A 1 382 ? 14.891 -11.808 -15.840 1.00 94.25 382 THR A O 1
ATOM 2898 N N . VAL A 1 383 ? 15.647 -13.524 -17.074 1.00 96.25 383 VAL A N 1
ATOM 2899 C CA . VAL A 1 383 ? 16.715 -13.937 -16.152 1.00 96.25 383 VAL A CA 1
ATOM 2900 C C . VAL A 1 383 ? 18.062 -13.483 -16.704 1.00 96.25 383 VAL A C 1
ATOM 2902 O O . VAL A 1 383 ? 18.361 -13.700 -17.876 1.00 96.25 383 VAL A O 1
ATOM 2905 N N . GLY A 1 384 ? 18.891 -12.856 -15.868 1.00 94.00 384 GLY A N 1
ATOM 2906 C CA . GLY A 1 384 ? 20.197 -12.356 -16.302 1.00 94.00 384 GLY A CA 1
ATOM 2907 C C . GLY A 1 384 ? 21.182 -12.116 -15.162 1.00 94.00 384 GLY A C 1
ATOM 2908 O O . GLY A 1 384 ? 20.971 -12.540 -14.026 1.00 94.00 384 GLY A O 1
ATOM 2909 N N . VAL A 1 385 ? 22.272 -11.405 -15.461 1.00 93.19 385 VAL A N 1
ATOM 2910 C CA . VAL A 1 385 ? 23.323 -11.069 -14.480 1.00 93.19 385 VAL A CA 1
ATOM 2911 C C . VAL A 1 385 ? 22.755 -10.269 -13.301 1.00 93.19 385 VAL A C 1
ATOM 2913 O O . VAL A 1 385 ? 23.161 -10.476 -12.159 1.00 93.19 385 VAL A O 1
ATOM 2916 N N . GLY A 1 386 ? 21.764 -9.411 -13.553 1.00 92.44 386 GLY A N 1
ATOM 2917 C CA . GLY A 1 386 ? 21.028 -8.679 -12.526 1.00 92.44 386 GLY A CA 1
ATOM 2918 C C . GLY A 1 386 ? 20.292 -9.597 -11.546 1.00 92.44 386 GLY A C 1
ATOM 2919 O O . GLY A 1 386 ? 20.309 -9.335 -10.347 1.00 92.44 386 GLY A O 1
ATOM 2920 N N . THR A 1 387 ? 19.737 -10.719 -12.011 1.00 95.19 387 THR A N 1
ATOM 2921 C CA . THR A 1 387 ? 19.071 -11.712 -11.148 1.00 95.19 387 THR A CA 1
ATOM 2922 C C . THR A 1 387 ? 20.054 -12.337 -10.160 1.00 95.19 387 THR A C 1
ATOM 2924 O O . THR A 1 387 ? 19.743 -12.476 -8.977 1.00 95.19 387 THR A O 1
ATOM 2927 N N . LEU A 1 388 ? 21.273 -12.648 -10.613 1.00 92.94 388 LEU A N 1
ATOM 2928 C CA . LEU A 1 388 ? 22.341 -13.143 -9.739 1.00 92.94 388 LEU A CA 1
ATOM 2929 C C . LEU A 1 388 ? 22.790 -12.060 -8.752 1.00 92.94 388 LEU A C 1
ATOM 2931 O O . LEU A 1 388 ? 22.876 -12.317 -7.551 1.00 92.94 388 LEU A O 1
ATOM 2935 N N . ALA A 1 389 ? 23.020 -10.837 -9.237 1.00 92.00 389 ALA A N 1
ATOM 2936 C CA . ALA A 1 389 ? 23.392 -9.706 -8.391 1.00 92.00 389 ALA A CA 1
ATOM 2937 C C . ALA A 1 389 ? 22.346 -9.443 -7.295 1.00 92.00 389 ALA A C 1
ATOM 2939 O O . ALA A 1 389 ? 22.708 -9.206 -6.144 1.00 92.00 389 ALA A O 1
ATOM 2940 N N . TYR A 1 390 ? 21.057 -9.553 -7.625 1.00 92.94 390 TYR A N 1
ATOM 2941 C CA . TYR A 1 390 ? 19.972 -9.455 -6.656 1.00 92.94 390 TYR A CA 1
ATOM 2942 C C . TYR A 1 390 ? 20.024 -10.607 -5.647 1.00 92.94 390 TYR A C 1
ATOM 2944 O O . TYR A 1 390 ? 20.063 -10.357 -4.444 1.00 92.94 390 TYR A O 1
ATOM 2952 N N . ALA A 1 391 ? 20.080 -11.859 -6.116 1.00 90.69 391 ALA A N 1
ATOM 2953 C CA . ALA A 1 391 ? 20.049 -13.050 -5.264 1.00 90.69 391 ALA A CA 1
ATOM 2954 C C . ALA A 1 391 ? 21.170 -13.061 -4.208 1.00 90.69 391 ALA A C 1
ATOM 2956 O O . ALA A 1 391 ? 20.922 -13.393 -3.047 1.00 90.69 391 ALA A O 1
ATOM 2957 N N . PHE A 1 392 ? 22.386 -12.654 -4.586 1.00 91.44 392 PHE A N 1
ATOM 2958 C CA . PHE A 1 392 ? 23.523 -12.583 -3.664 1.00 91.44 392 PHE A CA 1
ATOM 2959 C C . PHE A 1 392 ? 23.599 -11.261 -2.887 1.00 91.44 392 PHE A C 1
ATOM 2961 O O . PHE A 1 392 ? 24.071 -11.253 -1.751 1.00 91.44 392 PHE A O 1
ATOM 2968 N N . GLY A 1 393 ? 23.140 -10.149 -3.467 1.00 91.12 393 GLY A N 1
ATOM 2969 C CA . GLY A 1 393 ? 23.288 -8.813 -2.887 1.00 91.12 393 GLY A CA 1
ATOM 2970 C C . GLY A 1 393 ? 22.203 -8.432 -1.881 1.00 91.12 393 GLY A C 1
ATOM 2971 O O . GLY A 1 393 ? 22.501 -7.794 -0.871 1.00 91.12 393 GLY A O 1
ATOM 2972 N N . ILE A 1 394 ? 20.950 -8.837 -2.111 1.00 92.50 394 ILE A N 1
ATOM 2973 C CA . ILE A 1 394 ? 19.807 -8.340 -1.331 1.00 92.50 394 ILE A CA 1
ATOM 2974 C C . ILE A 1 394 ? 19.900 -8.711 0.156 1.00 92.50 394 ILE A C 1
ATOM 2976 O O . ILE A 1 394 ? 19.636 -7.884 1.027 1.00 92.50 394 ILE A O 1
ATOM 2980 N N . GLY A 1 395 ? 20.324 -9.940 0.466 1.00 89.12 395 GLY A N 1
ATOM 2981 C CA . GLY A 1 395 ? 20.427 -10.440 1.839 1.00 89.12 395 GLY A CA 1
ATOM 2982 C C . GLY A 1 395 ? 21.428 -9.647 2.691 1.00 89.12 395 GLY A C 1
ATOM 2983 O O . GLY A 1 395 ? 21.026 -9.091 3.717 1.00 89.12 395 GLY A O 1
ATOM 2984 N N . PRO A 1 396 ? 22.707 -9.559 2.278 1.00 93.88 396 PRO A N 1
ATOM 2985 C CA . PRO A 1 396 ? 23.712 -8.746 2.961 1.00 93.88 396 PRO A CA 1
ATOM 2986 C C . PRO A 1 396 ? 23.330 -7.266 3.079 1.00 93.88 396 PRO A C 1
ATOM 2988 O O . PRO A 1 396 ? 23.516 -6.678 4.143 1.00 93.88 396 PRO A O 1
ATOM 2991 N N . LEU A 1 397 ? 22.746 -6.668 2.031 1.00 93.06 397 LEU A N 1
ATOM 2992 C CA . LEU A 1 397 ? 22.314 -5.265 2.057 1.00 93.06 397 LEU A CA 1
ATOM 2993 C C . LEU A 1 397 ? 21.215 -5.016 3.095 1.00 93.06 397 LEU A C 1
ATOM 2995 O O . LEU A 1 397 ? 21.299 -4.055 3.859 1.00 93.06 397 LEU A O 1
ATOM 2999 N N . ILE A 1 398 ? 20.218 -5.901 3.177 1.00 91.81 398 ILE A N 1
ATOM 3000 C CA . ILE A 1 398 ? 19.181 -5.828 4.212 1.00 91.81 398 ILE A CA 1
ATOM 3001 C C . ILE A 1 398 ? 19.816 -5.927 5.603 1.00 91.81 398 ILE A C 1
ATOM 3003 O O . ILE A 1 398 ? 19.530 -5.093 6.459 1.00 91.81 398 ILE A O 1
ATOM 3007 N N . GLN A 1 399 ? 20.706 -6.900 5.833 1.00 90.06 399 GLN A N 1
ATOM 3008 C CA . GLN A 1 399 ? 21.370 -7.071 7.133 1.00 90.06 399 GLN A CA 1
ATOM 3009 C C . GLN A 1 399 ? 22.183 -5.83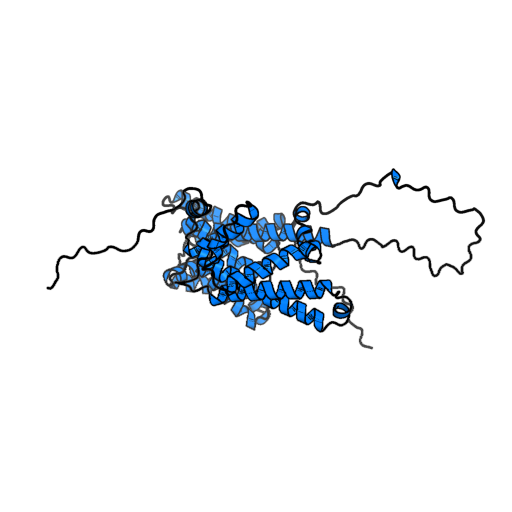9 7.541 1.00 90.06 399 GLN A C 1
ATOM 3011 O O . GLN A 1 399 ? 22.133 -5.433 8.701 1.00 90.06 399 GLN A O 1
ATOM 3016 N N . LEU A 1 400 ? 22.872 -5.212 6.586 1.00 93.44 400 LEU A N 1
ATOM 3017 C CA . LEU A 1 400 ? 23.614 -3.973 6.804 1.00 93.44 400 LEU A CA 1
ATOM 3018 C C . LEU A 1 400 ? 22.692 -2.804 7.182 1.00 93.44 400 LEU A C 1
ATOM 3020 O O . LEU A 1 400 ? 23.069 -1.950 7.980 1.00 93.44 400 LEU A O 1
ATOM 3024 N N . MET A 1 401 ? 21.484 -2.758 6.618 1.00 92.38 401 MET A N 1
ATOM 3025 C CA . MET A 1 401 ? 20.545 -1.647 6.785 1.00 92.38 401 MET A CA 1
ATOM 3026 C C . MET A 1 401 ? 19.640 -1.764 8.024 1.00 92.38 401 MET A C 1
ATOM 3028 O O . MET A 1 401 ? 19.173 -0.737 8.523 1.00 92.38 401 MET A O 1
ATOM 3032 N N . ILE A 1 402 ? 19.413 -2.970 8.561 1.00 89.75 402 ILE A N 1
ATOM 3033 C CA . ILE A 1 402 ? 18.561 -3.196 9.747 1.00 89.75 402 ILE A CA 1
ATOM 3034 C C . ILE A 1 402 ? 18.949 -2.310 10.951 1.00 89.75 402 ILE A C 1
ATOM 3036 O O . ILE A 1 402 ? 18.055 -1.642 11.478 1.00 89.75 402 ILE A O 1
ATOM 3040 N N . PRO A 1 403 ? 20.227 -2.214 11.384 1.00 88.94 403 PRO A N 1
ATOM 3041 C CA . PRO A 1 403 ? 20.602 -1.453 12.582 1.00 88.94 403 PRO A CA 1
ATOM 3042 C C . PRO A 1 403 ? 20.236 0.038 12.531 1.00 88.94 403 PRO A C 1
ATOM 3044 O O . PRO A 1 403 ? 19.980 0.655 13.567 1.00 88.94 403 PRO A O 1
ATOM 3047 N N . PHE A 1 404 ? 20.186 0.628 11.333 1.00 86.12 404 PHE A N 1
ATOM 3048 C CA . PHE A 1 404 ? 19.832 2.038 11.145 1.00 86.12 404 PHE A CA 1
ATOM 3049 C C . PHE A 1 404 ? 18.346 2.304 11.378 1.00 86.12 404 PHE A C 1
ATOM 3051 O O . PHE A 1 404 ? 17.964 3.398 11.795 1.00 86.12 404 PHE A O 1
ATOM 3058 N N . VAL A 1 405 ? 17.507 1.302 11.119 1.00 84.81 405 VAL A N 1
ATOM 3059 C CA . VAL A 1 405 ? 16.051 1.414 11.182 1.00 84.81 405 VAL A CA 1
ATOM 3060 C C . VAL A 1 405 ? 15.498 0.849 12.490 1.00 84.81 405 VAL A C 1
ATOM 3062 O O . VAL A 1 405 ? 14.552 1.418 13.033 1.00 84.81 405 VAL A O 1
ATOM 3065 N N . ASP A 1 406 ? 16.114 -0.199 13.044 1.00 83.44 406 ASP A N 1
ATOM 3066 C CA . ASP A 1 406 ? 15.698 -0.861 14.293 1.00 83.44 406 ASP A CA 1
ATOM 3067 C C . ASP A 1 406 ? 15.660 0.100 15.497 1.00 83.44 406 ASP A C 1
ATOM 3069 O O . ASP A 1 406 ? 14.782 0.012 16.350 1.00 83.44 406 ASP A O 1
ATOM 3073 N N . ARG A 1 407 ? 16.520 1.130 15.520 1.00 78.81 407 ARG A N 1
ATOM 3074 C CA . ARG A 1 407 ? 16.474 2.189 16.550 1.00 78.81 407 ARG A CA 1
ATOM 3075 C C . ARG A 1 407 ? 15.151 2.971 16.554 1.00 78.81 407 ARG A C 1
ATOM 3077 O O . ARG A 1 407 ? 14.764 3.542 17.575 1.00 78.81 407 ARG A O 1
ATOM 3084 N N . TYR A 1 408 ? 14.475 3.048 15.411 1.00 80.25 408 TYR A N 1
ATOM 3085 C CA . TYR A 1 408 ? 13.293 3.884 15.215 1.00 80.25 408 TYR A CA 1
ATOM 3086 C C . TYR A 1 408 ? 12.027 3.079 14.940 1.00 80.25 408 TYR A C 1
ATOM 3088 O O . TYR A 1 408 ? 10.934 3.605 15.133 1.00 80.25 408 TYR A O 1
ATOM 3096 N N . LEU A 1 409 ? 12.121 1.832 14.496 1.00 83.06 409 LEU A N 1
ATOM 3097 C CA . LEU A 1 409 ? 10.961 1.048 14.103 1.00 83.06 409 LEU A CA 1
ATOM 3098 C C . LEU A 1 409 ? 10.925 -0.303 14.826 1.00 83.06 409 LEU A C 1
ATOM 3100 O O . LEU A 1 409 ? 11.940 -0.981 14.902 1.00 83.06 409 LEU A O 1
ATOM 3104 N N . PRO A 1 410 ? 9.751 -0.729 15.326 1.00 79.06 410 PRO A N 1
ATOM 3105 C CA . PRO A 1 410 ? 9.661 -1.870 16.234 1.00 79.06 410 PRO A CA 1
ATOM 3106 C C . PRO A 1 410 ? 9.701 -3.240 15.541 1.00 79.06 410 PRO A C 1
ATOM 3108 O O . PRO A 1 410 ? 9.704 -4.255 16.228 1.00 79.06 410 PRO A O 1
ATOM 3111 N N . GLY A 1 411 ? 9.641 -3.299 14.206 1.00 73.62 411 GLY A N 1
ATOM 3112 C CA . GLY A 1 411 ? 9.395 -4.530 13.448 1.00 73.62 411 GLY A CA 1
ATOM 3113 C C . GLY A 1 411 ? 10.488 -5.592 13.552 1.00 73.62 411 GLY A C 1
ATOM 3114 O O . GLY A 1 411 ? 10.201 -6.756 13.286 1.00 73.62 411 GLY A O 1
ATOM 3115 N N . PHE A 1 412 ? 11.700 -5.216 13.968 1.00 73.06 412 PHE A N 1
ATOM 3116 C CA . PHE A 1 412 ? 12.823 -6.139 14.162 1.00 73.06 412 PHE A CA 1
ATOM 3117 C C . PHE A 1 412 ? 13.069 -6.498 15.632 1.00 73.06 412 PHE A C 1
ATOM 3119 O O . PHE A 1 412 ? 13.875 -7.384 15.918 1.00 73.06 412 PHE A O 1
ATOM 3126 N N . HIS A 1 413 ? 12.347 -5.882 16.573 1.00 70.12 413 HIS A N 1
ATOM 3127 C CA . HIS A 1 413 ? 12.445 -6.276 17.969 1.00 70.12 413 HIS A CA 1
ATOM 3128 C C . HIS A 1 413 ? 11.813 -7.659 18.164 1.00 70.12 413 HIS A C 1
ATOM 3130 O O . HIS A 1 413 ? 10.683 -7.886 17.716 1.00 70.12 413 HIS A O 1
ATOM 3136 N N . PRO A 1 414 ? 12.495 -8.587 18.860 1.00 54.34 414 PRO A N 1
ATOM 3137 C CA . PRO A 1 414 ? 11.908 -9.874 19.179 1.00 54.34 414 PRO A CA 1
ATOM 3138 C C . PRO A 1 414 ? 10.605 -9.633 19.938 1.00 54.34 414 PRO A C 1
ATOM 3140 O O . PRO A 1 414 ? 10.575 -8.901 20.933 1.00 54.34 414 PRO A O 1
ATOM 3143 N N . VAL A 1 415 ? 9.515 -10.237 19.454 1.00 51.34 415 VAL A N 1
ATOM 3144 C CA . VAL A 1 415 ? 8.263 -10.305 20.205 1.00 51.34 415 VAL A CA 1
ATOM 3145 C C . VAL A 1 415 ? 8.637 -10.957 21.524 1.00 51.34 415 VAL A C 1
ATOM 3147 O O . VAL A 1 415 ? 8.926 -12.152 21.547 1.00 51.34 415 VAL A O 1
ATOM 3150 N N . ARG A 1 416 ? 8.699 -10.176 22.611 1.00 41.41 416 ARG A N 1
ATOM 3151 C CA . ARG A 1 416 ? 8.812 -10.739 23.954 1.00 41.41 416 ARG A CA 1
ATOM 3152 C C . ARG A 1 416 ? 7.650 -11.714 24.064 1.00 41.41 416 ARG A C 1
ATOM 3154 O O . ARG A 1 416 ? 6.494 -11.288 24.098 1.00 41.41 416 ARG A O 1
ATOM 3161 N N . ALA A 1 417 ? 7.954 -13.010 24.016 1.00 40.78 417 ALA A N 1
ATOM 3162 C CA . ALA A 1 417 ? 7.004 -14.031 24.405 1.00 40.78 417 ALA A CA 1
ATOM 3163 C C . ALA A 1 417 ? 6.453 -13.567 25.753 1.00 40.78 417 ALA A C 1
ATOM 3165 O O . ALA A 1 417 ? 7.235 -13.147 26.606 1.00 40.78 417 ALA A O 1
ATOM 3166 N N . ARG A 1 418 ? 5.125 -13.508 25.890 1.00 40.12 418 ARG A N 1
ATOM 3167 C CA . ARG A 1 418 ? 4.471 -13.175 27.157 1.00 40.12 418 ARG A CA 1
ATOM 3168 C C . ARG A 1 418 ? 5.037 -14.115 28.221 1.00 40.12 418 ARG A C 1
ATOM 3170 O O . ARG A 1 418 ? 4.621 -15.261 28.297 1.00 40.12 418 ARG A O 1
ATOM 3177 N N . ALA A 1 419 ? 6.020 -13.643 28.974 1.00 41.47 419 ALA A N 1
ATOM 3178 C CA . ALA A 1 419 ? 6.658 -14.387 30.048 1.00 41.47 419 ALA A CA 1
ATOM 3179 C C . ALA A 1 419 ? 5.955 -14.142 31.394 1.00 41.47 419 ALA A C 1
ATOM 3181 O O . ALA A 1 419 ? 6.375 -14.695 32.397 1.00 41.47 419 ALA A O 1
ATOM 3182 N N . ASP A 1 420 ? 4.861 -13.370 31.403 1.00 42.94 420 ASP A N 1
ATOM 3183 C CA . ASP A 1 420 ? 4.185 -12.919 32.626 1.00 42.94 420 ASP A CA 1
ATOM 3184 C C . ASP A 1 420 ? 2.696 -13.311 32.675 1.00 42.94 420 ASP A C 1
ATOM 3186 O O . ASP A 1 420 ? 1.893 -12.621 33.300 1.00 42.94 420 ASP A O 1
ATOM 3190 N N . GLU A 1 421 ? 2.284 -14.391 32.002 1.00 41.62 421 GLU A N 1
ATOM 3191 C CA . GLU A 1 421 ? 0.984 -15.004 32.302 1.00 41.62 421 GLU A CA 1
ATOM 3192 C C . GLU A 1 421 ? 1.244 -16.108 33.341 1.00 41.62 421 GLU A C 1
ATOM 3194 O O . GLU A 1 421 ? 1.829 -17.133 32.982 1.00 41.62 421 GLU A O 1
ATOM 3199 N N . PRO A 1 422 ? 0.920 -15.898 34.636 1.00 45.16 422 PRO A N 1
ATOM 3200 C CA . PRO A 1 422 ? 1.088 -16.940 35.637 1.00 45.16 422 PRO A CA 1
ATOM 3201 C C . PRO A 1 422 ? 0.276 -18.154 35.196 1.00 45.16 422 PRO A C 1
ATOM 3203 O O . PRO A 1 422 ? -0.934 -18.064 34.976 1.00 45.16 422 PRO A O 1
ATOM 3206 N N . VAL A 1 423 ? 0.968 -19.281 35.026 1.00 53.75 423 VAL A N 1
ATOM 3207 C CA . VAL A 1 423 ? 0.345 -20.587 34.817 1.00 53.75 423 VAL A CA 1
ATOM 3208 C C . VAL A 1 423 ? -0.654 -20.779 35.961 1.00 53.75 423 VAL A C 1
ATOM 3210 O O . VAL A 1 423 ? -0.239 -20.664 37.117 1.00 53.75 423 VAL A O 1
ATOM 3213 N N . PRO A 1 424 ? -1.950 -21.019 35.691 1.00 51.44 424 PRO A N 1
ATOM 3214 C CA . PRO A 1 424 ? -2.882 -21.361 36.749 1.00 51.44 424 PRO A CA 1
ATOM 3215 C C . PRO A 1 424 ? -2.353 -22.631 37.408 1.00 51.44 424 PRO A C 1
ATOM 3217 O O . PRO A 1 424 ? -2.247 -23.671 36.755 1.00 51.44 424 PRO A O 1
ATOM 3220 N N . VAL A 1 425 ? -1.954 -22.525 38.672 1.00 56.75 425 VAL A N 1
ATOM 3221 C CA . VAL A 1 425 ? -1.700 -23.698 39.499 1.00 56.75 425 VAL A CA 1
ATOM 3222 C C . VAL A 1 425 ? -3.051 -24.393 39.612 1.00 56.75 425 VAL A C 1
ATOM 3224 O O . VAL A 1 425 ? -4.027 -23.782 40.045 1.00 56.75 425 VAL A O 1
ATOM 3227 N N . ALA A 1 426 ? -3.134 -25.607 39.078 1.00 52.75 426 ALA A N 1
ATOM 3228 C CA . ALA A 1 426 ? -4.297 -26.451 39.269 1.00 52.75 426 ALA A CA 1
ATOM 3229 C C . ALA A 1 426 ? -4.311 -26.872 40.743 1.00 52.75 426 ALA A C 1
ATOM 3231 O O . ALA A 1 426 ? -3.372 -27.540 41.179 1.00 52.75 426 ALA A O 1
ATOM 3232 N N . ASP A 1 427 ? -5.336 -26.432 41.472 1.00 55.28 427 ASP A N 1
ATOM 3233 C CA . ASP A 1 427 ? -5.727 -26.995 42.767 1.00 55.28 427 ASP A CA 1
ATOM 3234 C C . ASP A 1 427 ? -6.568 -28.262 42.559 1.00 55.28 427 ASP A C 1
ATOM 3236 O O . ASP A 1 427 ? -7.438 -28.254 41.649 1.00 55.28 427 ASP A O 1
#

Sequence (427 aa):
MRGAAEAVAARPGRRPRAGAGGPESRTDAVGFDEHAYHLLSLFGGTAAGVLTVVGLAVLVYRRRTRAAVFRATTRNDKQMYLVLVSAIVLGMWAKLSQSRIDEGYDYRQTIAPWARGIVTLNSDPSLMAGVPLSYQLHAVIGMVLIALVPFTRLVHMFSAPVGYLFRPCIVYRSRDPRQLGERAPRPAGSRWNGRQSGQTLVTGSVHAVQWWPILVCMLVRRLVALYSGLWLYGFSMAVMVRAGLGLDPWDVFHQGVAGHVPLSFGMVTAVTGAVVLLLWIPLRQRPGLGTISNIVVIGVSVDAGLWLLPEWESMPVRVGAMPAAVVLNAAATVLYIGAGMGPGPRDGLMTGLVRRTGWSVRVVRTGIEVAVLATGWLLGGTVGVGTLAYAFGIGPLIQLMIPFVDRYLPGFHPVRARADEPVPVAD

Foldseek 3Di:
DDDDDDDDDDDDDDDDDPDPPDCVVVCVVVPPDPLNVLCCCLVVVLVVLVVVLVVLVVVVVCCVPPPVNVVVQDPLNVVLSVLVNQLSVLVSCLCVVADDPPGGDDCVQQVVVQVVCVVVVNHDCVSCPPPDPSVVSSVVSVVVSVVSCVVHPVVCVVVPVPVLLVDPLDDDDDDDPVPPDPPPPDPPDPDPPVPPPPDPPVPPVPVPPPCVSNVVNLLSLLVCLQLVLLLLQLLLQLLLVLLLQFHALQLLLLVLVVVVDVDDSLVSQLVVQVVLVVVCVVLPDDAFPSQNCNSNSSSVNNVVNNVPDDRDPDNVSSVVSLVVSLLSNLSSVLSNLLSQRGDYSLVVSLVSCCVVVVDDSVCSNVVVSVVSNVNSVVSPGRHHPSNVCNVVPNVVSNVVNNVVSVVSGVSPPPPPDCPPPPDPDDD

Organism: NCBI:txid208602